Protein AF-A0A9E8MX20-F1 (afdb_monomer_lite)

Organism: NCBI:txid2980107

Sequence (475 aa):
MKKKSKEQKPWFKVPLNYEQKPNEKIDLIGFLFNCRGLLLQQQIAENNTLVFNTLETRNSDKGKAPPNLDQLRLFIAPATDKRILKVTNLQEMESYKAYEPILSTIKSGTVEIQPIPESLSQFWLYCKCRVTGKLSKWFNSGFVWENKAVCNAGVHICEIDHLRFWIHRIPDHIIAKIPDAILKPELIKPVPRPFPDPPPFERLDPAVVGQTQAVNIFDTKSAKMKRQEITAQLPKLGSEIKQQLASGNLNTIRESIVNNYTLFHPWFCLWPWWWPYFYRCKELAVVKTDANGRFDTSITYSCFGDKPDIYIRVEYFINGEWTTVYKPPIPCHTYWNYACGTNINITITDPRVPGDCCCNCPIGGDLVFLRTISHHTSVRHIQQTDHFQSPPNQATAYNRIGLTDAGATGDPGILESVVGDYKRPFGGKPSFYMGFGSDLPNTGIYHYRWSYRQLRSADLSAVADSFKPLIPSRR

Secondary structure (DSSP, 8-state):
-------PPPSEEEE--BSS--SS---EEEEEEETT--EEEEEE-BTTEEEE-S---TTT-TTPPPPPGGGEEEEEEETTSGGGGG--SHHHHHTTT-B-PPPEEEETTEEE-PPBPHHHHGGGGEEEEEEEEEEEEEEEETTEEEEEE--S-EEEEEEEP-GGGTGGGS-HHHHTTHHHHHHS----PPP---PPPPPP-----GGGTTS------S----HHHHHHHHHHTSPPPPHHHHHHHHT--HHHHHHHHHHTHHHHHHHHTT-GGGHHHH--EEEEEEEE--TTSEEEEEEEEESSSSPP-EEEEEEEEETTEEEEEE---HHHHEETT--TT-EEEEE---TTS---TTTT-PBSSS-EEEEEETTTEEGGGB--S--EEPPTT-S--EE-TTSEE---TT-TTS--PPTT-EE-S-SSS--EEEEEBTTTTTTT------EE---B-TT--B---PPEE--PPP-

Radius of gyration: 33.01 Å; chains: 1; bounding box: 99×55×80 Å

pLDDT: mean 74.76, std 18.18, range [29.75, 97.5]

Foldseek 3Di:
DDPDDPPADFQAKEAAAAPDDDPDDFWKKKWKAFLVFFTFDIATDDPRMGTHHDGPPPPPCVPDRDDDLQGMWMWMFTCLDVVVVVDGGDVVSVVRLTDIWRWDDDDPRYTYTDHHYPVRVVCSQKDKFKAKAFEWAWDDDPHDTDIFGFFQKKKWKFFKDQLVVCLVVQDLVLLLCVLCCLVPVPDQPADPFPPPPPDPPPPPDPVPVPDDDDDPPDPPDDPVNVVCVLSVPAQDDDPVLNCLSVVSDSVSSSVSCNVPVVSCLSSCLSPQVCCVVRTDTDTQDIFTAALRRMDIDMGMDGSPDAATFIAIWIWDCAPNDTHTQDDGRRSVRTCGSPDGPDYDYDYGPRLRRDRCSPPVQFAADFDKDWRAKPSHHGPVQADQDFDFDAAVPGPHTDTRHQWGQPPVPPDPPDPDGDRRDTHHSPPDQIDIDMGGGPCNVVVVNDDDWDWDWDQADPVRHGDDTDTDTRDHPDD

Structure (mmCIF, N/CA/C/O backbone):
data_AF-A0A9E8MX20-F1
#
_entry.id   AF-A0A9E8MX20-F1
#
loop_
_atom_site.group_PDB
_atom_site.id
_atom_site.type_symbol
_atom_site.label_atom_id
_atom_site.label_alt_id
_atom_site.label_comp_id
_atom_site.label_asym_id
_atom_site.label_entity_id
_atom_site.label_seq_id
_atom_site.pdbx_PDB_ins_code
_atom_site.Cartn_x
_atom_site.Cartn_y
_atom_site.Cartn_z
_atom_site.occupancy
_atom_site.B_iso_or_equiv
_atom_site.auth_seq_id
_atom_site.auth_comp_id
_atom_site.auth_asym_id
_atom_site.auth_atom_id
_atom_site.pdbx_PDB_model_num
ATOM 1 N N . MET A 1 1 ? -43.161 32.371 32.756 1.00 37.09 1 MET A N 1
ATOM 2 C CA . MET A 1 1 ? -43.857 31.110 32.407 1.00 37.09 1 MET A CA 1
ATOM 3 C C . MET A 1 1 ? -43.006 30.314 31.420 1.00 37.09 1 MET A C 1
ATOM 5 O O . MET A 1 1 ? -42.910 30.697 30.262 1.00 37.09 1 MET A O 1
ATOM 9 N N . LYS A 1 2 ? -42.337 29.245 31.876 1.00 34.31 2 LYS A N 1
ATOM 10 C CA . LYS A 1 2 ? -41.621 28.307 30.995 1.00 34.31 2 LYS A CA 1
ATOM 11 C C . LYS A 1 2 ? -42.661 27.500 30.208 1.00 34.31 2 LYS A C 1
ATOM 13 O O . LYS A 1 2 ? -43.442 26.771 30.815 1.00 34.31 2 LYS A O 1
ATOM 18 N N . LYS A 1 3 ? -42.695 27.641 28.877 1.00 34.56 3 LYS A N 1
ATOM 19 C CA . LYS A 1 3 ? -43.449 26.736 27.994 1.00 34.56 3 LYS A CA 1
ATOM 20 C C . LYS A 1 3 ? -42.873 25.329 28.180 1.00 34.56 3 LYS A C 1
ATOM 22 O O . LYS A 1 3 ? -41.764 25.066 27.729 1.00 34.56 3 LYS A O 1
ATOM 27 N N . LYS A 1 4 ? -43.607 24.443 28.862 1.00 35.00 4 LYS A N 1
ATOM 28 C CA . LYS A 1 4 ? -43.361 22.995 28.804 1.00 35.00 4 LYS A CA 1
ATOM 29 C C . LYS A 1 4 ? -43.489 22.585 27.335 1.00 35.00 4 LYS A C 1
ATOM 31 O O . LYS A 1 4 ? -44.566 22.746 26.758 1.00 35.00 4 LYS A O 1
ATOM 36 N N . SER A 1 5 ? -42.402 22.118 26.721 1.00 36.47 5 SER A N 1
ATOM 37 C CA . SER A 1 5 ? -42.489 21.409 25.447 1.00 36.47 5 SER A CA 1
ATOM 38 C C . SER A 1 5 ? -43.411 20.208 25.665 1.00 36.47 5 SER A C 1
ATOM 40 O O . SER A 1 5 ? -43.257 19.461 26.629 1.00 36.47 5 SER A O 1
ATOM 42 N N . LYS A 1 6 ? -44.444 20.072 24.829 1.00 42.81 6 LYS A N 1
ATOM 43 C CA . LYS A 1 6 ? -45.273 18.866 24.816 1.00 42.81 6 LYS A CA 1
ATOM 44 C C . LYS A 1 6 ? -44.368 17.711 24.399 1.00 42.81 6 LYS A C 1
ATOM 46 O O . LYS A 1 6 ? -43.924 17.673 23.257 1.00 42.81 6 LYS A O 1
ATOM 51 N N . GLU A 1 7 ? -44.090 16.814 25.333 1.00 41.69 7 GLU A N 1
ATOM 52 C CA . GLU A 1 7 ? -43.389 15.557 25.094 1.00 41.69 7 GLU A CA 1
ATOM 53 C C . GLU A 1 7 ? -44.237 14.732 24.111 1.00 41.69 7 GLU A C 1
ATOM 55 O O . GLU A 1 7 ? -45.344 14.291 24.433 1.00 41.69 7 GLU A O 1
ATOM 60 N N . GLN A 1 8 ? -43.793 14.637 22.855 1.00 54.88 8 GLN A N 1
ATOM 61 C CA . GLN A 1 8 ? -44.474 13.837 21.839 1.00 54.88 8 GLN A CA 1
ATOM 62 C C . GLN A 1 8 ? -44.282 12.359 22.174 1.00 54.88 8 GLN A C 1
ATOM 64 O O . GLN A 1 8 ? -43.159 11.879 22.311 1.00 54.88 8 GLN A O 1
ATOM 69 N N . LYS A 1 9 ? -45.394 11.638 22.330 1.00 62.94 9 LYS A N 1
ATOM 70 C CA . LYS A 1 9 ? -45.383 10.203 22.615 1.00 62.94 9 LYS A CA 1
ATOM 71 C C . LYS A 1 9 ? -44.847 9.449 21.382 1.00 62.94 9 LYS A C 1
ATOM 73 O O . LYS A 1 9 ? -45.404 9.649 20.300 1.00 62.94 9 LYS A O 1
ATOM 78 N N . PRO A 1 10 ? -43.809 8.603 21.520 1.00 67.81 10 PRO A N 1
ATOM 79 C CA . PRO A 1 10 ? -43.255 7.838 20.403 1.00 67.81 10 PRO A CA 1
ATOM 80 C C . PRO A 1 10 ? -44.289 6.852 19.847 1.00 67.81 10 PRO A C 1
ATOM 82 O O . PRO A 1 10 ? -45.163 6.391 20.588 1.00 67.81 10 PRO A O 1
ATOM 85 N N . TRP A 1 11 ? -44.186 6.516 18.557 1.00 70.81 11 TRP A N 1
ATOM 86 C CA . TRP A 1 11 ? -45.056 5.514 17.930 1.00 70.81 11 TRP A CA 1
ATOM 87 C C . TRP A 1 11 ? -44.786 4.130 18.494 1.00 70.81 11 TRP A C 1
ATOM 89 O O . TRP A 1 11 ? -45.707 3.455 18.951 1.00 70.81 11 TRP A O 1
ATOM 99 N N . PHE A 1 12 ? -43.518 3.737 18.494 1.00 83.25 12 PHE A N 1
ATOM 100 C CA . PHE A 1 12 ? -43.071 2.525 19.148 1.00 83.25 12 PHE A CA 1
ATOM 101 C C . PHE A 1 12 ? -41.570 2.572 19.420 1.00 83.25 12 PHE A C 1
ATOM 103 O O . PHE A 1 12 ? -40.817 3.344 18.816 1.00 83.25 12 PHE A O 1
ATOM 110 N N . LYS A 1 13 ? -41.147 1.724 20.352 1.00 89.12 13 LYS A N 1
ATOM 111 C CA . LYS A 1 13 ? -39.744 1.469 20.669 1.00 89.12 13 LYS A CA 1
ATOM 112 C C . LYS A 1 13 ? -39.369 0.062 20.236 1.00 89.12 13 LYS A C 1
ATOM 114 O O . LYS A 1 13 ? -40.175 -0.849 20.395 1.00 89.12 13 LYS A O 1
ATOM 119 N N . VAL A 1 14 ? -38.150 -0.113 19.743 1.00 91.38 14 VAL A N 1
ATOM 120 C CA . VAL A 1 14 ? -37.607 -1.421 19.360 1.00 91.38 14 VAL A CA 1
ATOM 121 C C . VAL A 1 14 ? -36.340 -1.675 20.174 1.00 91.38 14 VAL A C 1
ATOM 123 O O . VAL A 1 14 ? -35.310 -1.054 19.892 1.00 91.38 14 VAL A O 1
ATOM 126 N N . PRO A 1 15 ? -36.397 -2.528 21.209 1.00 92.75 15 PRO A N 1
ATOM 127 C CA . PRO A 1 15 ? -35.214 -2.985 21.922 1.00 92.75 15 PRO A CA 1
ATOM 128 C C . PRO A 1 15 ? -34.358 -3.853 20.997 1.00 92.75 15 PRO A C 1
ATOM 130 O O . PRO A 1 15 ? -34.870 -4.725 20.299 1.00 92.75 15 PRO A O 1
ATOM 133 N N . LEU A 1 16 ? -33.052 -3.615 20.998 1.00 93.94 16 LEU A N 1
ATOM 134 C CA . LEU A 1 16 ? -32.083 -4.318 20.171 1.00 93.94 16 LEU A CA 1
ATOM 135 C C . LEU A 1 16 ? -31.260 -5.266 21.037 1.00 93.94 16 LEU A C 1
ATOM 137 O O . LEU A 1 16 ? -30.572 -4.839 21.963 1.00 93.94 16 LEU A O 1
ATOM 141 N N . ASN A 1 17 ? -31.298 -6.546 20.689 1.00 92.50 17 ASN A N 1
ATOM 142 C CA . ASN A 1 17 ? -30.489 -7.592 21.303 1.00 92.50 17 ASN A CA 1
ATOM 143 C C . ASN A 1 17 ? -29.707 -8.335 20.218 1.00 92.50 17 ASN A C 1
ATOM 145 O O . ASN A 1 17 ? -30.107 -8.331 19.057 1.00 92.50 17 ASN A O 1
ATOM 149 N N . TYR A 1 18 ? -28.615 -8.986 20.603 1.00 91.19 18 TYR A N 1
ATOM 150 C CA . TYR A 1 18 ? -27.826 -9.858 19.731 1.00 91.19 18 TYR A CA 1
ATOM 151 C C . TYR A 1 18 ? -28.009 -11.310 20.169 1.00 91.19 18 TYR A C 1
ATOM 153 O O . TYR A 1 18 ? -28.115 -11.557 21.370 1.00 91.19 18 TYR A O 1
ATOM 161 N N . GLU A 1 19 ? -28.005 -12.255 19.226 1.00 92.19 19 GLU A N 1
ATOM 162 C CA . GLU A 1 19 ? -27.908 -13.686 19.558 1.00 92.19 19 GLU A CA 1
ATOM 163 C C . GLU A 1 19 ? -26.604 -13.970 20.312 1.00 92.19 19 GLU A C 1
ATOM 165 O O . GLU A 1 19 ? -26.612 -14.552 21.395 1.00 92.19 19 GLU A O 1
ATOM 170 N N . GLN A 1 20 ? -25.493 -13.452 19.779 1.00 87.31 20 GLN A N 1
ATOM 171 C CA . GLN A 1 20 ? -24.194 -13.429 20.434 1.00 87.31 20 GLN A CA 1
ATOM 172 C C . GLN A 1 20 ? -23.683 -11.995 20.509 1.00 87.31 20 GLN A C 1
ATOM 174 O O . GLN A 1 20 ? -23.565 -11.297 19.500 1.00 87.31 20 GLN A O 1
ATOM 179 N N . LYS A 1 21 ? -23.395 -11.535 21.729 1.00 84.88 21 LYS A N 1
ATOM 180 C CA . LYS A 1 21 ? -22.944 -10.164 21.962 1.00 84.88 21 LYS A CA 1
ATOM 181 C C . LYS A 1 21 ? -21.563 -9.955 21.319 1.00 84.88 21 LYS A C 1
ATOM 183 O O . LYS A 1 21 ? -20.642 -10.697 21.658 1.00 84.88 21 LYS A O 1
ATOM 188 N N . PRO A 1 22 ? -21.391 -8.947 20.445 1.00 81.12 22 PRO A N 1
ATOM 189 C CA . PRO A 1 22 ? -20.081 -8.618 19.903 1.00 81.12 22 PRO A CA 1
ATOM 190 C C . PRO A 1 22 ? -19.101 -8.231 21.020 1.00 81.12 22 PRO A C 1
ATOM 192 O O . PRO A 1 22 ? -19.494 -7.603 22.008 1.00 81.12 22 PRO A O 1
ATOM 195 N N . ASN A 1 23 ? -17.824 -8.584 20.847 1.00 78.69 23 ASN A N 1
ATOM 196 C CA . ASN A 1 23 ? -16.762 -8.239 21.802 1.00 78.69 23 ASN A CA 1
ATOM 197 C C . ASN A 1 23 ? -16.551 -6.721 21.911 1.00 78.69 23 ASN A C 1
ATOM 199 O O . ASN A 1 23 ? -16.211 -6.219 22.978 1.00 78.69 23 ASN A O 1
ATOM 203 N N . GLU A 1 24 ? -16.781 -6.004 20.810 1.00 80.31 24 GLU A N 1
ATOM 204 C CA . GLU A 1 24 ? -16.694 -4.548 20.717 1.00 80.31 24 GLU A CA 1
ATOM 205 C C . GLU A 1 24 ? -18.090 -3.935 20.590 1.00 80.31 24 GLU A C 1
ATOM 207 O O . GLU A 1 24 ? -18.986 -4.509 19.967 1.00 80.31 24 GLU A O 1
ATOM 212 N N . LYS A 1 25 ? -18.299 -2.745 21.161 1.00 84.00 25 LYS A N 1
ATOM 213 C CA . LYS A 1 25 ? -19.588 -2.053 21.040 1.00 84.00 25 LYS A CA 1
ATOM 214 C C . LYS A 1 25 ? -19.790 -1.565 19.599 1.00 84.00 25 LYS A C 1
ATOM 216 O O . LYS A 1 25 ? -18.996 -0.779 19.093 1.00 84.00 25 LYS A O 1
ATOM 221 N N . ILE A 1 26 ? -20.901 -1.967 18.982 1.00 85.75 26 ILE A N 1
ATOM 222 C CA . ILE A 1 26 ? -21.324 -1.510 17.652 1.00 85.75 26 ILE A CA 1
ATOM 223 C C . ILE A 1 26 ? -22.487 -0.532 17.825 1.00 85.75 26 ILE A C 1
ATOM 225 O O . ILE A 1 26 ? -23.546 -0.912 18.329 1.00 85.75 26 ILE A O 1
ATOM 229 N N . ASP A 1 27 ? -22.298 0.718 17.408 1.00 89.44 27 ASP A N 1
ATOM 230 C CA . ASP A 1 27 ? -23.400 1.675 17.324 1.00 89.44 27 ASP A CA 1
ATOM 231 C C . ASP A 1 27 ? -24.312 1.280 16.157 1.00 89.44 27 ASP A C 1
ATOM 233 O O . ASP A 1 27 ? -23.836 0.986 15.059 1.00 89.44 27 ASP A O 1
ATOM 237 N N . LEU A 1 28 ? -25.623 1.248 16.394 1.00 92.50 28 LEU A N 1
ATOM 238 C CA . LEU A 1 28 ? -26.612 0.791 15.419 1.00 92.50 28 LEU A CA 1
ATOM 239 C C . LEU A 1 28 ? -27.498 1.942 14.957 1.00 92.50 28 LEU A C 1
ATOM 241 O O . LEU A 1 28 ? -27.801 2.866 15.711 1.00 92.50 28 LEU A O 1
ATOM 245 N N . ILE A 1 29 ? -27.960 1.846 13.719 1.00 94.12 29 ILE A N 1
ATOM 246 C CA . ILE A 1 29 ? -28.961 2.732 13.136 1.00 94.12 29 ILE A CA 1
ATOM 247 C C . ILE A 1 29 ? -30.102 1.894 12.562 1.00 94.12 29 ILE A C 1
ATOM 249 O O . ILE A 1 29 ? -29.884 0.834 11.974 1.00 94.12 29 ILE A O 1
ATOM 253 N N . GLY A 1 30 ? -31.326 2.367 12.775 1.00 94.25 30 GLY A N 1
ATOM 254 C CA . GLY A 1 30 ? -32.545 1.796 12.228 1.00 94.25 30 GLY A CA 1
ATOM 255 C C . GLY A 1 30 ? -33.099 2.651 11.096 1.00 94.25 30 GLY A C 1
ATOM 256 O O . GLY A 1 30 ? -33.241 3.865 11.250 1.00 94.25 30 GLY A O 1
ATOM 257 N N . PHE A 1 31 ? -33.470 2.008 9.996 1.00 94.00 31 PHE A N 1
ATOM 258 C CA . PHE A 1 31 ? -34.165 2.609 8.864 1.00 94.00 31 PHE A CA 1
ATOM 259 C C . PHE A 1 31 ? -35.558 2.006 8.761 1.00 94.00 31 PHE A C 1
ATOM 261 O O . PHE A 1 31 ? -35.709 0.795 8.599 1.00 94.00 31 PHE A O 1
ATOM 268 N N . LEU A 1 32 ? -36.575 2.853 8.866 1.00 91.31 32 LEU A N 1
ATOM 269 C CA . LEU A 1 32 ? -37.966 2.447 8.765 1.00 91.31 32 LEU A CA 1
ATOM 270 C C . LEU A 1 32 ? -38.479 2.780 7.370 1.00 91.31 32 LEU A C 1
ATOM 272 O O . LEU A 1 32 ? -38.559 3.949 6.997 1.00 91.31 32 LEU A O 1
ATOM 276 N N . PHE A 1 33 ? -38.852 1.757 6.616 1.00 90.19 33 PHE A N 1
ATOM 277 C CA . PHE A 1 33 ? -39.466 1.874 5.301 1.00 90.19 33 PHE A CA 1
ATOM 278 C C . PHE A 1 33 ? -40.930 1.441 5.364 1.00 90.19 33 PHE A C 1
ATOM 280 O O . PHE A 1 33 ? -41.325 0.653 6.224 1.00 90.19 33 PHE A O 1
ATOM 287 N N . ASN A 1 34 ? -41.743 1.921 4.426 1.00 87.75 34 ASN A N 1
ATOM 288 C CA . ASN A 1 34 ? -43.031 1.283 4.159 1.00 87.75 34 ASN A CA 1
ATOM 289 C C . ASN A 1 34 ? -42.858 0.045 3.255 1.00 87.75 34 ASN A C 1
ATOM 291 O O . ASN A 1 34 ? -41.800 -0.182 2.666 1.00 87.75 34 ASN A O 1
ATOM 295 N N . CYS A 1 35 ? -43.929 -0.727 3.073 1.00 85.25 35 CYS A N 1
ATOM 296 C CA . CYS A 1 35 ? -43.954 -1.912 2.210 1.00 85.25 35 CYS A CA 1
ATOM 297 C C . CYS A 1 35 ? -43.628 -1.628 0.730 1.00 85.25 35 CYS A C 1
ATOM 299 O O . CYS A 1 35 ? -43.295 -2.549 -0.009 1.00 85.25 35 CYS A O 1
ATOM 301 N N . ARG A 1 36 ? -43.678 -0.358 0.298 1.00 83.50 36 ARG A N 1
ATOM 302 C CA . ARG A 1 36 ? -43.296 0.095 -1.051 1.00 83.50 36 ARG A CA 1
ATOM 303 C C . ARG A 1 36 ? -41.828 0.535 -1.151 1.00 83.50 36 ARG A C 1
ATOM 305 O O . ARG A 1 36 ? -41.413 0.982 -2.213 1.00 83.50 36 ARG A O 1
ATOM 312 N N . GLY A 1 37 ? -41.053 0.442 -0.067 1.00 83.25 37 GLY A N 1
ATOM 313 C CA . GLY A 1 37 ? -39.639 0.822 -0.034 1.00 83.25 37 GLY A CA 1
ATOM 314 C C . GLY A 1 37 ? -39.372 2.325 0.060 1.00 83.25 37 GLY A C 1
ATOM 315 O O . GLY A 1 37 ? -38.249 2.754 -0.192 1.00 83.25 37 GLY A O 1
ATOM 316 N N . LEU A 1 38 ? -40.369 3.132 0.438 1.00 86.44 38 LEU A N 1
ATOM 317 C CA . LEU A 1 38 ? -40.172 4.548 0.752 1.00 86.44 38 LEU A CA 1
ATOM 318 C C . LEU A 1 38 ? -39.634 4.684 2.179 1.00 86.44 38 LEU A C 1
ATOM 320 O O . LEU A 1 38 ? -40.273 4.200 3.118 1.00 86.44 38 LEU A O 1
ATOM 324 N N . LEU A 1 39 ? -38.497 5.366 2.340 1.00 88.50 39 LEU A N 1
ATOM 325 C CA . LEU A 1 39 ? -37.939 5.678 3.653 1.00 88.50 39 LEU A CA 1
ATOM 326 C C . LEU A 1 39 ? -38.875 6.634 4.407 1.00 88.50 39 LEU A C 1
ATOM 328 O O . LEU A 1 39 ? -39.186 7.726 3.932 1.00 88.50 39 LEU A O 1
ATOM 332 N N . LEU A 1 40 ? -39.313 6.208 5.586 1.00 86.69 40 LEU A N 1
ATOM 333 C CA . LEU A 1 40 ? -40.186 6.959 6.484 1.00 86.69 40 LEU A CA 1
ATOM 334 C C . LEU A 1 40 ? -39.380 7.729 7.531 1.00 86.69 40 LEU A C 1
ATOM 336 O O . LEU A 1 40 ? -39.639 8.907 7.767 1.00 86.69 40 LEU A O 1
ATOM 340 N N . GLN A 1 41 ? -38.412 7.061 8.164 1.00 88.06 41 GLN A N 1
ATOM 341 C CA . GLN A 1 41 ? -37.572 7.642 9.209 1.00 88.06 41 GLN A CA 1
ATOM 342 C C . GLN A 1 41 ? -36.251 6.871 9.333 1.00 88.06 41 GLN A C 1
ATOM 344 O O . GLN A 1 41 ? -36.198 5.665 9.101 1.00 88.06 41 GLN A O 1
ATOM 349 N N . GLN A 1 42 ? -35.201 7.569 9.760 1.00 90.81 42 GLN A N 1
ATOM 350 C CA . GLN A 1 42 ? -33.944 6.987 10.225 1.00 90.81 42 GLN A CA 1
ATOM 351 C C . GLN A 1 42 ? -33.697 7.400 11.677 1.00 90.81 42 GLN A C 1
ATOM 353 O O . GLN A 1 42 ? -33.982 8.540 12.046 1.00 90.81 42 GLN A O 1
ATOM 358 N N . GLN A 1 43 ? -33.182 6.488 12.498 1.00 90.94 43 GLN A N 1
ATOM 359 C CA . GLN A 1 43 ? -32.926 6.750 13.912 1.00 90.94 43 GLN A CA 1
ATOM 360 C C . GLN A 1 43 ? -31.677 6.007 14.386 1.00 90.94 43 GLN A C 1
ATOM 362 O O . GLN A 1 43 ? -31.568 4.797 14.207 1.00 90.94 43 GLN A O 1
ATOM 367 N N . ILE A 1 44 ? -30.751 6.718 15.031 1.00 91.81 44 ILE A N 1
ATOM 368 C CA . ILE A 1 44 ? -29.613 6.094 15.720 1.00 91.81 44 ILE A CA 1
ATOM 369 C C . ILE A 1 44 ? -30.125 5.466 17.020 1.00 91.81 44 ILE A C 1
ATOM 371 O O . ILE A 1 44 ? -30.924 6.076 17.734 1.00 91.81 44 ILE A O 1
ATOM 375 N N . ALA A 1 45 ? -29.696 4.239 17.311 1.00 92.44 45 ALA A N 1
ATOM 376 C CA . ALA A 1 45 ? -30.075 3.535 18.525 1.00 92.44 45 ALA A CA 1
ATOM 377 C C . ALA A 1 45 ? -29.419 4.182 19.750 1.00 92.44 45 ALA A C 1
ATOM 379 O O . ALA A 1 45 ? -28.197 4.311 19.828 1.00 92.44 45 ALA A O 1
ATOM 380 N N . GLU A 1 46 ? -30.233 4.522 20.743 1.00 90.31 46 GLU A N 1
ATOM 381 C CA . GLU A 1 46 ? -29.780 5.039 22.032 1.00 90.31 46 GLU A CA 1
ATOM 382 C C . GLU A 1 46 ? -30.042 3.975 23.095 1.00 90.31 46 GLU A C 1
ATOM 384 O O . GLU A 1 46 ? -31.148 3.443 23.185 1.00 90.31 46 GLU A O 1
ATOM 389 N N . ASN A 1 47 ? -29.026 3.621 23.889 1.00 86.75 47 ASN A N 1
ATOM 390 C CA . ASN A 1 47 ? -29.121 2.553 24.896 1.00 86.75 47 ASN A CA 1
ATOM 391 C C . ASN A 1 47 ? -29.719 1.246 24.330 1.00 86.75 47 ASN A C 1
ATOM 393 O O . ASN A 1 47 ? -30.622 0.657 24.922 1.00 86.75 47 ASN A O 1
ATOM 397 N N . ASN A 1 48 ? -29.242 0.823 23.151 1.00 89.88 48 ASN A N 1
ATOM 398 C CA . ASN A 1 48 ? -29.744 -0.342 22.409 1.00 89.88 48 ASN A CA 1
ATOM 399 C C . ASN A 1 48 ? -31.255 -0.298 22.130 1.00 89.88 48 ASN A C 1
ATOM 401 O O . ASN A 1 48 ? -31.900 -1.335 22.043 1.00 89.88 48 ASN A O 1
ATOM 405 N N . THR A 1 49 ? -31.844 0.890 22.003 1.00 92.75 49 THR A N 1
ATOM 406 C CA . THR A 1 49 ? -33.263 1.051 21.687 1.00 92.75 49 THR A CA 1
ATOM 407 C C . THR A 1 49 ? -33.423 2.012 20.519 1.00 92.75 49 THR A C 1
ATOM 409 O O . THR A 1 49 ? -32.902 3.126 20.539 1.00 92.75 49 THR A O 1
ATOM 412 N N . LEU A 1 50 ? -34.170 1.598 19.496 1.00 93.12 50 LEU A N 1
ATOM 413 C CA . LEU A 1 50 ? -34.640 2.502 18.449 1.00 93.12 50 LEU A CA 1
ATOM 414 C C . LEU A 1 50 ? -35.969 3.113 18.875 1.00 93.12 50 LEU A C 1
ATOM 416 O O . LEU A 1 50 ? -36.869 2.403 19.327 1.00 93.12 50 LEU A O 1
ATOM 420 N N . VAL A 1 51 ? -36.098 4.426 18.713 1.00 90.81 51 VAL A N 1
ATOM 421 C CA . VAL A 1 51 ? -37.317 5.167 19.045 1.00 90.81 51 VAL A CA 1
ATOM 422 C C . VAL A 1 51 ? -37.813 5.872 17.794 1.00 90.81 51 VAL A C 1
ATOM 424 O O . VAL A 1 51 ? -37.223 6.857 17.357 1.00 90.81 51 VAL A O 1
ATOM 427 N N . PHE A 1 52 ? -38.901 5.370 17.217 1.00 86.56 52 PHE A N 1
ATOM 428 C CA . PHE A 1 52 ? -39.512 5.984 16.044 1.00 86.56 52 PHE A CA 1
ATOM 429 C C . PHE A 1 52 ? -40.625 6.936 16.482 1.00 86.56 52 PHE A C 1
ATOM 431 O O . PHE A 1 52 ? -41.518 6.584 17.262 1.00 86.56 52 PHE A O 1
ATOM 438 N N . ASN A 1 53 ? -40.541 8.167 15.987 1.00 75.81 53 ASN A N 1
ATOM 439 C CA . ASN A 1 53 ? -41.433 9.264 16.338 1.00 75.81 53 ASN A CA 1
ATOM 440 C C . ASN A 1 53 ? -42.310 9.597 15.132 1.00 75.81 53 ASN A C 1
ATOM 442 O O . ASN A 1 53 ? -41.986 9.258 13.998 1.00 75.81 53 ASN A O 1
ATOM 446 N N . THR A 1 54 ? -43.441 10.250 15.386 1.00 62.12 54 THR A N 1
ATOM 447 C CA . THR A 1 54 ? -44.390 10.685 14.353 1.00 62.12 54 THR A CA 1
ATOM 448 C C . THR A 1 54 ? -43.683 11.280 13.133 1.00 62.12 54 THR A C 1
ATOM 450 O O . THR A 1 54 ? -42.837 12.157 13.302 1.00 62.12 54 THR A O 1
ATOM 453 N N . LEU A 1 55 ? -44.061 10.834 11.929 1.00 54.25 55 LEU A N 1
ATOM 454 C CA . LEU A 1 55 ? -43.494 11.287 10.657 1.00 54.25 55 LEU A CA 1
ATOM 455 C C . LEU A 1 55 ? -43.367 12.821 10.584 1.00 54.25 55 LEU A C 1
ATOM 457 O O . LEU A 1 55 ? -44.370 13.536 10.560 1.00 54.25 55 LEU A O 1
ATOM 461 N N . GLU A 1 56 ? -42.150 13.329 10.394 1.00 45.31 56 GLU A N 1
ATOM 462 C CA . GLU A 1 56 ? -41.927 14.644 9.776 1.00 45.31 56 GLU A CA 1
ATOM 463 C C . GLU A 1 56 ? -42.060 14.564 8.240 1.00 45.31 56 GLU A C 1
ATOM 465 O O . GLU A 1 56 ? -41.373 15.259 7.492 1.00 45.31 56 GLU A O 1
ATOM 470 N N . THR A 1 57 ? -42.950 13.720 7.707 1.00 43.06 57 THR A N 1
ATOM 471 C CA . THR A 1 57 ? -43.211 13.717 6.264 1.00 43.06 57 THR A CA 1
ATOM 472 C C . THR A 1 57 ? -44.146 14.865 5.911 1.00 43.06 57 THR A C 1
ATOM 474 O O . THR A 1 57 ? -45.328 14.846 6.249 1.00 43.06 57 THR A O 1
ATOM 477 N N . ARG A 1 58 ? -43.581 15.875 5.233 1.00 43.44 58 ARG A N 1
ATOM 478 C CA . ARG A 1 58 ? -44.247 16.928 4.439 1.00 43.44 58 ARG A CA 1
ATOM 479 C C . ARG A 1 58 ? -45.688 17.244 4.861 1.00 43.44 58 ARG A C 1
ATOM 481 O O . ARG A 1 58 ? -46.603 16.711 4.251 1.00 43.44 58 ARG A O 1
ATOM 488 N N . ASN A 1 59 ? -45.866 18.147 5.832 1.00 42.41 59 ASN A N 1
ATOM 489 C CA . ASN A 1 59 ? -47.033 19.015 6.135 1.00 42.41 59 ASN A CA 1
ATOM 490 C C . ASN A 1 59 ? -48.493 18.497 6.027 1.00 42.41 59 ASN A C 1
ATOM 492 O O . ASN A 1 59 ? -49.394 19.234 6.409 1.00 42.41 59 ASN A O 1
ATOM 496 N N . SER A 1 60 ? -48.763 17.276 5.576 1.00 42.97 60 SER A N 1
ATOM 497 C CA . SER A 1 60 ? -50.089 16.799 5.163 1.00 42.97 60 SER A CA 1
ATOM 498 C C . SER A 1 60 ? -50.625 15.663 6.037 1.00 42.97 60 SER A C 1
ATOM 500 O O . SER A 1 60 ? -51.831 15.453 6.060 1.00 42.97 60 SER A O 1
ATOM 502 N N . ASP A 1 61 ? -49.770 15.026 6.848 1.00 46.69 61 ASP A N 1
ATOM 503 C CA . ASP A 1 61 ? -50.128 13.844 7.649 1.00 46.69 61 ASP A CA 1
ATOM 504 C C . ASP A 1 61 ? -49.902 14.022 9.163 1.00 46.69 61 ASP A C 1
ATOM 506 O O . ASP A 1 61 ? -49.777 13.054 9.917 1.00 46.69 61 ASP A O 1
ATOM 510 N N . LYS A 1 62 ? -49.889 15.271 9.651 1.00 42.84 62 LYS A N 1
ATOM 511 C CA . LYS A 1 62 ? -49.867 15.553 11.095 1.00 42.84 62 LYS A CA 1
ATOM 512 C C . LYS A 1 62 ? -51.150 15.022 11.746 1.00 42.84 62 LYS A C 1
ATOM 514 O O . LYS A 1 62 ? -52.214 15.606 11.580 1.00 42.84 62 LYS A O 1
ATOM 519 N N . GLY A 1 63 ? -51.026 13.944 12.520 1.00 46.84 63 GLY A N 1
ATOM 520 C CA . GLY A 1 63 ? -52.123 13.370 13.309 1.00 46.84 63 GLY A CA 1
ATOM 521 C C . GLY A 1 63 ? -52.721 12.066 12.773 1.00 46.84 63 GLY A C 1
ATOM 522 O O . GLY A 1 63 ? -53.717 11.610 13.330 1.00 46.84 63 GLY A O 1
ATOM 523 N N . LYS A 1 64 ? -52.140 11.442 11.738 1.00 51.81 64 LYS A N 1
ATOM 524 C CA . LYS A 1 64 ? -52.563 10.097 11.310 1.00 51.81 64 LYS A CA 1
ATOM 525 C C . LYS A 1 64 ? -52.128 9.021 12.316 1.00 51.81 64 LYS A C 1
ATOM 527 O O . LYS A 1 64 ? -51.072 9.129 12.943 1.00 51.81 64 LYS A O 1
ATOM 532 N N . ALA A 1 65 ? -52.973 7.998 12.466 1.00 53.88 65 ALA A N 1
ATOM 533 C CA . ALA A 1 65 ? -52.698 6.805 13.266 1.00 53.88 65 ALA A CA 1
ATOM 534 C C . ALA A 1 65 ? -51.384 6.126 12.818 1.00 53.88 65 ALA A C 1
ATOM 536 O O . ALA A 1 65 ? -50.995 6.294 11.658 1.00 53.88 65 ALA A O 1
ATOM 537 N N . PRO A 1 66 ? -50.697 5.374 13.701 1.00 57.72 66 PRO A N 1
ATOM 538 C CA . PRO A 1 66 ? -49.483 4.657 13.329 1.00 57.72 66 PRO A CA 1
ATOM 539 C C . PRO A 1 66 ? -49.759 3.765 12.108 1.00 57.72 66 PRO A C 1
ATOM 541 O O . PRO A 1 66 ? -50.791 3.087 12.095 1.00 57.72 66 PRO A O 1
ATOM 544 N N . PRO A 1 67 ? -48.888 3.757 11.084 1.00 63.44 67 PRO A N 1
ATOM 545 C CA . PRO A 1 67 ? -48.993 2.783 10.007 1.00 63.44 67 PRO A CA 1
ATOM 546 C C . PRO A 1 67 ? -49.016 1.367 10.594 1.00 63.44 67 PRO A C 1
ATOM 548 O O . PRO A 1 67 ? -48.319 1.095 11.574 1.00 63.44 67 PRO A O 1
ATOM 551 N N . ASN A 1 68 ? -49.842 0.483 10.022 1.00 76.12 68 ASN A N 1
ATOM 552 C CA . ASN A 1 68 ? -49.909 -0.911 10.462 1.00 76.12 68 ASN A CA 1
ATOM 553 C C . ASN A 1 68 ? -48.494 -1.523 10.413 1.00 76.12 68 ASN A C 1
ATOM 555 O O . ASN A 1 68 ? -47.804 -1.348 9.408 1.00 76.12 68 ASN A O 1
ATOM 559 N N . LEU A 1 69 ? -48.071 -2.221 11.475 1.00 77.75 69 LEU A N 1
ATOM 560 C CA . LEU A 1 69 ? -46.747 -2.849 11.568 1.00 77.75 69 LEU A CA 1
ATOM 561 C C . LEU A 1 69 ? -46.481 -3.788 10.385 1.00 77.75 69 LEU A C 1
ATOM 563 O O . LEU A 1 69 ? -45.368 -3.805 9.872 1.00 77.75 69 LEU A O 1
ATOM 567 N N . ASP A 1 70 ? -47.516 -4.465 9.883 1.00 80.56 70 ASP A N 1
ATOM 568 C CA . ASP A 1 70 ? -47.429 -5.363 8.721 1.00 80.56 70 ASP A CA 1
ATOM 569 C C . ASP A 1 70 ? -47.058 -4.638 7.414 1.00 80.56 70 ASP A C 1
ATOM 571 O O . ASP A 1 70 ? -46.675 -5.254 6.422 1.00 80.56 70 ASP A O 1
ATOM 575 N N . GLN A 1 71 ? -47.202 -3.310 7.381 1.00 84.50 71 GLN A N 1
ATOM 576 C CA . GLN A 1 71 ? -46.848 -2.463 6.241 1.00 84.50 71 GLN A CA 1
ATOM 577 C C . GLN A 1 71 ? -45.495 -1.773 6.423 1.00 84.50 71 GLN A C 1
ATOM 579 O O . GLN A 1 71 ? -45.117 -0.946 5.587 1.00 84.50 71 GLN A O 1
ATOM 584 N N . LEU A 1 72 ? -44.781 -2.077 7.505 1.00 87.75 72 LEU A N 1
ATOM 585 C CA . LEU A 1 72 ? -43.492 -1.494 7.832 1.00 87.75 72 LEU A CA 1
ATOM 586 C C . LEU A 1 72 ? -42.382 -2.522 7.655 1.00 87.75 72 LEU A C 1
ATOM 588 O O . LEU A 1 72 ? -42.535 -3.702 7.953 1.00 87.75 72 LEU A O 1
ATOM 592 N N . ARG A 1 73 ? -41.238 -2.038 7.184 1.00 91.19 73 ARG A N 1
ATOM 593 C CA . ARG A 1 73 ? -40.002 -2.806 7.075 1.00 91.19 73 ARG A CA 1
ATOM 594 C C . ARG A 1 73 ? -38.930 -2.063 7.848 1.00 91.19 73 ARG A C 1
ATOM 596 O O . ARG A 1 73 ? -38.641 -0.905 7.543 1.00 91.19 73 ARG A O 1
ATOM 603 N N . LEU A 1 74 ? -38.384 -2.702 8.872 1.00 92.81 74 LEU A N 1
ATOM 604 C CA . LEU A 1 74 ? -37.290 -2.155 9.661 1.00 92.81 74 LEU A CA 1
ATOM 605 C C . LEU A 1 74 ? -35.989 -2.783 9.184 1.00 92.81 74 LEU A C 1
ATOM 607 O O . LEU A 1 74 ? -35.908 -3.996 9.069 1.00 92.81 74 LEU A O 1
ATOM 611 N N . PHE A 1 75 ? -34.968 -1.967 8.965 1.00 94.69 75 PHE A N 1
ATOM 612 C CA . PHE A 1 75 ? -33.614 -2.433 8.698 1.00 94.69 75 PHE A CA 1
ATOM 613 C C . PHE A 1 75 ? -32.671 -1.882 9.753 1.00 94.69 75 PHE A C 1
ATOM 615 O O . PHE A 1 75 ? -32.671 -0.682 10.018 1.00 94.69 75 PHE A O 1
ATOM 622 N N . ILE A 1 76 ? -31.860 -2.752 10.342 1.00 94.19 76 ILE A N 1
ATOM 623 C CA . ILE A 1 76 ? -30.890 -2.415 11.383 1.00 94.19 76 ILE A CA 1
ATOM 624 C C . ILE A 1 76 ? -29.494 -2.674 10.835 1.00 94.19 76 ILE A C 1
ATOM 626 O O . ILE A 1 76 ? -29.214 -3.756 10.326 1.00 94.19 76 ILE A O 1
ATOM 630 N N . ALA A 1 77 ? -28.613 -1.688 10.935 1.00 91.75 77 ALA A N 1
ATOM 631 C CA . ALA A 1 77 ? -27.269 -1.764 10.377 1.00 91.75 77 ALA A CA 1
ATOM 632 C C . ALA A 1 77 ? -26.251 -1.043 11.278 1.00 91.75 77 ALA A C 1
ATOM 634 O O . ALA A 1 77 ? -26.645 -0.200 12.093 1.00 91.75 77 ALA A O 1
ATOM 635 N N . PRO A 1 78 ? -24.945 -1.346 11.150 1.00 88.75 78 PRO A N 1
ATOM 636 C CA . PRO A 1 78 ? -23.912 -0.664 11.915 1.00 88.75 78 PRO A CA 1
ATOM 637 C C . PRO A 1 78 ? -23.761 0.787 11.441 1.00 88.75 78 PRO A C 1
ATOM 639 O O . PRO A 1 78 ? -23.617 1.069 10.254 1.00 88.75 78 PRO A O 1
ATOM 642 N N . ALA A 1 79 ? -23.740 1.718 12.390 1.00 86.81 79 ALA A N 1
ATOM 643 C CA . ALA A 1 79 ? -23.511 3.144 12.168 1.00 86.81 79 ALA A CA 1
ATOM 644 C C . ALA A 1 79 ? -22.012 3.513 12.130 1.00 86.81 79 ALA A C 1
ATOM 646 O O . ALA A 1 79 ? -21.656 4.687 12.237 1.00 86.81 79 ALA A O 1
ATOM 647 N N . THR A 1 80 ? -21.122 2.524 11.984 1.00 74.56 80 THR A N 1
ATOM 648 C CA . THR A 1 80 ? -19.662 2.713 11.922 1.00 74.56 80 THR A CA 1
ATOM 649 C C . THR A 1 80 ? -19.234 3.493 10.678 1.00 74.56 80 THR A C 1
ATOM 651 O O . THR A 1 80 ? -18.337 4.334 10.744 1.00 74.56 80 THR A O 1
ATOM 654 N N . ASP A 1 81 ? -19.907 3.273 9.546 1.00 73.12 81 ASP A N 1
ATOM 655 C CA . ASP A 1 81 ? -19.699 4.031 8.316 1.00 73.12 81 ASP A CA 1
ATOM 656 C C . ASP A 1 81 ? -20.693 5.194 8.211 1.00 73.12 81 ASP A C 1
ATOM 658 O O . ASP A 1 81 ? -21.872 5.002 7.924 1.00 73.12 81 ASP A O 1
ATOM 662 N N . LYS A 1 82 ? -20.203 6.433 8.340 1.00 79.06 82 LYS A N 1
ATOM 663 C CA . LYS A 1 82 ? -21.030 7.650 8.229 1.00 79.06 82 LYS A CA 1
ATOM 664 C C . LYS A 1 82 ? -21.770 7.784 6.892 1.00 79.06 82 LYS A C 1
ATOM 666 O O . LYS A 1 82 ? -22.728 8.552 6.819 1.00 79.06 82 LYS A O 1
ATOM 671 N N . ARG A 1 83 ? -21.356 7.078 5.831 1.00 79.81 83 ARG A N 1
ATOM 672 C CA . ARG A 1 83 ? -22.082 7.058 4.547 1.00 79.81 83 ARG A CA 1
ATOM 673 C C . ARG A 1 83 ? -23.474 6.449 4.681 1.00 79.81 83 ARG A C 1
ATOM 675 O O . ARG A 1 83 ? -24.354 6.858 3.930 1.00 79.81 83 ARG A O 1
ATOM 682 N N . ILE A 1 84 ? -23.690 5.572 5.665 1.00 84.69 84 ILE A N 1
ATOM 683 C CA . ILE A 1 84 ? -24.991 4.942 5.902 1.00 84.69 84 ILE A CA 1
ATOM 684 C C . ILE A 1 84 ? -26.086 5.976 6.208 1.00 84.69 84 ILE A C 1
ATOM 686 O O . ILE A 1 84 ? -27.236 5.788 5.836 1.00 84.69 84 ILE A O 1
ATOM 690 N N . LEU A 1 85 ? -25.719 7.131 6.777 1.00 86.19 85 LEU A N 1
ATOM 691 C CA . LEU A 1 85 ? -26.637 8.242 7.072 1.00 86.19 85 LEU A CA 1
ATOM 692 C C . LEU A 1 85 ? -27.229 8.905 5.816 1.00 86.19 85 LEU A C 1
ATOM 694 O O . LEU A 1 85 ? -28.136 9.730 5.923 1.00 86.19 85 LEU A O 1
ATOM 698 N N . LYS A 1 86 ? -26.676 8.613 4.631 1.00 87.94 86 LYS A N 1
ATOM 699 C CA . LYS A 1 86 ? -27.152 9.138 3.344 1.00 87.94 86 LYS A CA 1
ATOM 700 C C . LYS A 1 86 ? -28.069 8.163 2.608 1.00 87.94 86 LYS A C 1
ATOM 702 O O . LYS A 1 86 ? -28.553 8.522 1.537 1.00 87.94 86 LYS A O 1
ATOM 707 N N . VAL A 1 87 ? -28.285 6.961 3.144 1.00 85.75 87 VAL A N 1
ATOM 708 C CA . VAL A 1 87 ? -29.096 5.939 2.481 1.00 85.75 87 VAL A CA 1
ATOM 709 C C . VAL A 1 87 ? -30.559 6.367 2.448 1.00 85.75 87 VAL A C 1
ATOM 711 O O . VAL A 1 87 ? -31.121 6.787 3.458 1.00 85.75 87 VAL A O 1
ATOM 714 N N . THR A 1 88 ? -31.177 6.264 1.270 1.00 85.81 88 THR A N 1
ATOM 715 C CA . THR A 1 88 ? -32.577 6.690 1.056 1.00 85.81 88 THR A CA 1
ATOM 716 C C . THR A 1 88 ? -33.485 5.607 0.484 1.00 85.81 88 THR A C 1
ATOM 718 O O . THR A 1 88 ? -34.705 5.771 0.491 1.00 85.81 88 THR A O 1
ATOM 721 N N . ASN A 1 89 ? -32.923 4.498 0.001 1.00 86.06 89 ASN A N 1
ATOM 722 C CA . ASN A 1 89 ? -33.657 3.422 -0.661 1.00 86.06 89 ASN A CA 1
ATOM 723 C C . ASN A 1 89 ? -33.176 2.036 -0.198 1.00 86.06 89 ASN A C 1
ATOM 725 O O . ASN A 1 89 ? -32.115 1.893 0.406 1.00 86.06 89 ASN A O 1
ATOM 729 N N . LEU A 1 90 ? -33.980 1.009 -0.488 1.00 85.19 90 LEU A N 1
ATOM 730 C CA . LEU A 1 90 ? -33.726 -0.366 -0.049 1.00 85.19 90 LEU A CA 1
ATOM 731 C C . LEU A 1 90 ? -32.525 -1.031 -0.736 1.00 85.19 90 LEU A C 1
ATOM 733 O O . LEU A 1 90 ? -31.855 -1.846 -0.113 1.00 85.19 90 LEU A O 1
ATOM 737 N N . GLN A 1 91 ? -32.236 -0.692 -1.994 1.00 81.88 91 GLN A N 1
ATOM 738 C CA . GLN A 1 91 ? -31.148 -1.324 -2.748 1.00 81.88 91 GLN A CA 1
ATOM 739 C C . GLN A 1 91 ? -29.780 -1.000 -2.131 1.00 81.88 91 GLN A C 1
ATOM 741 O O . GLN A 1 91 ? -28.903 -1.854 -2.032 1.00 81.88 91 GLN A O 1
ATOM 746 N N . GLU A 1 92 ? -29.611 0.228 -1.643 1.00 80.00 92 GLU A N 1
ATOM 747 C CA . GLU A 1 92 ? -28.403 0.642 -0.929 1.00 80.00 92 GLU A CA 1
ATOM 748 C C . GLU A 1 92 ? -28.206 -0.116 0.398 1.00 80.00 92 GLU A C 1
ATOM 750 O O . GLU A 1 92 ? -27.061 -0.385 0.778 1.00 80.00 92 GLU A O 1
ATOM 755 N N . MET A 1 93 ? -29.290 -0.534 1.068 1.00 81.44 93 MET A N 1
ATOM 756 C CA . MET A 1 93 ? -29.231 -1.271 2.342 1.00 81.44 93 MET A CA 1
ATOM 757 C C . MET A 1 93 ? -28.609 -2.670 2.213 1.00 81.44 93 MET A C 1
ATOM 759 O O . MET A 1 93 ? -27.999 -3.154 3.170 1.00 81.44 93 MET A O 1
ATOM 763 N N . GLU A 1 94 ? -28.681 -3.304 1.038 1.00 74.56 94 GLU A N 1
ATOM 764 C CA . GLU A 1 94 ? -28.086 -4.629 0.794 1.00 74.56 94 GLU A CA 1
ATOM 765 C C . GLU A 1 94 ? -26.562 -4.622 0.996 1.00 74.56 94 GLU A C 1
ATOM 767 O O . GLU A 1 94 ? -25.976 -5.588 1.501 1.00 74.56 94 GLU A O 1
ATOM 772 N N . SER A 1 95 ? -25.912 -3.503 0.656 1.00 70.88 95 SER A N 1
ATOM 773 C CA . SER A 1 95 ? -24.459 -3.335 0.777 1.00 70.88 95 SER A CA 1
ATOM 774 C C . SER A 1 95 ? -23.967 -3.294 2.229 1.00 70.88 95 SER A C 1
ATOM 776 O O . SER A 1 95 ? -22.813 -3.638 2.492 1.00 70.88 95 SER A O 1
ATOM 778 N N . TYR A 1 96 ? -24.857 -2.951 3.167 1.00 79.25 96 TYR A N 1
ATOM 779 C CA . TYR A 1 96 ? -24.579 -2.846 4.601 1.00 79.25 96 TYR A CA 1
ATOM 780 C C . TYR A 1 96 ? -24.900 -4.123 5.384 1.00 79.25 96 TYR A C 1
ATOM 782 O O . TYR A 1 96 ? -24.722 -4.145 6.601 1.00 79.25 96 TYR A O 1
ATOM 790 N N . LYS A 1 97 ? -25.362 -5.190 4.707 1.00 82.75 97 LYS A N 1
ATOM 791 C CA . LYS A 1 97 ? -25.786 -6.447 5.352 1.00 82.75 97 LYS A CA 1
ATOM 792 C C . LYS A 1 97 ? -26.743 -6.183 6.519 1.00 82.75 97 LYS A C 1
ATOM 794 O O . LYS A 1 97 ? -26.567 -6.722 7.609 1.00 82.75 97 LYS A O 1
ATOM 799 N N . ALA A 1 98 ? -27.705 -5.293 6.290 1.00 89.69 98 ALA A N 1
ATOM 800 C CA . ALA A 1 98 ? -28.652 -4.889 7.311 1.00 89.69 98 ALA A CA 1
ATOM 801 C C . ALA A 1 98 ? -29.540 -6.066 7.732 1.00 89.69 98 ALA A C 1
ATOM 803 O O . ALA A 1 98 ? -29.955 -6.879 6.906 1.00 89.69 98 ALA A O 1
ATOM 804 N N . TYR A 1 99 ? -29.832 -6.138 9.023 1.00 93.38 99 TYR A N 1
ATOM 805 C CA . TYR A 1 99 ? -30.780 -7.083 9.580 1.00 93.38 99 TYR A CA 1
ATOM 806 C C . TYR A 1 99 ? -32.201 -6.550 9.393 1.00 93.38 99 TYR A C 1
ATOM 808 O O . TYR A 1 99 ? -32.519 -5.459 9.868 1.00 93.38 99 TYR A O 1
ATOM 816 N N . GLU A 1 100 ? -33.041 -7.320 8.706 1.00 94.06 100 GLU A N 1
ATOM 817 C CA . GLU A 1 100 ? -34.465 -7.038 8.536 1.00 94.06 100 GLU A CA 1
ATOM 818 C C . GLU A 1 100 ? -35.290 -7.957 9.451 1.00 94.06 100 GLU A C 1
ATOM 820 O O . GLU A 1 100 ? -35.559 -9.104 9.084 1.00 94.06 100 GLU A O 1
ATOM 825 N N . PRO A 1 101 ? -35.672 -7.508 10.661 1.00 92.25 101 PRO A N 1
ATOM 826 C CA . PRO A 1 101 ? -36.576 -8.271 11.506 1.00 92.25 101 PRO A CA 1
ATOM 827 C C . PRO A 1 101 ? -38.019 -8.212 11.001 1.00 92.25 101 PRO A C 1
ATOM 829 O O . PRO A 1 101 ? -38.491 -7.193 10.493 1.00 92.25 101 PRO A O 1
ATOM 832 N N . ILE A 1 102 ? -38.764 -9.279 11.279 1.00 89.56 102 ILE A N 1
ATOM 833 C CA . ILE A 1 102 ? -40.227 -9.251 11.237 1.00 89.56 102 ILE A CA 1
ATOM 834 C C . ILE A 1 102 ? -40.722 -8.511 12.485 1.00 89.56 102 ILE A C 1
ATOM 836 O O . ILE A 1 102 ? -40.329 -8.841 13.606 1.00 89.56 102 ILE A O 1
ATOM 840 N N . LEU A 1 103 ? -41.578 -7.509 12.292 1.00 86.81 103 LEU A N 1
ATOM 841 C CA . LEU A 1 103 ? -42.181 -6.743 13.382 1.00 86.81 103 LEU A CA 1
ATOM 842 C C . LEU A 1 103 ? -43.414 -7.488 13.899 1.00 86.81 103 LEU A C 1
ATOM 844 O O . LEU A 1 103 ? -44.295 -7.831 13.116 1.00 86.81 103 LEU A O 1
ATOM 848 N N . SER A 1 104 ? -43.487 -7.741 15.206 1.00 78.25 104 SER A N 1
ATOM 849 C CA . SER A 1 104 ? -44.610 -8.462 15.820 1.00 78.25 104 SER A CA 1
ATOM 850 C C . SER A 1 104 ? -45.248 -7.691 16.987 1.00 78.25 104 SER A C 1
ATOM 852 O O . SER A 1 104 ? -44.720 -6.679 17.451 1.00 78.25 104 SER A O 1
ATOM 854 N N . THR A 1 105 ? -46.446 -8.140 17.381 1.00 65.06 105 THR A N 1
ATOM 855 C CA . THR A 1 105 ? -47.458 -7.450 18.202 1.00 65.06 105 THR A CA 1
ATOM 856 C C . THR A 1 105 ? -46.962 -6.778 19.489 1.00 65.06 105 THR A C 1
ATOM 858 O O . THR A 1 105 ? -46.061 -7.237 20.180 1.00 65.06 105 THR A O 1
ATOM 861 N N . ILE A 1 106 ? -47.662 -5.697 19.836 1.00 59.34 106 ILE A N 1
ATOM 862 C CA . ILE A 1 106 ? -47.341 -4.700 20.856 1.00 59.34 106 ILE A CA 1
ATOM 863 C C . ILE A 1 106 ? -47.945 -5.061 22.223 1.00 59.34 106 ILE A C 1
ATOM 865 O O . ILE A 1 106 ? -49.165 -5.152 22.364 1.00 59.34 106 ILE A O 1
ATOM 869 N N . LYS A 1 107 ? -47.117 -5.078 23.274 1.00 54.75 107 LYS A N 1
ATOM 870 C CA . LYS A 1 107 ? -47.528 -4.618 24.612 1.00 54.75 107 LYS A CA 1
ATOM 871 C C . LYS A 1 107 ? -46.968 -3.206 24.811 1.00 54.75 107 LYS A C 1
ATOM 873 O O . LYS A 1 107 ? -45.778 -2.967 24.639 1.00 54.75 107 LYS A O 1
ATOM 878 N N . SER A 1 108 ? -47.829 -2.252 25.166 1.00 60.94 108 SER A N 1
ATOM 879 C CA . SER A 1 108 ? -47.406 -0.971 25.761 1.00 60.94 108 SER A CA 1
ATOM 880 C C . SER A 1 108 ? -46.475 -0.071 24.917 1.00 60.94 108 SER A C 1
ATOM 882 O O . SER A 1 108 ? -45.673 0.667 25.483 1.00 60.94 108 SER A O 1
ATOM 884 N N . GLY A 1 109 ? -46.579 -0.080 23.581 1.00 70.69 109 GLY A N 1
ATOM 885 C CA . GLY A 1 109 ? -45.770 0.785 22.701 1.00 70.69 109 GLY A CA 1
ATOM 886 C C . GLY A 1 109 ? -44.342 0.287 22.435 1.00 70.69 109 GLY A C 1
ATOM 887 O O . GLY A 1 109 ? -43.513 1.049 21.941 1.00 70.69 109 GLY A O 1
ATOM 888 N N . THR A 1 110 ? -44.055 -0.977 22.743 1.00 81.44 110 THR A N 1
ATOM 889 C CA . THR A 1 110 ? -42.803 -1.656 22.389 1.00 81.44 110 THR A CA 1
ATOM 890 C C . THR A 1 110 ? -43.085 -2.710 21.322 1.00 81.44 110 THR A C 1
ATOM 892 O O . THR A 1 110 ? -44.079 -3.429 21.421 1.00 81.44 110 THR A O 1
ATOM 895 N N . VAL A 1 111 ? -42.226 -2.782 20.307 1.00 86.62 111 VAL A N 1
ATOM 896 C CA . VAL A 1 111 ? -42.252 -3.797 19.248 1.00 86.62 111 VAL A CA 1
ATOM 897 C C . VAL A 1 111 ? -41.129 -4.788 19.509 1.00 86.62 111 VAL A C 1
ATOM 899 O O . VAL A 1 111 ? -39.972 -4.393 19.673 1.00 86.62 111 VAL A O 1
ATOM 902 N N . GLU A 1 112 ? -41.484 -6.067 19.557 1.00 85.19 112 GLU A N 1
ATOM 903 C CA . GLU A 1 112 ? -40.532 -7.159 19.727 1.00 85.19 112 GLU A CA 1
ATOM 904 C C . GLU A 1 112 ? -40.011 -7.634 18.370 1.00 85.19 112 GLU A C 1
ATOM 906 O O . GLU A 1 112 ? -40.765 -7.785 17.402 1.00 85.19 112 GLU A O 1
ATOM 911 N N . ILE A 1 113 ? -38.703 -7.874 18.329 1.00 91.75 113 ILE A N 1
ATOM 912 C CA . ILE A 1 113 ? -37.976 -8.420 17.187 1.00 91.75 113 ILE A CA 1
ATOM 913 C C . ILE A 1 113 ? -37.110 -9.584 17.661 1.00 91.75 113 ILE A C 1
ATOM 915 O O . ILE A 1 113 ? -36.691 -9.623 18.821 1.00 91.75 113 ILE A O 1
ATOM 919 N N . GLN A 1 114 ? -36.803 -10.513 16.756 1.00 93.00 114 GLN A N 1
ATOM 920 C CA . GLN A 1 114 ? -35.785 -11.524 17.038 1.00 93.00 114 GLN A CA 1
ATOM 921 C C . GLN A 1 114 ? -34.408 -10.856 17.203 1.00 93.00 114 GLN A C 1
ATOM 923 O O . GLN A 1 114 ? -34.161 -9.825 16.557 1.00 93.00 114 GLN A O 1
ATOM 928 N N . PRO A 1 115 ? -33.517 -11.405 18.049 1.00 92.69 115 PRO A N 1
ATOM 929 C CA . PRO A 1 115 ? -32.168 -10.879 18.212 1.00 92.69 115 PRO A CA 1
ATOM 930 C C . PRO A 1 115 ? -31.405 -10.836 16.882 1.00 92.69 115 PRO A C 1
ATOM 932 O O . PRO A 1 115 ? -31.670 -11.611 15.969 1.00 92.69 115 PRO A O 1
ATOM 935 N N . ILE A 1 116 ? -30.448 -9.917 16.776 1.00 93.81 116 ILE A N 1
ATOM 936 C CA . ILE A 1 116 ? -29.589 -9.767 15.601 1.00 93.81 116 ILE A CA 1
ATOM 937 C C . ILE A 1 116 ? -28.730 -11.035 15.457 1.00 93.81 116 ILE A C 1
ATOM 939 O O . ILE A 1 116 ? -27.960 -11.325 16.385 1.00 93.81 116 ILE A O 1
ATOM 943 N N . PRO A 1 117 ? -28.809 -11.745 14.314 1.00 91.12 117 PRO A N 1
ATOM 944 C CA . PRO A 1 117 ? -28.079 -12.989 14.118 1.00 91.12 117 PRO A CA 1
ATOM 945 C C . PRO A 1 117 ? -26.559 -12.829 14.164 1.00 91.12 117 PRO A C 1
ATOM 947 O O . PRO A 1 117 ? -26.020 -11.881 13.580 1.00 91.12 117 PRO A O 1
ATOM 950 N N . GLU A 1 118 ? -25.851 -13.783 14.779 1.00 87.12 118 GLU A N 1
ATOM 951 C CA . GLU A 1 118 ? -24.371 -13.805 14.783 1.00 87.12 118 GLU A CA 1
ATOM 952 C C . GLU A 1 118 ? -23.817 -13.868 13.354 1.00 87.12 118 GLU A C 1
ATOM 954 O O . GLU A 1 118 ? -22.880 -13.149 12.997 1.00 87.12 118 GLU A O 1
ATOM 959 N N . SER A 1 119 ? -24.472 -14.657 12.497 1.00 83.62 119 SER A N 1
ATOM 960 C CA . SER A 1 119 ? -24.103 -14.813 11.092 1.00 83.62 119 SER A CA 1
ATOM 961 C C . SER A 1 119 ? -24.139 -13.502 10.306 1.00 83.62 119 SER A C 1
ATOM 963 O O . SER A 1 119 ? -23.553 -13.443 9.232 1.00 83.62 119 SER A O 1
ATOM 965 N N . LEU A 1 120 ? -24.819 -12.464 10.802 1.00 85.00 120 LEU A N 1
ATOM 966 C CA . LEU A 1 120 ? -24.828 -11.123 10.218 1.00 85.00 120 LEU A CA 1
ATOM 967 C C . LEU A 1 120 ? -23.890 -10.176 10.972 1.00 85.00 120 LEU A C 1
ATOM 969 O O . LEU A 1 120 ? -23.058 -9.515 10.348 1.00 85.00 120 LEU A O 1
ATOM 973 N N . SER A 1 121 ? -23.987 -10.129 12.303 1.00 84.81 121 SER A N 1
ATOM 974 C CA . SER A 1 121 ? -23.260 -9.157 13.128 1.00 84.81 121 SER A CA 1
ATOM 975 C C . SER A 1 121 ? -21.741 -9.350 13.109 1.00 84.81 121 SER A C 1
ATOM 977 O O . SER A 1 121 ? -21.010 -8.361 13.184 1.00 84.81 121 SER A O 1
ATOM 979 N N . GLN A 1 122 ? -21.244 -10.576 12.906 1.00 80.19 122 GLN A N 1
ATOM 980 C CA . GLN A 1 122 ? -19.806 -10.836 12.752 1.00 80.19 122 GLN A CA 1
ATOM 981 C C . GLN A 1 122 ? -19.193 -10.092 11.553 1.00 80.19 122 GLN A C 1
ATOM 983 O O . GLN A 1 122 ? -18.021 -9.717 11.579 1.00 80.19 122 GLN A O 1
ATOM 988 N N . PHE A 1 123 ? -19.984 -9.832 10.504 1.00 76.00 123 PHE A N 1
ATOM 989 C CA . PHE A 1 123 ? -19.516 -9.130 9.310 1.00 76.00 123 PHE A CA 1
ATOM 990 C C . PHE A 1 123 ? -19.5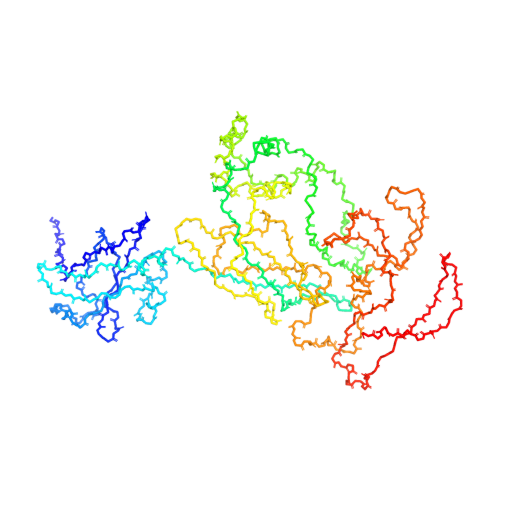04 -7.608 9.481 1.00 76.00 123 PHE A C 1
ATOM 992 O O . PHE A 1 123 ? -18.758 -6.925 8.785 1.00 76.00 123 PHE A O 1
ATOM 999 N N . TRP A 1 124 ? -20.274 -7.071 10.432 1.00 79.62 124 TRP A N 1
ATOM 1000 C CA . TRP A 1 124 ? -20.304 -5.637 10.752 1.00 79.62 124 TRP A CA 1
ATOM 1001 C C . TRP A 1 124 ? -19.018 -5.139 11.423 1.00 79.62 124 TRP A C 1
ATOM 1003 O O . TRP A 1 124 ? -18.800 -3.933 11.534 1.00 79.62 124 TRP A O 1
ATOM 1013 N N . LEU A 1 125 ? -18.148 -6.065 11.833 1.00 76.38 125 LEU A N 1
ATOM 1014 C CA . LEU A 1 125 ? -16.810 -5.777 12.339 1.00 76.38 125 LEU A CA 1
ATOM 1015 C C . LEU A 1 125 ? -15.807 -5.451 11.226 1.00 76.38 125 LEU A C 1
ATOM 1017 O O . LEU A 1 125 ? -14.711 -4.986 11.529 1.00 76.38 125 LEU A O 1
ATOM 1021 N N . TYR A 1 126 ? -16.157 -5.673 9.955 1.00 77.12 126 TYR A N 1
ATOM 1022 C CA . TYR A 1 126 ? -15.240 -5.525 8.832 1.00 77.12 126 TYR A CA 1
ATOM 1023 C C . TYR A 1 126 ? -15.620 -4.370 7.903 1.00 77.12 126 TYR A C 1
ATOM 1025 O O . TYR A 1 126 ? -16.729 -4.287 7.378 1.00 77.12 126 TYR A O 1
ATOM 1033 N N . CYS A 1 127 ? -14.656 -3.492 7.650 1.00 80.62 127 CYS A N 1
ATOM 1034 C CA . CYS A 1 127 ? -14.775 -2.331 6.785 1.00 80.62 127 CYS A CA 1
ATOM 1035 C C . CYS A 1 127 ? -14.106 -2.606 5.440 1.00 80.62 127 CYS A C 1
ATOM 1037 O O . CYS A 1 127 ? -13.091 -3.300 5.355 1.00 80.62 127 CYS A O 1
ATOM 1039 N N . LYS A 1 128 ? -14.664 -2.034 4.368 1.00 84.88 128 LYS A N 1
ATOM 1040 C CA . LYS A 1 128 ? -14.049 -2.073 3.037 1.00 84.88 128 LYS A CA 1
ATOM 1041 C C . LYS A 1 128 ? -13.210 -0.827 2.798 1.00 84.88 128 LYS A C 1
ATOM 1043 O O . LYS A 1 128 ? -13.697 0.290 2.966 1.00 84.88 128 LYS A O 1
ATOM 1048 N N . CYS A 1 129 ? -11.985 -1.023 2.328 1.00 87.25 129 CYS A N 1
ATOM 1049 C CA . CYS A 1 129 ? -11.086 0.045 1.911 1.00 87.25 129 CYS A CA 1
ATOM 1050 C C . CYS A 1 129 ? -10.780 -0.107 0.420 1.00 87.25 129 CYS A C 1
ATOM 1052 O O . CYS A 1 129 ? -10.289 -1.151 -0.005 1.00 87.25 129 CYS A O 1
ATOM 1054 N N . ARG A 1 130 ? -11.073 0.919 -0.386 1.00 92.69 130 ARG A N 1
ATOM 1055 C CA . ARG A 1 130 ? -10.684 0.932 -1.803 1.00 92.69 130 ARG A CA 1
ATOM 1056 C C . ARG A 1 130 ? -9.231 1.377 -1.912 1.00 92.69 130 ARG A C 1
ATOM 1058 O O . ARG A 1 130 ? -8.902 2.458 -1.430 1.00 92.69 130 ARG A O 1
ATOM 1065 N N . VAL A 1 131 ? -8.395 0.568 -2.548 1.00 94.81 131 VAL A N 1
ATOM 1066 C CA . VAL A 1 131 ? -6.996 0.879 -2.848 1.00 94.81 131 VAL A CA 1
ATOM 1067 C C . VAL A 1 131 ? -6.879 1.042 -4.357 1.00 94.81 131 VAL A C 1
ATOM 1069 O O . VAL A 1 131 ? -7.173 0.122 -5.116 1.00 94.81 131 VAL A O 1
ATOM 1072 N N . THR A 1 132 ? -6.487 2.236 -4.787 1.00 96.00 132 THR A N 1
ATOM 1073 C CA . THR A 1 132 ? -6.404 2.625 -6.200 1.00 96.00 132 THR A CA 1
ATOM 1074 C C . THR A 1 132 ? -5.092 3.341 -6.456 1.00 96.00 132 THR A C 1
ATOM 1076 O O . THR A 1 132 ? -4.530 3.968 -5.557 1.00 96.00 132 THR A O 1
ATOM 1079 N N . GLY A 1 133 ? -4.602 3.281 -7.687 1.00 94.44 133 GLY A N 1
ATOM 1080 C CA . GLY A 1 133 ? -3.358 3.936 -8.042 1.00 94.44 133 GLY A CA 1
ATOM 1081 C C . GLY A 1 133 ? -3.004 3.838 -9.512 1.00 94.44 133 GLY A C 1
ATOM 1082 O O . GLY A 1 133 ? -3.782 3.340 -10.329 1.00 94.44 133 GLY A O 1
ATOM 1083 N N . LYS A 1 134 ? -1.817 4.346 -9.844 1.00 92.50 134 LYS A N 1
ATOM 1084 C CA . LYS A 1 134 ? -1.260 4.315 -11.198 1.00 92.50 134 LYS A CA 1
ATOM 1085 C C . LYS A 1 134 ? 0.228 4.001 -11.163 1.00 92.50 134 LYS A C 1
ATOM 1087 O O . LYS A 1 134 ? 0.989 4.650 -10.450 1.00 92.50 134 LYS A O 1
ATOM 1092 N N . LEU A 1 135 ? 0.638 3.048 -11.989 1.00 91.56 135 LEU A N 1
ATOM 1093 C CA . LEU A 1 135 ? 2.029 2.776 -12.300 1.00 91.56 135 LEU A CA 1
ATOM 1094 C C . LEU A 1 135 ? 2.442 3.519 -13.567 1.00 91.56 135 LEU A C 1
ATOM 1096 O O . LEU A 1 135 ? 1.739 3.503 -14.583 1.00 91.56 135 LEU A O 1
ATOM 1100 N N . SER A 1 136 ? 3.602 4.157 -13.505 1.00 88.12 136 SER A N 1
ATOM 1101 C CA . SER A 1 136 ? 4.173 4.889 -14.630 1.00 88.12 136 SER A CA 1
ATOM 1102 C C . SER A 1 136 ? 5.688 4.725 -14.693 1.00 88.12 136 SER A C 1
ATOM 1104 O O . SER A 1 136 ? 6.302 4.293 -13.721 1.00 88.12 136 SER A O 1
ATOM 1106 N N . LYS A 1 137 ? 6.294 5.017 -15.838 1.00 80.38 137 LYS A N 1
ATOM 1107 C CA . LYS A 1 137 ? 7.740 4.969 -16.040 1.00 80.38 137 LYS A CA 1
ATOM 1108 C C . LYS A 1 137 ? 8.146 5.992 -17.090 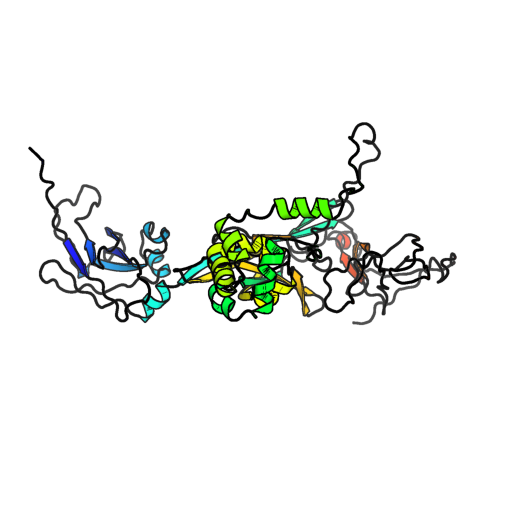1.00 80.38 137 LYS A C 1
ATOM 1110 O O . LYS A 1 137 ? 7.475 6.165 -18.106 1.00 80.38 137 LYS A O 1
ATOM 1115 N N . TRP A 1 138 ? 9.280 6.639 -16.851 1.00 73.94 138 TRP A N 1
ATOM 1116 C CA . TRP A 1 138 ? 9.900 7.532 -17.818 1.00 73.94 138 TRP A CA 1
ATOM 1117 C C . TRP A 1 138 ? 10.622 6.726 -18.894 1.00 73.94 138 TRP A C 1
ATOM 1119 O O . TRP A 1 138 ? 11.508 5.919 -18.610 1.00 73.94 138 TRP A O 1
ATOM 1129 N N . PHE A 1 139 ? 10.240 6.958 -20.143 1.00 64.25 139 PHE A N 1
ATOM 1130 C CA . PHE A 1 139 ? 10.891 6.410 -21.319 1.00 64.25 139 PHE A CA 1
ATOM 1131 C C . PHE A 1 139 ? 11.543 7.527 -22.097 1.00 64.25 139 PHE A C 1
ATOM 1133 O O . PHE A 1 139 ? 11.069 8.658 -22.123 1.00 64.25 139 PHE A O 1
ATOM 1140 N N . ASN A 1 140 ? 12.621 7.178 -22.771 1.00 60.84 140 ASN A N 1
ATOM 1141 C CA . ASN A 1 140 ? 13.290 8.085 -23.669 1.00 60.84 140 ASN A CA 1
ATOM 1142 C C . ASN A 1 140 ? 13.153 7.524 -25.083 1.00 60.84 140 ASN A C 1
ATOM 1144 O O . ASN A 1 140 ? 13.684 6.452 -25.387 1.00 60.84 140 ASN A O 1
ATOM 1148 N N . SER A 1 141 ? 12.392 8.245 -25.900 1.00 50.31 141 SER A N 1
ATOM 1149 C CA . SER A 1 141 ? 12.152 7.942 -27.304 1.00 50.31 141 SER A CA 1
ATOM 1150 C C . SER A 1 141 ? 12.868 9.004 -28.136 1.00 50.31 141 SER A C 1
ATOM 1152 O O . SER A 1 141 ? 12.488 10.175 -28.128 1.00 50.31 141 SER A O 1
ATOM 1154 N N . GLY A 1 142 ? 13.963 8.625 -28.799 1.00 56.53 142 GLY A N 1
ATOM 1155 C CA . GLY A 1 142 ? 14.826 9.572 -29.511 1.00 56.53 142 GLY A CA 1
ATOM 1156 C C . GLY A 1 142 ? 15.526 10.558 -28.565 1.00 56.53 142 GLY A C 1
ATOM 1157 O O . GLY A 1 142 ? 16.453 10.176 -27.852 1.00 56.53 142 GLY A O 1
ATOM 1158 N N . PHE A 1 143 ? 15.093 11.824 -28.580 1.00 51.91 143 PHE A N 1
ATOM 1159 C CA . PHE A 1 143 ? 15.615 12.907 -27.729 1.00 51.91 143 PHE A CA 1
ATOM 1160 C C . PHE A 1 143 ? 14.613 13.397 -26.670 1.00 51.91 143 PHE A C 1
ATOM 1162 O O . PHE A 1 143 ? 14.934 14.312 -25.915 1.00 51.91 143 PHE A O 1
ATOM 1169 N N . VAL A 1 144 ? 13.416 12.805 -26.598 1.00 47.75 144 VAL A N 1
ATOM 1170 C CA . VAL A 1 144 ? 12.324 13.264 -25.726 1.00 47.75 144 VAL A CA 1
ATOM 1171 C C . VAL A 1 144 ? 12.082 12.266 -24.599 1.00 47.75 144 VAL A C 1
ATOM 1173 O O . VAL A 1 144 ? 12.112 11.048 -24.803 1.00 47.75 144 VAL A O 1
ATOM 1176 N N . TRP A 1 145 ? 11.837 12.794 -23.399 1.00 63.81 145 TRP A N 1
ATOM 1177 C CA . TRP A 1 145 ? 11.417 12.015 -22.240 1.00 63.81 145 TRP A CA 1
ATOM 1178 C C . TRP A 1 145 ? 9.907 12.049 -22.083 1.00 63.81 145 TRP A C 1
ATOM 1180 O O . TRP A 1 145 ? 9.296 13.108 -21.992 1.00 63.81 145 TRP A O 1
ATOM 1190 N N . GLU A 1 146 ? 9.314 10.866 -22.021 1.00 65.94 146 GLU A N 1
ATOM 1191 C CA . GLU A 1 146 ? 7.874 10.674 -21.952 1.00 65.94 146 GLU A CA 1
ATOM 1192 C C . GLU A 1 146 ? 7.540 9.782 -20.760 1.00 65.94 146 GLU A C 1
ATOM 1194 O O . GLU A 1 146 ? 8.078 8.681 -20.628 1.00 65.94 146 GLU A O 1
ATOM 1199 N N . ASN A 1 147 ? 6.630 10.231 -19.896 1.00 73.44 147 ASN A N 1
ATOM 1200 C CA . ASN A 1 147 ? 6.105 9.387 -18.831 1.00 73.44 147 ASN A CA 1
ATOM 1201 C C . ASN A 1 147 ? 4.969 8.518 -19.380 1.00 73.44 147 ASN A C 1
ATOM 1203 O O . ASN A 1 147 ? 3.906 9.035 -19.733 1.00 73.44 147 ASN A O 1
ATOM 1207 N N . LYS A 1 148 ? 5.179 7.202 -19.447 1.00 77.50 148 LYS A N 1
ATOM 1208 C CA . LYS A 1 148 ? 4.185 6.242 -19.946 1.00 77.50 148 LYS A CA 1
ATOM 1209 C C . LYS A 1 148 ? 3.651 5.374 -18.820 1.00 77.50 148 LYS A C 1
ATOM 1211 O O . LYS A 1 148 ? 4.294 5.181 -17.793 1.00 77.50 148 LYS A O 1
ATOM 1216 N N . ALA A 1 149 ? 2.440 4.868 -19.014 1.00 84.75 149 ALA A N 1
ATOM 1217 C CA . ALA A 1 149 ? 1.835 3.887 -18.124 1.00 84.75 149 ALA A CA 1
ATOM 1218 C C . ALA A 1 149 ? 2.649 2.583 -18.079 1.00 84.75 149 ALA A C 1
ATOM 1220 O O . ALA A 1 149 ? 3.386 2.302 -19.019 1.00 84.75 149 ALA A O 1
ATOM 1221 N N . VAL A 1 150 ? 2.477 1.796 -17.009 1.00 85.75 150 VAL A N 1
ATOM 1222 C CA . VAL A 1 150 ? 2.960 0.407 -16.900 1.00 85.75 150 VAL A CA 1
ATOM 1223 C C . VAL A 1 150 ? 1.758 -0.533 -16.714 1.00 85.75 150 VAL A C 1
ATOM 1225 O O . VAL A 1 150 ? 1.167 -0.570 -15.636 1.00 85.75 150 VAL A O 1
ATOM 1228 N N . CYS A 1 151 ? 1.385 -1.290 -17.746 1.00 85.00 151 CYS A N 1
ATOM 1229 C CA . CYS A 1 151 ? 0.258 -2.230 -17.779 1.00 85.00 151 CYS A CA 1
ATOM 1230 C C . CYS A 1 151 ? 0.691 -3.665 -17.486 1.00 85.00 151 CYS A C 1
ATOM 1232 O O . CYS A 1 151 ? 1.867 -3.998 -17.614 1.00 85.00 151 CYS A O 1
ATOM 1234 N N . ASN A 1 152 ? -0.276 -4.535 -17.183 1.00 86.06 152 ASN A N 1
ATOM 1235 C CA . ASN A 1 152 ? -0.071 -5.966 -16.937 1.00 86.06 152 ASN A CA 1
ATOM 1236 C C . ASN A 1 152 ? 0.942 -6.285 -15.823 1.00 86.06 152 ASN A C 1
ATOM 1238 O O . ASN A 1 152 ? 1.372 -7.431 -15.691 1.00 86.06 152 ASN A O 1
ATOM 1242 N N . ALA A 1 153 ? 1.293 -5.299 -14.999 1.00 91.06 153 ALA A N 1
ATOM 1243 C CA . ALA A 1 153 ? 2.143 -5.487 -13.839 1.00 91.06 153 ALA A CA 1
ATOM 1244 C C . ALA A 1 153 ? 1.316 -6.054 -12.683 1.00 91.06 153 ALA A C 1
ATOM 1246 O O . ALA A 1 153 ? 0.192 -5.605 -12.458 1.00 91.06 153 ALA A O 1
ATOM 1247 N N . GLY A 1 154 ? 1.869 -7.020 -11.954 1.00 95.00 154 GLY A N 1
ATOM 1248 C CA . GLY A 1 154 ? 1.284 -7.567 -10.735 1.00 95.00 154 GLY A CA 1
ATOM 1249 C C . GLY A 1 154 ? 1.565 -6.635 -9.562 1.00 95.00 154 GLY A C 1
ATOM 1250 O O . GLY A 1 154 ? 2.703 -6.504 -9.123 1.00 95.00 154 GLY A O 1
ATOM 1251 N N . VAL A 1 155 ? 0.536 -5.964 -9.065 1.00 97.25 155 VAL A N 1
ATOM 1252 C CA . VAL A 1 155 ? 0.591 -5.078 -7.903 1.00 97.25 155 VAL A CA 1
ATOM 1253 C C . VAL A 1 155 ? 0.181 -5.879 -6.680 1.00 97.25 155 VAL A C 1
ATOM 1255 O O . VAL A 1 155 ? -0.992 -6.207 -6.515 1.00 97.25 155 VAL A O 1
ATOM 1258 N N . HIS A 1 156 ? 1.154 -6.182 -5.829 1.00 97.50 156 HIS A N 1
ATOM 1259 C CA . HIS A 1 156 ? 0.946 -6.808 -4.531 1.00 97.50 156 HIS A CA 1
ATOM 1260 C C . HIS A 1 156 ? 0.657 -5.718 -3.506 1.00 97.50 156 HIS A C 1
ATOM 1262 O O . HIS A 1 156 ? 1.463 -4.802 -3.313 1.00 97.50 156 HIS A O 1
ATOM 1268 N N . ILE A 1 157 ? -0.496 -5.829 -2.858 1.00 97.12 157 ILE A N 1
ATOM 1269 C CA . ILE A 1 157 ? -0.965 -4.907 -1.832 1.00 97.12 157 ILE A CA 1
ATOM 1270 C C . ILE A 1 157 ? -0.846 -5.627 -0.496 1.00 97.12 157 ILE A C 1
ATOM 1272 O O . ILE A 1 157 ? -1.580 -6.579 -0.225 1.00 97.12 157 ILE A O 1
ATOM 1276 N N . CYS A 1 158 ? 0.102 -5.182 0.318 1.00 94.38 158 CYS A N 1
ATOM 1277 C CA . CYS A 1 158 ? 0.356 -5.717 1.645 1.00 94.38 158 CYS A CA 1
ATOM 1278 C C . CYS A 1 158 ? -0.239 -4.804 2.712 1.00 94.38 158 CYS A C 1
ATOM 1280 O O . CYS A 1 158 ? -0.058 -3.590 2.643 1.00 94.38 158 CYS A O 1
ATOM 1282 N N . GLU A 1 159 ? -0.831 -5.406 3.734 1.00 91.94 159 GLU A N 1
ATOM 1283 C CA . GLU A 1 159 ? -0.898 -4.807 5.062 1.00 91.94 159 GLU A CA 1
ATOM 1284 C C . GLU A 1 159 ? 0.463 -4.993 5.729 1.00 91.94 159 GLU A C 1
ATOM 1286 O O . GLU A 1 159 ? 1.007 -6.105 5.727 1.00 91.94 159 GLU A O 1
ATOM 1291 N N . ILE A 1 160 ? 1.024 -3.932 6.296 1.00 89.62 160 ILE A N 1
ATOM 1292 C CA . ILE A 1 160 ? 2.154 -4.070 7.207 1.00 89.62 160 ILE A CA 1
ATOM 1293 C C . ILE A 1 160 ? 1.595 -4.283 8.605 1.00 89.62 160 ILE A C 1
ATOM 1295 O O . ILE A 1 160 ? 0.877 -3.444 9.125 1.00 89.62 160 ILE A O 1
ATOM 1299 N N . ASP A 1 161 ? 1.885 -5.452 9.178 1.00 70.50 161 ASP A N 1
ATOM 1300 C CA . ASP A 1 161 ? 1.251 -5.901 10.415 1.00 70.50 161 ASP A CA 1
ATOM 1301 C C . ASP A 1 161 ? 1.384 -4.858 11.574 1.00 70.50 161 ASP A C 1
ATOM 1303 O O . ASP A 1 161 ? 2.304 -4.028 11.619 1.00 70.50 161 ASP A O 1
ATOM 1307 N N . HIS A 1 162 ? 0.586 -5.025 12.640 1.00 70.00 162 HIS A N 1
ATOM 1308 C CA . HIS A 1 162 ? 0.652 -4.170 13.834 1.00 70.00 162 HIS A CA 1
ATOM 1309 C C . HIS A 1 162 ? 1.775 -4.585 14.804 1.00 70.00 162 HIS A C 1
ATOM 1311 O O . HIS A 1 162 ? 1.615 -5.527 15.591 1.00 70.00 162 HIS A O 1
ATOM 1317 N N . LEU A 1 163 ? 2.873 -3.819 14.833 1.00 77.25 163 LEU A N 1
ATOM 1318 C CA . LEU A 1 163 ? 4.043 -4.008 15.714 1.00 77.25 163 LEU A CA 1
ATOM 1319 C C . LEU A 1 163 ? 3.690 -4.366 17.174 1.00 77.25 163 LEU A C 1
ATOM 1321 O O . LEU A 1 163 ? 4.395 -5.147 17.820 1.00 77.25 163 LEU A O 1
ATOM 1325 N N . ARG A 1 164 ? 2.563 -3.848 17.677 1.00 76.75 164 ARG A N 1
ATOM 1326 C CA . ARG A 1 164 ? 1.997 -4.144 19.001 1.00 76.75 164 ARG A CA 1
ATOM 1327 C C . ARG A 1 164 ? 1.922 -5.640 19.331 1.00 76.75 164 ARG A C 1
ATOM 1329 O O . ARG A 1 164 ? 2.138 -6.001 20.484 1.00 76.75 164 ARG A O 1
ATOM 1336 N N . PHE A 1 165 ? 1.639 -6.513 18.364 1.00 75.62 165 PHE A N 1
ATOM 1337 C CA . PHE A 1 165 ? 1.430 -7.940 18.641 1.00 75.62 165 PHE A CA 1
ATOM 1338 C C . PHE A 1 165 ? 2.719 -8.749 18.818 1.00 75.62 165 PHE A C 1
ATOM 1340 O O . PHE A 1 165 ? 2.687 -9.808 19.445 1.00 75.62 165 PHE A O 1
ATOM 1347 N N . TRP A 1 166 ? 3.859 -8.294 18.289 1.00 84.50 166 TRP A N 1
ATOM 1348 C CA . TRP A 1 166 ? 5.110 -9.062 18.372 1.00 84.50 166 TRP A CA 1
ATOM 1349 C C . TRP A 1 166 ? 6.318 -8.266 18.843 1.00 84.50 166 TRP A C 1
ATOM 1351 O O . TRP A 1 166 ? 7.399 -8.848 18.898 1.00 84.50 166 TRP A O 1
ATOM 1361 N N . ILE A 1 167 ? 6.189 -6.998 19.244 1.00 88.06 167 ILE A N 1
ATOM 1362 C CA . ILE A 1 167 ? 7.340 -6.249 19.772 1.00 88.06 167 ILE A CA 1
ATOM 1363 C C . ILE A 1 167 ? 8.007 -6.955 20.969 1.00 88.06 167 ILE A C 1
ATOM 1365 O O . ILE A 1 167 ? 9.224 -6.901 21.139 1.00 88.06 167 ILE A O 1
ATOM 1369 N N . HIS A 1 168 ? 7.227 -7.699 21.761 1.00 88.50 168 HIS A N 1
ATOM 1370 C CA . HIS A 1 168 ? 7.729 -8.518 22.870 1.00 88.50 168 HIS A CA 1
ATOM 1371 C C . HIS A 1 168 ? 8.413 -9.817 22.417 1.00 88.50 168 HIS A C 1
ATOM 1373 O O . HIS A 1 168 ? 9.120 -10.439 23.199 1.00 88.50 168 HIS A O 1
ATOM 1379 N N . ARG A 1 169 ? 8.240 -10.221 21.153 1.00 89.56 169 ARG A N 1
ATOM 1380 C CA . ARG A 1 169 ? 8.970 -11.330 20.517 1.00 89.56 169 ARG A CA 1
ATOM 1381 C C . ARG A 1 169 ? 10.250 -10.863 19.821 1.00 89.56 169 ARG A C 1
ATOM 1383 O O . ARG A 1 169 ? 11.048 -11.702 19.412 1.00 89.56 169 ARG A O 1
ATOM 1390 N N . ILE A 1 170 ? 10.451 -9.551 19.662 1.00 91.00 170 ILE A N 1
ATOM 1391 C CA . ILE A 1 170 ? 11.697 -9.009 19.117 1.00 91.00 170 ILE A CA 1
ATOM 1392 C C . ILE A 1 170 ? 12.810 -9.229 20.153 1.00 91.00 170 ILE A C 1
ATOM 1394 O O . ILE A 1 170 ? 12.634 -8.825 21.311 1.00 91.00 170 ILE A O 1
ATOM 1398 N N . PRO A 1 171 ? 13.949 -9.834 19.759 1.00 94.19 171 PRO A N 1
ATOM 1399 C CA . PRO A 1 171 ? 15.042 -10.114 20.678 1.00 94.19 171 PRO A CA 1
ATOM 1400 C C . PRO A 1 171 ? 15.528 -8.867 21.421 1.00 94.19 171 PRO A C 1
ATOM 1402 O O . PRO A 1 171 ? 15.680 -7.796 20.828 1.00 94.19 171 PRO A O 1
ATOM 1405 N N . ASP A 1 172 ? 15.849 -9.027 22.704 1.00 94.75 172 ASP A N 1
ATOM 1406 C CA . ASP A 1 172 ? 16.312 -7.940 23.577 1.00 94.75 172 ASP A CA 1
ATOM 1407 C C . ASP A 1 172 ? 17.506 -7.179 22.995 1.00 94.75 172 ASP A C 1
ATOM 1409 O O . ASP A 1 172 ? 17.532 -5.952 23.012 1.00 94.75 172 ASP A O 1
ATOM 1413 N N . HIS A 1 173 ? 18.458 -7.892 22.390 1.00 91.69 173 HIS A N 1
ATOM 1414 C CA . HIS A 1 173 ? 19.646 -7.290 21.785 1.00 91.69 173 HIS A CA 1
ATOM 1415 C C . HIS A 1 173 ? 19.344 -6.408 20.558 1.00 91.69 173 HIS A C 1
ATOM 1417 O O . HIS A 1 173 ? 20.199 -5.622 20.149 1.00 91.69 173 HIS A O 1
ATOM 1423 N N . ILE A 1 174 ? 18.165 -6.547 19.939 1.00 92.12 174 ILE A N 1
ATOM 1424 C CA . ILE A 1 174 ? 17.700 -5.651 18.874 1.00 92.12 174 ILE A CA 1
ATOM 1425 C C . ILE A 1 174 ? 17.087 -4.397 19.498 1.00 92.12 174 ILE A C 1
ATOM 1427 O O . ILE A 1 174 ? 17.464 -3.292 19.113 1.00 92.12 174 ILE A O 1
ATOM 1431 N N . ILE A 1 175 ? 16.208 -4.562 20.495 1.00 94.06 175 ILE A N 1
ATOM 1432 C CA . ILE A 1 175 ? 15.568 -3.448 21.213 1.00 94.06 175 ILE A CA 1
ATOM 1433 C C . ILE A 1 175 ? 16.608 -2.561 21.910 1.00 94.06 175 ILE A C 1
ATOM 1435 O O . ILE A 1 175 ? 16.539 -1.339 21.808 1.00 94.06 175 ILE A O 1
ATOM 1439 N N . ALA A 1 176 ? 17.618 -3.165 22.536 1.00 92.62 176 ALA A N 1
ATOM 1440 C CA . ALA A 1 176 ? 18.684 -2.466 23.251 1.00 92.62 176 ALA A CA 1
ATOM 1441 C C . ALA A 1 176 ? 19.511 -1.515 22.364 1.00 92.62 176 ALA A C 1
ATOM 1443 O O . ALA A 1 176 ? 20.097 -0.569 22.874 1.00 92.62 176 ALA A O 1
ATOM 1444 N N . LYS A 1 177 ? 19.548 -1.733 21.040 1.00 90.19 177 LYS A N 1
ATOM 1445 C CA . LYS A 1 177 ? 20.293 -0.884 20.091 1.00 90.19 177 LYS A CA 1
ATOM 1446 C C . LYS A 1 177 ? 19.517 0.355 19.639 1.00 90.19 177 LYS A C 1
ATOM 1448 O O . LYS A 1 177 ? 20.105 1.259 19.049 1.00 90.19 177 LYS A O 1
ATOM 1453 N N . ILE A 1 178 ? 18.203 0.393 19.864 1.00 90.56 178 ILE A N 1
ATOM 1454 C CA . ILE A 1 178 ? 17.332 1.470 19.374 1.00 90.56 178 ILE A CA 1
ATOM 1455 C C . ILE A 1 178 ? 17.631 2.810 20.058 1.00 90.56 178 ILE A C 1
ATOM 1457 O O . ILE A 1 178 ? 17.761 3.800 19.335 1.00 90.56 178 ILE A O 1
ATOM 1461 N N . PRO A 1 179 ? 17.786 2.885 21.397 1.00 91.50 179 PRO A N 1
ATOM 1462 C CA . PRO A 1 179 ? 18.105 4.143 22.061 1.00 91.50 179 PRO A CA 1
ATOM 1463 C C . PRO A 1 179 ? 19.372 4.793 21.518 1.00 91.50 179 PRO A C 1
ATOM 1465 O O . PRO A 1 179 ? 19.338 5.975 21.196 1.00 91.50 179 PRO A O 1
ATOM 1468 N N . ASP A 1 180 ? 20.455 4.036 21.340 1.00 87.31 180 ASP A N 1
ATOM 1469 C CA . ASP A 1 180 ? 21.703 4.584 20.803 1.00 87.31 180 ASP A CA 1
ATOM 1470 C C . ASP A 1 180 ? 21.509 5.118 19.384 1.00 87.31 180 ASP A C 1
ATOM 1472 O O . ASP A 1 180 ? 21.851 6.259 19.101 1.00 87.31 180 ASP A O 1
ATOM 1476 N N . ALA A 1 181 ? 20.859 4.355 18.509 1.00 83.50 181 ALA A N 1
ATOM 1477 C CA . ALA A 1 181 ? 20.605 4.769 17.132 1.00 83.50 181 ALA A CA 1
ATOM 1478 C C . ALA A 1 181 ? 19.702 6.015 16.998 1.00 83.50 181 ALA A C 1
ATOM 1480 O O . ALA A 1 181 ? 19.807 6.744 16.011 1.00 83.50 181 ALA A O 1
ATOM 1481 N N . ILE A 1 182 ? 18.826 6.284 17.971 1.00 86.94 182 ILE A N 1
ATOM 1482 C CA . ILE A 1 182 ? 17.909 7.435 17.951 1.00 86.94 182 ILE A CA 1
ATOM 1483 C C . ILE A 1 182 ? 18.471 8.637 18.721 1.00 86.94 182 ILE A C 1
ATOM 1485 O O . ILE A 1 182 ? 18.387 9.772 18.252 1.00 86.94 182 ILE A O 1
ATOM 1489 N N . LEU A 1 183 ? 19.038 8.410 19.906 1.00 86.94 183 LEU A N 1
ATOM 1490 C CA . LEU A 1 183 ? 19.570 9.456 20.784 1.00 86.94 183 LEU A CA 1
ATOM 1491 C C . LEU A 1 183 ? 20.984 9.888 20.372 1.00 86.94 183 LEU A C 1
ATOM 1493 O O . LEU A 1 183 ? 21.363 11.036 20.601 1.00 86.94 183 LEU A O 1
ATOM 1497 N N . LYS A 1 184 ? 21.750 8.982 19.755 1.00 82.50 184 LYS A N 1
ATOM 1498 C CA . LYS A 1 184 ? 23.120 9.185 19.267 1.00 82.50 184 LYS A CA 1
ATOM 1499 C C . LYS A 1 184 ? 23.265 8.615 17.844 1.00 82.50 184 LYS A C 1
ATOM 1501 O O . LYS A 1 184 ? 23.986 7.640 17.642 1.00 82.50 184 LYS A O 1
ATOM 1506 N N . PRO A 1 185 ? 22.583 9.192 16.838 1.00 70.81 185 PRO A N 1
ATOM 1507 C CA . PRO A 1 185 ? 22.624 8.676 15.473 1.00 70.81 185 PRO A CA 1
ATOM 1508 C C . PRO A 1 185 ? 24.041 8.797 14.877 1.00 70.81 185 PRO A C 1
ATOM 1510 O O . PRO A 1 185 ? 24.406 9.821 14.298 1.00 70.81 185 PRO A O 1
ATOM 1513 N N . GLU A 1 186 ? 24.858 7.751 15.012 1.00 63.97 186 GLU A N 1
ATOM 1514 C CA . GLU A 1 186 ? 26.170 7.634 14.373 1.00 63.97 186 GLU A CA 1
ATOM 1515 C C . GLU A 1 186 ? 26.077 6.845 13.059 1.00 63.97 186 GLU A C 1
ATOM 1517 O O . GLU A 1 186 ? 25.318 5.890 12.944 1.00 63.97 186 GLU A O 1
ATOM 1522 N N . LEU A 1 187 ? 26.855 7.284 12.056 1.00 51.09 187 LEU A N 1
ATOM 1523 C CA . LEU A 1 187 ? 27.083 6.635 10.751 1.00 51.09 187 LEU A CA 1
ATOM 1524 C C . LEU A 1 187 ? 25.895 5.825 10.196 1.00 51.09 187 LEU A C 1
ATOM 1526 O O . LEU A 1 187 ? 25.883 4.596 10.199 1.00 51.09 187 LEU A O 1
ATOM 1530 N N . ILE A 1 188 ? 24.953 6.553 9.591 1.00 52.38 188 ILE A N 1
ATOM 1531 C CA . ILE A 1 188 ? 23.994 6.016 8.622 1.00 52.38 188 ILE A CA 1
ATOM 1532 C C . ILE A 1 188 ? 24.799 5.279 7.538 1.00 52.38 188 ILE A C 1
ATOM 1534 O O . ILE A 1 188 ? 25.412 5.923 6.682 1.00 52.38 188 ILE A O 1
ATOM 1538 N N . LYS A 1 189 ? 24.818 3.940 7.551 1.00 47.72 189 LYS A N 1
ATOM 1539 C CA . LYS A 1 189 ? 25.051 3.210 6.301 1.00 47.72 189 LYS A CA 1
ATOM 1540 C C . LYS A 1 189 ? 23.875 3.597 5.412 1.00 47.72 189 LYS A C 1
ATOM 1542 O O . LYS A 1 189 ? 22.744 3.413 5.861 1.00 47.72 189 LYS A O 1
ATOM 1547 N N . PRO A 1 190 ? 24.101 4.206 4.236 1.00 46.56 190 PRO A N 1
ATOM 1548 C CA . PRO A 1 190 ? 22.999 4.610 3.386 1.00 46.56 190 PRO A CA 1
ATOM 1549 C C . PRO A 1 190 ? 22.118 3.385 3.175 1.00 46.56 190 PRO A C 1
ATOM 1551 O O . PRO A 1 190 ? 22.577 2.361 2.672 1.00 46.56 190 PRO A O 1
ATOM 1554 N N . VAL A 1 191 ? 20.862 3.487 3.610 1.00 44.41 191 VAL A N 1
ATOM 1555 C CA . VAL A 1 191 ? 19.812 2.606 3.112 1.00 44.41 191 VAL A CA 1
ATOM 1556 C C . VAL A 1 191 ? 19.959 2.656 1.596 1.00 44.41 191 VAL A C 1
ATOM 1558 O O . VAL A 1 191 ? 20.055 3.774 1.071 1.00 44.41 191 VAL A O 1
ATOM 1561 N N . PRO A 1 192 ? 20.033 1.517 0.888 1.00 38.56 192 PRO A N 1
ATOM 1562 C CA . PRO A 1 192 ? 19.914 1.523 -0.555 1.00 38.56 192 PRO A CA 1
ATOM 1563 C C . PRO A 1 192 ? 18.593 2.217 -0.872 1.00 38.56 192 PRO A C 1
ATOM 1565 O O . PRO A 1 192 ? 17.511 1.649 -0.724 1.00 38.56 192 PRO A O 1
ATOM 1568 N N . ARG A 1 193 ? 18.665 3.507 -1.203 1.00 38.88 193 ARG A N 1
ATOM 1569 C CA . ARG A 1 193 ? 17.544 4.189 -1.816 1.00 38.88 193 ARG A CA 1
ATOM 1570 C C . ARG A 1 193 ? 17.357 3.440 -3.133 1.00 38.88 193 ARG A C 1
ATOM 1572 O O . ARG A 1 193 ? 18.351 3.266 -3.842 1.00 38.88 193 ARG A O 1
ATOM 1579 N N . PRO A 1 194 ? 16.137 3.015 -3.497 1.00 35.03 194 PRO A N 1
ATOM 1580 C CA . PRO A 1 194 ? 15.818 3.039 -4.909 1.00 35.03 194 PRO A CA 1
ATOM 1581 C C . PRO A 1 194 ? 16.069 4.495 -5.283 1.00 35.03 194 PRO A C 1
ATOM 1583 O O . PRO A 1 194 ? 15.348 5.384 -4.824 1.00 35.03 194 PRO A O 1
ATOM 1586 N N . PHE A 1 195 ? 17.194 4.776 -5.937 1.00 30.41 195 PHE A N 1
ATOM 1587 C CA . PHE A 1 195 ? 17.395 6.102 -6.475 1.00 30.41 195 PHE A CA 1
ATOM 1588 C C . PHE A 1 195 ? 16.161 6.352 -7.352 1.00 30.41 195 PHE A C 1
ATOM 1590 O O . PHE A 1 195 ? 15.862 5.512 -8.205 1.00 30.41 195 PHE A O 1
ATOM 1597 N N . PRO A 1 196 ? 15.393 7.441 -7.155 1.00 31.30 196 PRO A N 1
ATOM 1598 C CA . PRO A 1 196 ? 14.781 8.017 -8.332 1.00 31.30 196 PRO A CA 1
ATOM 1599 C C . PRO A 1 196 ? 15.962 8.241 -9.270 1.00 31.30 196 PRO A C 1
ATOM 1601 O O . PRO A 1 196 ? 16.935 8.894 -8.870 1.00 31.30 196 PRO A O 1
ATOM 1604 N N . ASP A 1 197 ? 15.942 7.612 -10.445 1.00 32.91 197 ASP A N 1
ATOM 1605 C CA . ASP A 1 197 ? 16.902 7.979 -11.475 1.00 32.91 197 ASP A CA 1
ATOM 1606 C C . ASP A 1 197 ? 16.900 9.508 -11.537 1.00 32.91 197 ASP A C 1
ATOM 1608 O O . ASP A 1 197 ? 15.813 10.110 -11.463 1.00 32.91 197 ASP A O 1
ATOM 1612 N N . PRO A 1 198 ? 18.080 10.155 -11.565 1.00 29.75 198 PRO A N 1
ATOM 1613 C CA . PRO A 1 198 ? 18.118 11.591 -11.742 1.00 29.75 198 PRO A CA 1
ATOM 1614 C C . PRO A 1 198 ? 17.200 11.923 -12.923 1.00 29.75 198 PRO A C 1
ATOM 1616 O O . PRO A 1 198 ? 17.228 11.193 -13.926 1.00 29.75 198 PRO A O 1
ATOM 1619 N N . PRO A 1 199 ? 16.352 12.966 -12.812 1.00 35.12 199 PRO A N 1
ATOM 1620 C CA . PRO A 1 199 ? 15.641 13.441 -13.980 1.00 35.12 199 PRO A CA 1
ATOM 1621 C C . PRO A 1 199 ? 16.673 13.601 -15.094 1.00 35.12 199 PRO A C 1
ATOM 1623 O O . PRO A 1 199 ? 17.838 13.925 -14.825 1.00 35.12 199 PRO A O 1
ATOM 1626 N N . PRO A 1 200 ? 16.286 13.278 -16.326 1.00 33.38 200 PRO A N 1
ATOM 1627 C CA . PRO A 1 200 ? 17.228 13.287 -17.417 1.00 33.38 200 PRO A CA 1
ATOM 1628 C C . PRO A 1 200 ? 17.957 14.608 -17.471 1.00 33.38 200 PRO A C 1
ATOM 1630 O O . PRO A 1 200 ? 17.323 15.652 -17.349 1.00 33.38 200 PRO A O 1
ATOM 1633 N N . PHE A 1 201 ? 19.276 14.532 -17.638 1.00 35.31 201 PHE A N 1
ATOM 1634 C CA . PHE A 1 201 ? 20.121 15.689 -17.876 1.00 35.31 201 PHE A CA 1
ATOM 1635 C C . PHE A 1 201 ? 19.399 16.626 -18.846 1.00 35.31 201 PHE A C 1
ATOM 1637 O O . PHE A 1 201 ? 19.221 16.282 -20.019 1.00 35.31 201 PHE A O 1
ATOM 1644 N N . GLU A 1 202 ? 18.955 17.783 -18.351 1.00 29.83 202 GLU A N 1
ATOM 1645 C CA . GLU A 1 202 ? 18.665 18.912 -19.217 1.00 29.83 202 GLU A CA 1
ATOM 1646 C C . GLU A 1 202 ? 19.959 19.130 -19.994 1.00 29.83 202 GLU A C 1
ATOM 1648 O O . GLU A 1 202 ? 21.003 19.463 -19.424 1.00 29.83 202 GLU A O 1
ATOM 1653 N N . ARG A 1 203 ? 19.941 18.828 -21.295 1.00 35.28 203 ARG A N 1
ATOM 1654 C CA . ARG A 1 203 ? 21.006 19.300 -22.166 1.00 35.28 203 ARG A CA 1
ATOM 1655 C C . ARG A 1 203 ? 20.893 20.813 -22.115 1.00 35.28 203 ARG A C 1
ATOM 1657 O O . ARG A 1 203 ? 19.975 21.376 -22.697 1.00 35.28 203 ARG A O 1
ATOM 1664 N N . LEU A 1 204 ? 21.796 21.442 -21.373 1.00 31.81 204 LEU A N 1
ATOM 1665 C CA . LEU A 1 204 ? 22.054 22.862 -21.513 1.00 31.81 204 LEU A CA 1
ATOM 1666 C C . LEU A 1 204 ? 22.406 23.078 -22.984 1.00 31.81 204 LEU A C 1
ATOM 1668 O O . 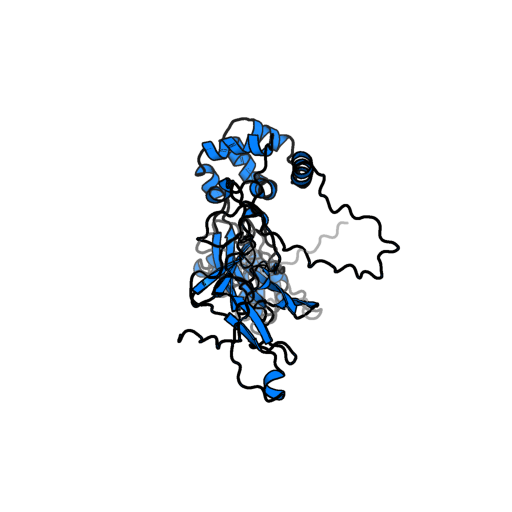LEU A 1 204 ? 23.459 22.629 -23.444 1.00 31.81 204 LEU A O 1
ATOM 1672 N N . ASP A 1 205 ? 21.492 23.693 -23.730 1.00 33.44 205 ASP A N 1
ATOM 1673 C CA . ASP A 1 205 ? 21.774 24.153 -25.079 1.00 33.44 205 ASP A CA 1
ATOM 1674 C C . ASP A 1 205 ? 23.002 25.076 -25.007 1.00 33.44 205 ASP A C 1
ATOM 1676 O O . ASP A 1 205 ? 22.975 26.074 -24.275 1.00 33.44 205 ASP A O 1
ATOM 1680 N N . PRO A 1 206 ? 24.090 24.800 -25.754 1.00 38.09 206 PRO A N 1
ATOM 1681 C CA . PRO A 1 206 ? 25.302 25.623 -25.725 1.00 38.09 206 PRO A CA 1
ATOM 1682 C C . PRO A 1 206 ? 25.064 27.094 -26.107 1.00 38.09 206 PRO A C 1
ATOM 1684 O O . PRO A 1 206 ? 25.927 27.938 -25.883 1.00 38.09 206 PRO A O 1
ATOM 1687 N N . ALA A 1 207 ? 23.892 27.415 -26.662 1.00 38.69 207 ALA A N 1
ATOM 1688 C CA . ALA A 1 207 ? 23.488 28.763 -27.039 1.00 38.69 207 ALA A CA 1
ATOM 1689 C C . ALA A 1 207 ? 23.016 29.644 -25.859 1.00 38.69 207 ALA A C 1
ATOM 1691 O O . ALA A 1 207 ? 22.817 30.839 -26.055 1.00 38.69 207 ALA A O 1
ATOM 1692 N N . VAL A 1 208 ? 22.867 29.102 -24.638 1.00 37.03 208 VAL A N 1
ATOM 1693 C CA . VAL A 1 208 ? 22.399 29.852 -23.444 1.00 37.03 208 VAL A CA 1
ATOM 1694 C C . VAL A 1 208 ? 23.495 29.983 -22.366 1.00 37.03 208 VAL A C 1
ATOM 1696 O O . VAL A 1 208 ? 23.232 30.335 -21.221 1.00 37.03 208 VAL A O 1
ATOM 1699 N N . VAL A 1 209 ? 24.773 29.788 -22.716 1.00 35.91 209 VAL A N 1
ATOM 1700 C CA . VAL A 1 209 ? 25.928 29.905 -21.787 1.00 35.91 209 VAL A CA 1
ATOM 1701 C C . VAL A 1 209 ? 26.276 31.373 -21.441 1.00 35.91 209 VAL A C 1
ATOM 1703 O O . VAL A 1 209 ? 27.365 31.690 -20.976 1.00 35.91 209 VAL A O 1
ATOM 1706 N N . GLY A 1 210 ? 25.346 32.308 -21.643 1.00 38.06 210 GLY A N 1
ATOM 1707 C CA . GLY A 1 210 ? 25.556 33.724 -21.346 1.00 38.06 210 GLY A CA 1
ATOM 1708 C C . GLY A 1 210 ? 25.157 34.167 -19.936 1.00 38.06 210 GLY A C 1
ATOM 1709 O O . GLY A 1 210 ? 25.756 35.111 -19.430 1.00 38.06 210 GLY A O 1
ATOM 1710 N N . GLN A 1 211 ? 24.136 33.568 -19.303 1.00 39.47 211 GLN A N 1
ATOM 1711 C CA . GLN A 1 211 ? 23.489 34.202 -18.135 1.00 39.47 211 GLN A CA 1
ATOM 1712 C C . GLN A 1 211 ? 22.839 33.246 -17.115 1.00 39.47 211 GLN A C 1
ATOM 1714 O O . GLN A 1 211 ? 21.814 33.576 -16.523 1.00 39.47 211 GLN A O 1
ATOM 1719 N N . THR A 1 212 ? 23.422 32.079 -16.838 1.00 34.75 212 THR A N 1
ATOM 1720 C CA . THR A 1 212 ? 22.945 31.226 -15.732 1.00 34.75 212 THR A CA 1
ATOM 1721 C C . THR A 1 212 ? 23.991 31.113 -14.635 1.00 34.75 212 THR A C 1
ATOM 1723 O O . THR A 1 212 ? 25.118 30.679 -14.870 1.00 34.75 212 THR A O 1
ATOM 1726 N N . GLN A 1 213 ? 23.594 31.531 -13.430 1.00 37.88 213 GLN A N 1
ATOM 1727 C CA . GLN A 1 213 ? 24.347 31.407 -12.185 1.00 37.88 213 GLN A CA 1
ATOM 1728 C C . GLN A 1 213 ? 24.939 30.000 -12.053 1.00 37.88 213 GLN A C 1
ATOM 1730 O O . GLN A 1 213 ? 24.247 29.005 -12.262 1.00 37.88 213 GLN A O 1
ATOM 1735 N N . ALA A 1 214 ? 26.225 29.931 -11.709 1.00 34.12 214 ALA A N 1
ATOM 1736 C CA . ALA A 1 214 ? 26.955 28.686 -11.533 1.00 34.12 214 ALA A CA 1
ATOM 1737 C C . ALA A 1 214 ? 26.251 27.776 -10.511 1.00 34.12 214 ALA A C 1
ATOM 1739 O O . ALA A 1 214 ? 26.317 28.000 -9.301 1.00 34.12 214 ALA A O 1
ATOM 1740 N N . VAL A 1 215 ? 25.583 26.730 -10.995 1.00 36.62 215 VAL A N 1
ATOM 1741 C CA . VAL A 1 215 ? 25.126 25.627 -10.151 1.00 36.62 215 VAL A CA 1
ATOM 1742 C C . VAL A 1 215 ? 26.370 24.821 -9.786 1.00 36.62 215 VAL A C 1
ATOM 1744 O O . VAL A 1 215 ? 27.022 24.248 -10.655 1.00 36.62 215 VAL A O 1
ATOM 1747 N N . ASN A 1 216 ? 26.740 24.811 -8.504 1.00 36.88 216 ASN A N 1
ATOM 1748 C CA . ASN A 1 216 ? 27.860 24.011 -8.009 1.00 36.88 216 ASN A CA 1
ATOM 1749 C C . ASN A 1 216 ? 27.556 22.515 -8.200 1.00 36.88 216 ASN A C 1
ATOM 1751 O O . ASN A 1 216 ? 26.763 21.933 -7.467 1.00 36.88 216 ASN A O 1
ATOM 1755 N N . ILE A 1 217 ? 28.212 21.903 -9.188 1.00 39.50 217 ILE A N 1
ATOM 1756 C CA . ILE A 1 217 ? 28.059 20.489 -9.587 1.00 39.50 217 ILE A CA 1
ATOM 1757 C C . ILE A 1 217 ? 28.826 19.547 -8.632 1.00 39.50 217 ILE A C 1
ATOM 1759 O O . ILE A 1 217 ? 28.661 18.330 -8.658 1.00 39.50 217 ILE A O 1
ATOM 1763 N N . PHE A 1 218 ? 29.649 20.103 -7.741 1.00 39.66 218 PHE A N 1
ATOM 1764 C CA . PHE A 1 218 ? 30.338 19.359 -6.695 1.00 39.66 218 PHE A CA 1
ATOM 1765 C C . PHE A 1 218 ? 29.538 19.433 -5.397 1.00 39.66 218 PHE A C 1
ATOM 1767 O O . PHE A 1 218 ? 29.415 20.491 -4.781 1.00 39.66 218 PHE A O 1
ATOM 1774 N N . ASP A 1 219 ? 29.009 18.291 -4.963 1.00 43.28 219 ASP A N 1
ATOM 1775 C CA . ASP A 1 219 ? 28.404 18.140 -3.644 1.00 43.28 219 ASP A CA 1
ATOM 1776 C C . ASP A 1 219 ? 29.509 18.179 -2.576 1.00 43.28 219 ASP A C 1
ATOM 1778 O O . ASP A 1 219 ? 30.078 17.162 -2.181 1.00 43.28 219 ASP A O 1
ATOM 1782 N N . THR A 1 220 ? 29.857 19.391 -2.148 1.00 45.50 220 THR A N 1
ATOM 1783 C CA . THR A 1 220 ? 30.905 19.675 -1.157 1.00 45.50 220 THR A CA 1
ATOM 1784 C C . THR A 1 220 ? 30.480 19.342 0.274 1.00 45.50 220 THR A C 1
ATOM 1786 O O . THR A 1 220 ? 31.262 19.516 1.215 1.00 45.50 220 THR A O 1
ATOM 1789 N N . LYS A 1 221 ? 29.251 18.848 0.484 1.00 52.81 221 LYS A N 1
ATOM 1790 C CA . LYS A 1 221 ? 28.762 18.509 1.819 1.00 52.81 221 LYS A CA 1
ATOM 1791 C C . LYS A 1 221 ? 29.472 17.257 2.319 1.00 52.81 221 LYS A C 1
ATOM 1793 O O . LYS A 1 221 ? 29.306 16.156 1.787 1.00 52.81 221 LYS A O 1
ATOM 1798 N N . SER A 1 222 ? 30.202 17.410 3.423 1.00 57.22 222 SER A N 1
ATOM 1799 C CA . SER A 1 222 ? 30.731 16.266 4.166 1.00 57.22 222 SER A CA 1
ATOM 1800 C C . SER A 1 222 ? 29.599 15.292 4.513 1.00 57.22 222 SER A C 1
ATOM 1802 O O . SER A 1 222 ? 28.454 15.696 4.744 1.00 57.22 222 SER A O 1
ATOM 1804 N N . ALA A 1 223 ? 29.909 14.002 4.651 1.00 56.03 223 ALA A N 1
ATOM 1805 C CA . ALA A 1 223 ? 28.919 13.020 5.090 1.00 56.03 223 ALA A CA 1
ATOM 1806 C C . ALA A 1 223 ? 28.229 13.451 6.401 1.00 56.03 223 ALA A C 1
ATOM 1808 O O . ALA A 1 223 ? 27.069 13.128 6.629 1.00 56.03 223 ALA A O 1
ATOM 1809 N N . LYS A 1 224 ? 28.914 14.203 7.280 1.00 58.31 224 LYS A N 1
ATOM 1810 C CA . LYS A 1 224 ? 28.353 14.725 8.541 1.00 58.31 224 LYS A CA 1
ATOM 1811 C C . LYS A 1 224 ? 27.261 15.774 8.297 1.00 58.31 224 LYS A C 1
ATOM 1813 O O . LYS A 1 224 ? 26.231 15.717 8.957 1.00 58.31 224 LYS A O 1
ATOM 1818 N N . MET A 1 225 ? 27.453 16.658 7.321 1.00 63.41 225 MET A N 1
ATOM 1819 C CA . MET A 1 225 ? 26.457 17.663 6.935 1.00 63.41 225 MET A CA 1
ATOM 1820 C C . MET A 1 225 ? 25.216 17.021 6.311 1.00 63.41 225 MET A C 1
ATOM 1822 O O . MET A 1 225 ? 24.106 17.306 6.748 1.00 63.41 225 MET A O 1
ATOM 1826 N N . LYS A 1 226 ? 25.393 16.064 5.388 1.00 62.22 226 LYS A N 1
ATOM 1827 C CA . LYS A 1 226 ? 24.265 15.292 4.828 1.00 62.22 226 LYS A CA 1
ATOM 1828 C C . LYS A 1 226 ? 23.478 14.543 5.907 1.00 62.22 226 LYS A C 1
ATOM 1830 O O . LYS A 1 226 ? 22.259 14.462 5.841 1.00 62.22 226 LYS A O 1
ATOM 1835 N N . ARG A 1 227 ? 24.171 14.014 6.923 1.00 62.34 227 ARG A N 1
ATOM 1836 C CA . ARG A 1 227 ? 23.554 13.341 8.078 1.00 62.34 227 ARG A CA 1
ATOM 1837 C C . ARG A 1 227 ? 22.709 14.294 8.915 1.00 62.34 227 ARG A C 1
ATOM 1839 O O . ARG A 1 227 ? 21.569 13.968 9.208 1.00 62.34 227 ARG A O 1
ATOM 1846 N N . GLN A 1 228 ? 23.242 15.465 9.264 1.00 66.69 228 GLN A N 1
ATOM 1847 C CA . GLN A 1 228 ? 22.486 16.472 10.014 1.00 66.69 228 GLN A CA 1
ATOM 1848 C C . GLN A 1 228 ? 21.242 16.928 9.250 1.00 66.69 228 GLN A C 1
ATOM 1850 O O . GLN A 1 228 ? 20.194 17.095 9.858 1.00 66.69 228 GLN A O 1
ATOM 1855 N N . GLU A 1 229 ? 21.339 17.059 7.929 1.00 71.75 229 GLU A N 1
ATOM 1856 C CA . GLU A 1 229 ? 20.215 17.428 7.069 1.00 71.75 229 GLU A CA 1
ATOM 1857 C C . GLU A 1 229 ? 19.131 16.337 7.025 1.00 71.75 229 GLU A C 1
ATOM 1859 O O . GLU A 1 229 ? 17.956 16.652 7.188 1.00 71.75 229 GLU A O 1
ATOM 1864 N N . ILE A 1 230 ? 19.508 15.057 6.904 1.00 69.19 230 ILE A N 1
ATOM 1865 C CA . ILE A 1 230 ? 18.562 13.925 6.953 1.00 69.19 230 ILE A CA 1
ATOM 1866 C C . ILE A 1 230 ? 17.911 13.815 8.338 1.00 69.19 230 ILE A C 1
ATOM 1868 O O . ILE A 1 230 ? 16.690 13.735 8.438 1.00 69.19 230 ILE A O 1
ATOM 1872 N N . THR A 1 231 ? 18.698 13.849 9.417 1.00 69.75 231 THR A N 1
ATOM 1873 C CA . THR A 1 231 ? 18.170 13.755 10.788 1.00 69.75 231 THR A CA 1
ATOM 1874 C C . THR A 1 231 ? 17.292 14.958 11.143 1.00 69.75 231 THR A C 1
ATOM 1876 O O . THR A 1 231 ? 16.324 14.802 11.881 1.00 69.75 231 THR A O 1
ATOM 1879 N N . ALA A 1 232 ? 17.575 16.148 10.602 1.00 74.62 232 ALA A N 1
ATOM 1880 C CA . ALA A 1 232 ? 16.747 17.338 10.807 1.00 74.62 232 ALA A CA 1
ATOM 1881 C C . ALA A 1 232 ? 15.353 17.230 10.164 1.00 74.62 232 ALA A C 1
ATOM 1883 O O . ALA A 1 232 ? 14.435 17.916 10.611 1.00 74.62 232 ALA A O 1
ATOM 1884 N N . GLN A 1 233 ? 15.187 16.378 9.147 1.00 78.19 233 GLN A N 1
ATOM 1885 C CA . GLN A 1 233 ? 13.895 16.111 8.507 1.00 78.19 233 GLN A CA 1
ATOM 1886 C C . GLN A 1 233 ? 13.060 15.060 9.256 1.00 78.19 233 GLN A C 1
ATOM 1888 O O . GLN A 1 233 ? 11.877 14.897 8.956 1.00 78.19 233 GLN A O 1
ATOM 1893 N N . LEU A 1 234 ? 13.642 14.345 10.226 1.00 81.56 234 LEU A N 1
ATOM 1894 C CA . LEU A 1 234 ? 12.922 13.334 10.998 1.00 81.56 234 LEU A CA 1
ATOM 1895 C C . LEU A 1 234 ? 11.953 13.974 1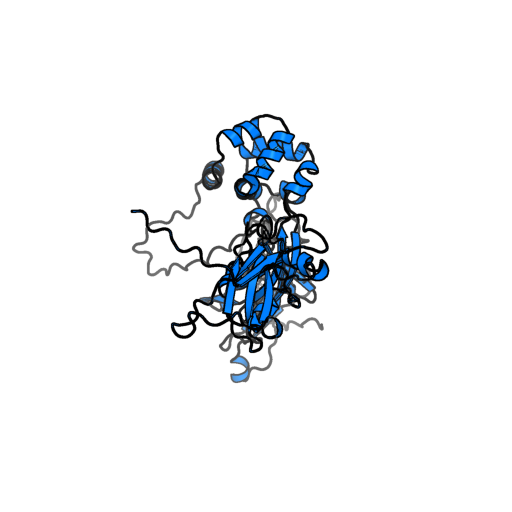2.006 1.00 81.56 234 LEU A C 1
ATOM 1897 O O . LEU A 1 234 ? 12.226 15.060 12.530 1.00 81.56 234 LEU A O 1
ATOM 1901 N N . PRO A 1 235 ? 10.845 13.287 12.350 1.00 85.50 235 PRO A N 1
ATOM 1902 C CA . PRO A 1 235 ? 9.934 13.746 13.388 1.00 85.50 235 PRO A CA 1
ATOM 1903 C C . PRO A 1 235 ? 10.673 13.994 14.704 1.00 85.50 235 PRO A C 1
ATOM 1905 O O . PRO A 1 235 ? 11.419 13.138 15.194 1.00 85.50 235 PRO A O 1
ATOM 1908 N N . LYS A 1 236 ? 10.444 15.171 15.298 1.00 86.94 236 LYS A N 1
ATOM 1909 C CA . LYS A 1 236 ? 11.005 15.513 16.607 1.00 86.94 236 LYS A CA 1
ATOM 1910 C C . LYS A 1 236 ? 10.365 14.638 17.681 1.00 86.94 236 LYS A C 1
ATOM 1912 O O . LYS A 1 236 ? 9.150 14.637 17.845 1.00 86.94 236 LYS A O 1
ATOM 1917 N N . LEU A 1 237 ? 11.202 13.951 18.452 1.00 88.06 237 LEU A N 1
ATOM 1918 C CA . LEU A 1 237 ? 10.770 13.179 19.614 1.00 88.06 237 LEU A CA 1
ATOM 1919 C C . LEU A 1 237 ? 10.686 14.085 20.849 1.00 88.06 237 LEU A C 1
ATOM 1921 O O . LEU A 1 237 ? 11.625 14.844 21.126 1.00 88.06 237 LEU A O 1
ATOM 1925 N N . GLY A 1 238 ? 9.575 13.994 21.584 1.00 90.62 238 GLY A N 1
ATOM 1926 C CA . GLY A 1 238 ? 9.361 14.713 22.842 1.00 90.62 238 GLY A CA 1
ATOM 1927 C C . GLY A 1 238 ? 10.363 14.315 23.932 1.00 90.62 238 GLY A C 1
ATOM 1928 O O . GLY A 1 238 ? 11.012 13.270 23.849 1.00 90.62 238 GLY A O 1
ATOM 1929 N N . SER A 1 239 ? 10.499 15.153 24.963 1.00 90.62 239 SER A N 1
ATOM 1930 C CA . SER A 1 239 ? 11.401 14.898 26.098 1.00 90.62 239 SER A CA 1
ATOM 1931 C C . SER A 1 239 ? 11.067 13.594 26.821 1.00 90.62 239 SER A C 1
ATOM 1933 O O . SER A 1 239 ? 11.978 12.839 27.144 1.00 90.62 239 SER A O 1
ATOM 1935 N N . GLU A 1 240 ? 9.780 13.298 27.000 1.00 92.75 240 GLU A N 1
ATOM 1936 C CA . GLU A 1 240 ? 9.302 12.067 27.633 1.00 92.75 240 GLU A CA 1
ATOM 1937 C C . GLU A 1 240 ? 9.731 10.814 26.856 1.00 92.75 240 GLU A C 1
ATOM 1939 O O . GLU A 1 240 ? 10.340 9.914 27.428 1.00 92.75 240 GLU A O 1
ATOM 1944 N N . ILE A 1 241 ? 9.518 10.787 25.534 1.00 93.31 241 ILE A N 1
ATOM 1945 C CA . ILE A 1 241 ? 9.938 9.667 24.673 1.00 93.31 241 ILE A CA 1
ATOM 1946 C C . ILE A 1 241 ? 11.453 9.469 24.771 1.00 93.31 241 ILE A C 1
ATOM 1948 O O . ILE A 1 241 ? 11.937 8.350 24.918 1.00 93.31 241 ILE A O 1
ATOM 1952 N N . LYS A 1 242 ? 12.229 10.558 24.741 1.00 92.19 242 LYS A N 1
ATOM 1953 C CA . LYS A 1 242 ? 13.690 10.475 24.875 1.00 92.19 242 LYS A CA 1
ATOM 1954 C C . LYS A 1 242 ? 14.119 9.927 26.234 1.00 92.19 242 LYS A C 1
ATOM 1956 O O . LYS A 1 242 ? 15.053 9.133 26.281 1.00 92.19 242 LYS A O 1
ATOM 1961 N N . GLN A 1 243 ? 13.448 10.318 27.316 1.00 93.38 243 GLN A N 1
ATOM 1962 C CA . GLN A 1 243 ? 13.706 9.783 28.655 1.00 93.38 243 GLN A CA 1
ATOM 1963 C C . GLN A 1 243 ? 13.352 8.294 28.747 1.00 93.38 243 GLN A C 1
ATOM 1965 O O . GLN A 1 243 ? 14.144 7.516 29.269 1.00 93.38 243 GLN A O 1
ATOM 1970 N N . GLN A 1 244 ? 12.217 7.879 28.178 1.00 92.88 244 GLN A N 1
ATOM 1971 C CA . GLN A 1 244 ? 11.812 6.471 28.105 1.00 92.88 244 GLN A CA 1
ATOM 1972 C C . GLN A 1 244 ? 12.834 5.628 27.332 1.00 92.88 244 GLN A C 1
ATOM 1974 O O . GLN A 1 244 ? 13.215 4.553 27.796 1.00 92.88 244 GLN A O 1
ATOM 1979 N N . LEU A 1 245 ? 13.345 6.135 26.204 1.00 93.75 245 LEU A N 1
ATOM 1980 C CA . LEU A 1 245 ? 14.416 5.479 25.447 1.00 93.75 245 LEU A CA 1
ATOM 1981 C C . LEU A 1 245 ? 15.729 5.416 26.240 1.00 93.75 245 LEU A C 1
ATOM 1983 O O . LEU A 1 245 ? 16.411 4.396 26.218 1.00 93.75 245 LEU A O 1
ATOM 1987 N N . ALA A 1 246 ? 16.067 6.481 26.968 1.00 93.06 246 ALA A N 1
ATOM 1988 C CA . ALA A 1 246 ? 17.278 6.560 27.784 1.00 93.06 246 ALA A CA 1
ATOM 1989 C C . ALA A 1 246 ? 17.204 5.752 29.095 1.00 93.06 246 ALA A C 1
ATOM 1991 O O . ALA A 1 246 ? 18.216 5.626 29.780 1.00 93.06 246 ALA A O 1
ATOM 1992 N N . SER A 1 247 ? 16.037 5.203 29.452 1.00 92.25 247 SER A N 1
ATOM 1993 C CA . SER A 1 247 ? 15.819 4.499 30.724 1.00 92.25 247 SER A CA 1
ATOM 1994 C C . SER A 1 247 ? 16.642 3.216 30.888 1.00 92.25 247 SER A C 1
ATOM 1996 O O . SER A 1 247 ? 16.794 2.728 32.005 1.00 92.25 247 SER A O 1
ATOM 1998 N N . GLY A 1 248 ? 17.120 2.624 29.786 1.00 88.31 248 GLY A N 1
ATOM 1999 C CA . GLY A 1 248 ? 17.768 1.308 29.779 1.00 88.31 248 GLY A CA 1
ATOM 2000 C C . GLY A 1 248 ? 16.815 0.131 30.042 1.00 88.31 248 GLY A C 1
ATOM 2001 O O . GLY A 1 248 ? 17.224 -1.021 29.916 1.00 88.31 248 GLY A O 1
ATOM 2002 N N . ASN A 1 249 ? 15.540 0.388 30.359 1.00 94.69 249 ASN A N 1
ATOM 2003 C CA . ASN A 1 249 ? 14.535 -0.648 30.563 1.00 94.69 249 ASN A CA 1
ATOM 2004 C C . ASN A 1 249 ? 13.912 -1.052 29.221 1.00 94.69 249 ASN A C 1
ATOM 2006 O O . ASN A 1 249 ? 13.197 -0.278 28.582 1.00 94.69 249 ASN A O 1
ATOM 2010 N N . LEU A 1 250 ? 14.151 -2.297 28.805 1.00 94.06 250 LEU A N 1
ATOM 2011 C CA . LEU A 1 250 ? 13.688 -2.799 27.512 1.00 94.06 250 LEU A CA 1
ATOM 2012 C C . LEU A 1 250 ? 12.161 -2.802 27.379 1.00 94.06 250 LEU A C 1
ATOM 2014 O O . LEU A 1 250 ? 11.660 -2.562 26.286 1.00 94.06 250 LEU A O 1
ATOM 2018 N N . ASN A 1 251 ? 11.407 -3.032 28.457 1.00 94.06 251 ASN A N 1
ATOM 2019 C CA . ASN A 1 251 ? 9.943 -2.999 28.396 1.00 94.06 251 ASN A CA 1
ATOM 2020 C C . ASN A 1 251 ? 9.429 -1.574 28.198 1.00 94.06 251 ASN A C 1
ATOM 2022 O O . ASN A 1 251 ? 8.594 -1.351 27.327 1.00 94.06 251 ASN A O 1
ATOM 2026 N N . THR A 1 252 ? 10.015 -0.604 28.900 1.00 94.44 252 THR A N 1
ATOM 2027 C CA . THR A 1 252 ? 9.709 0.819 28.700 1.00 94.44 252 THR A CA 1
ATOM 2028 C C . THR A 1 252 ? 10.036 1.269 27.275 1.00 94.44 252 THR A C 1
ATOM 2030 O O . THR A 1 252 ? 9.252 1.990 26.663 1.00 94.44 252 THR A O 1
ATOM 2033 N N . ILE A 1 253 ? 11.151 0.802 26.698 1.00 94.31 253 ILE A N 1
ATOM 2034 C CA . ILE A 1 253 ? 11.505 1.081 25.296 1.00 94.31 253 ILE A CA 1
ATOM 2035 C C . ILE A 1 253 ? 10.459 0.488 24.341 1.00 94.31 253 ILE A C 1
ATOM 2037 O O . ILE A 1 253 ? 10.003 1.181 23.431 1.00 94.31 253 ILE A O 1
ATOM 2041 N N . ARG A 1 254 ? 10.045 -0.771 24.544 1.00 93.81 254 ARG A N 1
ATOM 2042 C CA . ARG A 1 254 ? 9.008 -1.416 23.720 1.00 93.81 254 ARG A CA 1
ATOM 2043 C C . ARG A 1 254 ? 7.686 -0.656 23.775 1.00 93.81 254 ARG A C 1
ATOM 2045 O O . ARG A 1 254 ? 7.114 -0.356 22.732 1.00 93.81 254 ARG A O 1
ATOM 2052 N N . GLU A 1 255 ? 7.220 -0.320 24.972 1.00 91.94 255 GLU A N 1
ATOM 2053 C CA . GLU A 1 255 ? 5.977 0.430 25.172 1.00 91.94 255 GLU A CA 1
ATOM 2054 C C . GLU A 1 255 ? 6.047 1.815 24.526 1.00 91.94 255 GLU A C 1
ATOM 2056 O O . GLU A 1 255 ? 5.115 2.214 23.829 1.00 91.94 255 GLU A O 1
ATOM 2061 N N . SER A 1 256 ? 7.180 2.510 24.673 1.00 92.88 256 SER A N 1
ATOM 2062 C CA . SER A 1 256 ? 7.411 3.805 24.029 1.00 92.88 256 SER A CA 1
ATOM 2063 C C . SER A 1 256 ? 7.287 3.704 22.507 1.00 92.88 256 SER A C 1
ATOM 2065 O O . SER A 1 256 ? 6.600 4.523 21.893 1.00 92.88 256 SER A O 1
ATOM 2067 N N . ILE A 1 257 ? 7.876 2.663 21.903 1.00 91.12 257 ILE A N 1
ATOM 2068 C CA . ILE A 1 257 ? 7.797 2.410 20.460 1.00 91.12 257 ILE A CA 1
ATOM 2069 C C . ILE A 1 257 ? 6.364 2.095 20.026 1.00 91.12 257 ILE A C 1
ATOM 2071 O O . ILE A 1 257 ? 5.891 2.699 19.071 1.00 91.12 257 ILE A O 1
ATOM 2075 N N . VAL A 1 258 ? 5.661 1.182 20.703 1.00 88.06 258 VAL A N 1
ATOM 2076 C CA . VAL A 1 258 ? 4.286 0.798 20.326 1.00 88.06 258 VAL A CA 1
ATOM 2077 C C . VAL A 1 258 ? 3.331 1.980 20.416 1.00 88.06 258 VAL A C 1
ATOM 2079 O O . VAL A 1 258 ? 2.536 2.198 19.506 1.00 88.06 258 VAL A O 1
ATOM 2082 N N . ASN A 1 259 ? 3.421 2.760 21.491 1.00 88.44 259 ASN A N 1
ATOM 2083 C CA . ASN A 1 259 ? 2.488 3.854 21.743 1.00 88.44 259 ASN A CA 1
ATOM 2084 C C . ASN A 1 259 ? 2.734 5.067 20.834 1.00 88.44 259 ASN A C 1
ATOM 2086 O O . ASN A 1 259 ? 1.837 5.885 20.657 1.00 88.44 259 ASN A O 1
ATOM 2090 N N . ASN A 1 260 ? 3.925 5.177 20.239 1.00 88.56 260 ASN A N 1
ATOM 2091 C CA . ASN A 1 260 ? 4.319 6.298 19.382 1.00 88.56 260 ASN A CA 1
ATOM 2092 C C . ASN A 1 260 ? 4.805 5.830 18.001 1.00 88.56 260 ASN A C 1
ATOM 2094 O O . ASN A 1 260 ? 5.638 6.487 17.374 1.00 88.56 260 ASN A O 1
ATOM 2098 N N . TYR A 1 261 ? 4.329 4.675 17.534 1.00 83.62 261 TYR A N 1
ATOM 2099 C CA . TYR A 1 261 ? 4.930 3.948 16.413 1.00 83.62 261 TYR A CA 1
ATOM 2100 C C . TYR A 1 261 ? 4.990 4.770 15.109 1.00 83.62 261 TYR A C 1
ATOM 2102 O O . TYR A 1 261 ? 6.003 4.743 14.406 1.00 83.62 261 TYR A O 1
ATOM 2110 N N . THR A 1 262 ? 3.979 5.612 14.865 1.00 82.06 262 THR A N 1
ATOM 2111 C CA . THR A 1 262 ? 3.921 6.552 13.733 1.00 82.06 262 THR A CA 1
ATOM 2112 C C . THR A 1 262 ? 5.100 7.527 13.699 1.00 82.06 262 THR A C 1
ATOM 2114 O O . THR A 1 262 ? 5.618 7.833 12.624 1.00 82.06 262 THR A O 1
ATOM 2117 N N . LEU A 1 263 ? 5.583 7.976 14.864 1.00 87.75 263 LEU A N 1
ATOM 2118 C CA . LEU A 1 263 ? 6.763 8.837 14.973 1.00 87.75 263 LEU A CA 1
ATOM 2119 C C . LEU A 1 263 ? 8.057 8.072 14.694 1.00 87.75 263 LEU A C 1
ATOM 2121 O O . LEU A 1 263 ? 9.024 8.684 14.247 1.00 87.75 263 LEU A O 1
ATOM 2125 N N . PHE A 1 264 ? 8.088 6.759 14.937 1.00 88.19 264 PHE A N 1
ATOM 2126 C CA . PHE A 1 264 ? 9.284 5.932 14.796 1.00 88.19 264 PHE A CA 1
ATOM 2127 C C . PHE A 1 264 ? 9.519 5.404 13.373 1.00 88.19 264 PHE A C 1
ATOM 2129 O O . PHE A 1 264 ? 10.675 5.154 13.039 1.00 88.19 264 PHE A O 1
ATOM 2136 N N . HIS A 1 265 ? 8.513 5.280 12.494 1.00 85.56 265 HIS A N 1
ATOM 2137 C CA . HIS A 1 265 ? 8.752 4.768 11.127 1.00 85.56 265 HIS A CA 1
ATOM 2138 C C . HIS A 1 265 ? 9.793 5.548 10.328 1.00 85.56 265 HIS A C 1
ATOM 2140 O O . HIS A 1 265 ? 10.671 4.905 9.744 1.00 85.56 265 HIS A O 1
ATOM 2146 N N . PRO A 1 266 ? 9.784 6.898 10.313 1.00 84.56 266 PRO A N 1
ATOM 2147 C CA . PRO A 1 266 ? 10.819 7.644 9.603 1.00 84.56 266 PRO A CA 1
ATOM 2148 C C . PRO A 1 266 ? 12.212 7.422 10.202 1.00 84.56 266 PRO A C 1
ATOM 2150 O O . PRO A 1 266 ? 13.202 7.452 9.479 1.00 84.56 266 PRO A O 1
ATOM 2153 N N . TRP A 1 267 ? 12.306 7.136 11.505 1.00 84.88 267 TRP A N 1
ATOM 2154 C CA . TRP A 1 267 ? 13.569 6.749 12.134 1.00 84.88 267 TRP A CA 1
ATOM 2155 C C . TRP A 1 267 ? 13.987 5.339 11.709 1.00 84.88 267 TRP A C 1
ATOM 2157 O O . TRP A 1 267 ? 15.114 5.143 11.266 1.00 84.88 267 TRP A O 1
ATOM 2167 N N . PHE A 1 268 ? 13.085 4.356 11.772 1.00 86.00 268 PHE A N 1
ATOM 2168 C CA . PHE A 1 268 ? 13.359 2.961 11.394 1.00 86.00 268 PHE A CA 1
ATOM 2169 C C . PHE A 1 268 ? 13.633 2.793 9.894 1.00 86.00 268 PHE A C 1
ATOM 2171 O O . PHE A 1 268 ? 14.344 1.870 9.492 1.00 86.00 268 PHE A O 1
ATOM 2178 N N . CYS A 1 269 ? 13.161 3.729 9.068 1.00 79.69 269 CYS A N 1
ATOM 2179 C CA . CYS A 1 269 ? 13.536 3.865 7.665 1.00 79.69 269 CYS A CA 1
ATOM 2180 C C . CYS A 1 269 ? 15.053 3.922 7.448 1.00 79.69 269 CYS A C 1
ATOM 2182 O O . CYS A 1 269 ? 15.539 3.411 6.444 1.00 79.69 269 CYS A O 1
ATOM 2184 N N . LEU A 1 270 ? 15.814 4.480 8.392 1.00 76.75 270 LEU A N 1
ATOM 2185 C CA . LEU A 1 270 ? 17.265 4.634 8.271 1.00 76.75 270 LEU A CA 1
ATOM 2186 C C . LEU A 1 270 ? 18.064 3.371 8.621 1.00 76.75 270 LEU A C 1
ATOM 2188 O O . LEU A 1 270 ? 19.278 3.349 8.424 1.00 76.75 270 LEU A O 1
ATOM 2192 N N . TRP A 1 271 ? 17.403 2.317 9.110 1.00 78.38 271 TRP A N 1
ATOM 2193 C CA . TRP A 1 271 ? 18.062 1.165 9.729 1.00 78.38 271 TRP A CA 1
ATOM 2194 C C . TRP A 1 271 ? 17.542 -0.176 9.169 1.00 78.38 271 TRP A C 1
ATOM 2196 O O . TRP A 1 271 ? 16.740 -0.859 9.814 1.00 78.38 271 TRP A O 1
ATOM 2206 N N . PRO A 1 272 ? 18.005 -0.603 7.973 1.00 77.44 272 PRO A N 1
ATOM 2207 C CA . PRO A 1 272 ? 17.462 -1.768 7.264 1.00 77.44 272 PRO A CA 1
ATOM 2208 C C . PRO A 1 272 ? 17.530 -3.098 8.008 1.00 77.44 272 PRO A C 1
ATOM 2210 O O . PRO A 1 272 ? 16.657 -3.947 7.851 1.00 77.44 272 PRO A O 1
ATOM 2213 N N . TRP A 1 273 ? 18.540 -3.288 8.856 1.00 78.75 273 TRP A N 1
ATOM 2214 C CA . TRP A 1 273 ? 18.716 -4.528 9.616 1.00 78.75 273 TRP A CA 1
ATOM 2215 C C . TRP A 1 273 ? 17.639 -4.754 10.683 1.00 78.75 273 TRP A C 1
ATOM 2217 O O . TRP A 1 273 ? 17.524 -5.865 11.195 1.00 78.75 273 TRP A O 1
ATOM 2227 N N . TRP A 1 274 ? 16.846 -3.736 11.032 1.00 84.38 274 TRP A N 1
ATOM 2228 C CA . TRP A 1 274 ? 15.698 -3.903 11.922 1.00 84.38 274 TRP A CA 1
ATOM 2229 C C . TRP A 1 274 ? 14.446 -4.374 11.188 1.00 84.38 274 TRP A C 1
ATOM 2231 O O . TRP A 1 274 ? 13.583 -4.996 11.804 1.00 84.38 274 TRP A O 1
ATOM 2241 N N . TRP A 1 275 ? 14.331 -4.130 9.882 1.00 85.75 275 TRP A N 1
ATOM 2242 C CA . TRP A 1 275 ? 13.082 -4.381 9.162 1.00 85.75 275 TRP A CA 1
ATOM 2243 C C . TRP A 1 275 ? 12.587 -5.827 9.244 1.00 85.75 275 TRP A C 1
ATOM 2245 O O . TRP A 1 275 ? 11.393 -5.987 9.481 1.00 85.75 275 TRP A O 1
ATOM 2255 N N . PRO A 1 276 ? 13.441 -6.870 9.159 1.00 85.81 276 PRO A N 1
ATOM 2256 C CA . PRO A 1 276 ? 12.982 -8.255 9.296 1.00 85.81 276 PRO A CA 1
ATOM 2257 C C . PRO A 1 276 ? 12.328 -8.568 10.652 1.00 85.81 276 PRO A C 1
ATOM 2259 O O . PRO A 1 276 ? 11.549 -9.513 10.760 1.00 85.81 276 PRO A O 1
ATOM 2262 N N . TYR A 1 277 ? 12.645 -7.789 11.690 1.00 86.94 277 TYR A N 1
ATOM 2263 C CA . TYR A 1 277 ? 12.087 -7.952 13.033 1.00 86.94 277 TYR A CA 1
ATOM 2264 C C . TYR A 1 277 ? 10.822 -7.112 13.242 1.00 86.94 277 TYR A C 1
ATOM 2266 O O . TYR A 1 277 ? 9.906 -7.537 13.945 1.00 86.94 277 TYR A O 1
ATOM 2274 N N . PHE A 1 278 ? 10.776 -5.917 12.648 1.00 87.00 278 PHE A N 1
ATOM 2275 C CA . PHE A 1 278 ? 9.719 -4.930 12.878 1.00 87.00 278 PHE A CA 1
ATOM 2276 C C . PHE A 1 278 ? 8.584 -4.977 11.862 1.00 87.00 278 PHE A C 1
ATOM 2278 O O . PHE A 1 278 ? 7.493 -4.535 12.197 1.00 87.00 278 PHE A O 1
ATOM 2285 N N . TYR A 1 279 ? 8.814 -5.488 10.652 1.00 87.25 279 TYR A N 1
ATOM 2286 C CA . TYR A 1 279 ? 7.850 -5.390 9.561 1.00 87.25 279 TYR A CA 1
ATOM 2287 C C . TYR A 1 279 ? 7.634 -6.729 8.875 1.00 87.25 279 TYR A C 1
ATOM 2289 O O . TYR A 1 279 ? 8.575 -7.440 8.524 1.00 87.25 279 TYR A O 1
ATOM 2297 N N . ARG A 1 280 ? 6.363 -7.042 8.642 1.00 84.12 280 ARG A N 1
ATOM 2298 C CA . ARG A 1 280 ? 5.912 -8.208 7.887 1.00 84.12 280 ARG A CA 1
ATOM 2299 C C . ARG A 1 280 ? 4.861 -7.737 6.900 1.00 84.12 280 ARG A C 1
ATOM 2301 O O . ARG A 1 280 ? 3.984 -6.969 7.276 1.00 84.12 280 ARG A O 1
ATOM 2308 N N . CYS A 1 281 ? 4.980 -8.174 5.651 1.00 87.31 281 CYS A N 1
ATOM 2309 C CA . CYS A 1 281 ? 3.924 -7.987 4.664 1.00 87.31 281 CYS A CA 1
ATOM 2310 C C . CYS A 1 281 ? 2.935 -9.143 4.809 1.00 87.31 281 CYS A C 1
ATOM 2312 O O . CYS A 1 281 ? 3.301 -10.303 4.603 1.00 87.31 281 CYS A O 1
ATOM 2314 N N . LYS A 1 282 ? 1.686 -8.809 5.121 1.00 90.81 282 LYS A N 1
ATOM 2315 C CA . LYS A 1 282 ? 0.538 -9.689 4.950 1.00 90.81 282 LYS A CA 1
ATOM 2316 C C . LYS A 1 282 ? -0.161 -9.296 3.654 1.00 90.81 282 LYS A C 1
ATOM 2318 O O . LYS A 1 282 ? -0.776 -8.238 3.569 1.00 90.81 282 LYS A O 1
ATOM 2323 N N . GLU A 1 283 ? -0.048 -10.134 2.632 1.00 93.94 283 GLU A N 1
ATOM 2324 C CA . GLU A 1 283 ? -0.669 -9.864 1.336 1.00 93.94 283 GLU A CA 1
ATOM 2325 C C . GLU A 1 283 ? -2.201 -9.876 1.453 1.00 93.94 283 GLU A C 1
ATOM 2327 O O . GLU A 1 283 ? -2.795 -10.855 1.904 1.00 93.94 283 GLU A O 1
ATOM 2332 N N . LEU A 1 284 ? -2.835 -8.764 1.075 1.00 93.62 284 LEU A N 1
ATOM 2333 C CA . LEU A 1 284 ? -4.289 -8.599 1.074 1.00 93.62 284 LEU A CA 1
ATOM 2334 C C . LEU A 1 284 ? -4.892 -8.853 -0.308 1.00 93.62 284 LEU A C 1
ATOM 2336 O O . LEU A 1 284 ? -6.012 -9.350 -0.412 1.00 93.62 284 LEU A O 1
ATOM 2340 N N . ALA A 1 285 ? -4.175 -8.460 -1.362 1.00 95.56 285 ALA A N 1
ATOM 2341 C CA . ALA A 1 285 ? -4.605 -8.623 -2.743 1.00 95.56 285 ALA A CA 1
ATOM 2342 C C . ALA A 1 285 ? -3.420 -8.549 -3.712 1.00 95.56 285 ALA A C 1
ATOM 2344 O O . ALA A 1 285 ? -2.440 -7.844 -3.465 1.00 95.56 285 ALA A O 1
ATOM 2345 N N . VAL A 1 286 ? -3.578 -9.201 -4.865 1.00 96.75 286 VAL A N 1
ATOM 2346 C CA . VAL A 1 286 ? -2.720 -9.019 -6.038 1.00 96.75 286 VAL A CA 1
ATOM 2347 C C . VAL A 1 286 ? -3.605 -8.651 -7.217 1.00 96.75 286 VAL A C 1
ATOM 2349 O O . VAL A 1 286 ? -4.552 -9.369 -7.536 1.00 96.75 286 VAL A O 1
ATOM 2352 N N . VAL A 1 287 ? -3.319 -7.523 -7.862 1.00 95.50 287 VAL A N 1
ATOM 2353 C CA . VAL A 1 287 ? -4.093 -7.033 -9.010 1.00 95.50 287 VAL A CA 1
ATOM 2354 C C . VAL A 1 287 ? -3.192 -6.686 -10.178 1.00 95.50 287 VAL A C 1
ATOM 2356 O O . VAL A 1 287 ? -2.032 -6.339 -9.991 1.00 95.50 287 VAL A O 1
ATOM 2359 N N . LYS A 1 288 ? -3.722 -6.777 -11.397 1.00 93.75 288 LYS A N 1
ATOM 2360 C CA . LYS A 1 288 ? -2.995 -6.361 -12.598 1.00 93.75 288 LYS A CA 1
ATOM 2361 C C . LYS A 1 288 ? -3.341 -4.927 -12.964 1.00 93.75 288 LYS A C 1
ATOM 2363 O O . LYS A 1 288 ? -4.500 -4.532 -12.854 1.00 93.75 288 LYS A O 1
ATOM 2368 N N . THR A 1 289 ? -2.353 -4.169 -13.427 1.00 91.88 289 THR A N 1
ATOM 2369 C CA . THR A 1 289 ? -2.614 -2.846 -13.996 1.00 91.88 289 THR A CA 1
ATOM 2370 C C . THR A 1 289 ? -3.273 -2.922 -15.371 1.00 91.88 289 THR A C 1
ATOM 2372 O O . THR A 1 289 ? -2.928 -3.775 -16.191 1.00 91.88 289 THR A O 1
ATOM 2375 N N . ASP A 1 290 ? -4.194 -1.995 -15.638 1.00 86.12 290 ASP A N 1
ATOM 2376 C CA . ASP A 1 290 ? -4.816 -1.807 -16.950 1.00 86.12 290 ASP A CA 1
ATOM 2377 C C . ASP A 1 290 ? -3.848 -1.169 -17.972 1.00 86.12 290 ASP A C 1
ATOM 2379 O O . ASP A 1 290 ? -2.700 -0.844 -17.657 1.00 86.12 290 ASP A O 1
ATOM 2383 N N . ALA A 1 291 ? -4.310 -0.954 -19.208 1.00 80.25 291 ALA A N 1
ATOM 2384 C CA . ALA A 1 291 ? -3.524 -0.318 -20.275 1.00 80.25 291 ALA A CA 1
ATOM 2385 C C . ALA A 1 291 ? -3.050 1.113 -19.934 1.00 80.25 291 ALA A C 1
ATOM 2387 O O . ALA A 1 291 ? -2.028 1.578 -20.436 1.00 80.25 291 ALA A O 1
ATOM 2388 N N . ASN A 1 292 ? -3.761 1.802 -19.036 1.00 82.75 292 ASN A N 1
ATOM 2389 C CA . ASN A 1 292 ? -3.411 3.128 -18.526 1.00 82.75 292 ASN A CA 1
ATOM 2390 C C . ASN A 1 292 ? -2.520 3.065 -17.275 1.00 82.75 292 ASN A C 1
ATOM 2392 O O . ASN A 1 292 ? -2.227 4.102 -16.670 1.00 82.75 292 ASN A O 1
ATOM 2396 N N . GLY A 1 293 ? -2.085 1.866 -16.883 1.00 86.44 293 GLY A N 1
ATOM 2397 C CA . GLY A 1 293 ? -1.262 1.610 -15.711 1.00 86.44 293 GLY A CA 1
ATOM 2398 C C . GLY A 1 293 ? -2.028 1.711 -14.398 1.00 86.44 293 GLY A C 1
ATOM 2399 O O . GLY A 1 293 ? -1.408 1.766 -13.341 1.00 86.44 293 GLY A O 1
ATOM 2400 N N . ARG A 1 294 ? -3.361 1.776 -14.430 1.00 92.19 294 ARG A N 1
ATOM 2401 C CA . ARG A 1 294 ? -4.191 1.924 -13.237 1.00 92.19 294 ARG A CA 1
ATOM 2402 C C . ARG A 1 294 ? -4.472 0.575 -12.606 1.00 92.19 294 ARG A C 1
ATOM 2404 O O . ARG A 1 294 ? -4.682 -0.413 -13.301 1.00 92.19 294 ARG A O 1
ATOM 2411 N N . PHE A 1 295 ? -4.530 0.558 -11.285 1.00 94.56 295 PHE A N 1
ATOM 2412 C CA . PHE A 1 295 ? -5.042 -0.565 -10.515 1.00 94.56 295 PHE A CA 1
ATOM 2413 C C . PHE A 1 295 ? -6.103 -0.066 -9.541 1.00 94.56 295 PHE A C 1
ATOM 2415 O O . PHE A 1 295 ? -6.062 1.085 -9.102 1.00 94.56 295 PHE A O 1
ATOM 2422 N N . ASP A 1 296 ? -7.057 -0.931 -9.223 1.00 94.62 296 ASP A N 1
ATOM 2423 C CA . ASP A 1 296 ? -8.184 -0.611 -8.360 1.00 94.62 296 ASP A CA 1
ATOM 2424 C C . ASP A 1 296 ? -8.728 -1.894 -7.739 1.00 94.62 296 ASP A C 1
ATOM 2426 O O . ASP A 1 296 ? -9.047 -2.853 -8.443 1.00 94.62 296 ASP A O 1
ATOM 2430 N N . THR A 1 297 ? -8.800 -1.929 -6.415 1.00 94.56 297 THR A N 1
ATOM 2431 C CA . THR A 1 297 ? -9.351 -3.064 -5.682 1.00 94.56 297 THR A CA 1
ATOM 2432 C C . THR A 1 297 ? -9.947 -2.636 -4.353 1.00 94.56 297 THR A C 1
ATOM 2434 O O . THR A 1 297 ? -9.717 -1.531 -3.865 1.00 94.56 297 THR A O 1
ATOM 2437 N N . SER A 1 298 ? -10.733 -3.523 -3.752 1.00 91.69 298 SER A N 1
ATOM 2438 C CA . SER A 1 298 ? -11.264 -3.350 -2.403 1.00 91.69 298 SER A CA 1
ATOM 2439 C C . SER A 1 298 ? -10.697 -4.420 -1.483 1.00 91.69 298 SER A C 1
ATOM 2441 O O . SER A 1 298 ? -10.899 -5.608 -1.717 1.00 91.69 298 SER A O 1
ATOM 2443 N N . ILE A 1 299 ? -10.036 -3.989 -0.415 1.00 90.88 299 ILE A N 1
ATOM 2444 C CA . ILE A 1 299 ? -9.587 -4.852 0.678 1.00 90.88 299 ILE A CA 1
ATOM 2445 C C . ILE A 1 299 ? -10.573 -4.768 1.844 1.00 90.88 299 ILE A C 1
ATOM 2447 O O . ILE A 1 299 ? -11.354 -3.817 1.954 1.00 90.88 299 ILE A O 1
ATOM 2451 N N . THR A 1 300 ? -10.519 -5.758 2.726 1.00 86.31 300 THR A N 1
ATOM 2452 C CA . THR A 1 300 ? -11.340 -5.812 3.938 1.00 86.31 300 THR A CA 1
ATOM 2453 C C . THR A 1 300 ? -10.430 -5.747 5.160 1.00 86.31 300 THR A C 1
ATOM 2455 O O . THR A 1 300 ? -9.425 -6.452 5.206 1.00 86.31 300 THR A O 1
ATOM 2458 N N . TYR A 1 301 ? -10.768 -4.910 6.138 1.00 83.94 301 TYR A N 1
ATOM 2459 C CA . TYR A 1 301 ? -10.008 -4.727 7.379 1.00 83.94 301 TYR A CA 1
ATOM 2460 C C . TYR A 1 301 ? -10.963 -4.565 8.570 1.00 83.94 301 TYR A C 1
ATOM 2462 O O . TYR A 1 301 ? -12.165 -4.411 8.371 1.00 83.94 301 TYR A O 1
ATOM 2470 N N . SER A 1 302 ? -10.467 -4.627 9.806 1.00 78.50 302 SER A N 1
ATOM 2471 C CA . SER A 1 302 ? -11.311 -4.398 10.990 1.00 78.50 302 SER A CA 1
ATOM 2472 C C . SER A 1 302 ? -11.806 -2.950 11.024 1.00 78.50 302 SER A C 1
ATOM 2474 O O . SER A 1 302 ? -11.003 -2.025 10.994 1.00 78.50 302 SER A O 1
ATOM 2476 N N . CYS A 1 303 ? -13.118 -2.734 11.132 1.00 73.69 303 CYS A N 1
ATOM 2477 C CA . CYS A 1 303 ? -13.695 -1.400 11.328 1.00 73.69 303 CYS A CA 1
ATOM 2478 C C . CYS A 1 303 ? -13.245 -0.744 12.638 1.00 73.69 303 CYS A C 1
ATOM 2480 O O . CYS A 1 303 ? -13.280 0.480 12.761 1.00 73.69 303 CYS A O 1
ATOM 2482 N N . PHE A 1 304 ? -12.868 -1.562 13.619 1.00 67.38 304 PHE A N 1
ATOM 2483 C CA . PHE A 1 304 ? -12.472 -1.133 14.949 1.00 67.38 304 PHE A CA 1
ATOM 2484 C C . PHE A 1 304 ? -10.962 -1.325 15.096 1.00 67.38 304 PHE A C 1
ATOM 2486 O O . PHE A 1 304 ? -10.463 -2.444 14.952 1.00 67.38 304 PHE A O 1
ATOM 2493 N N . GLY A 1 305 ? -10.238 -0.236 15.362 1.00 69.00 305 GLY A N 1
ATOM 2494 C CA . GLY A 1 305 ? -8.785 -0.245 15.528 1.00 69.00 305 GLY A CA 1
ATOM 2495 C C . GLY A 1 305 ? -8.057 0.695 14.568 1.00 69.00 305 GLY A C 1
ATOM 2496 O O . GLY A 1 305 ? -8.591 1.736 14.183 1.00 69.00 305 GLY A O 1
ATOM 2497 N N . ASP A 1 306 ? -6.816 0.328 14.244 1.00 72.75 306 ASP A N 1
ATOM 2498 C CA . ASP A 1 306 ? -5.961 1.073 13.318 1.00 72.75 306 ASP A CA 1
ATOM 2499 C C . ASP A 1 306 ? -6.464 0.943 11.872 1.00 72.75 306 ASP A C 1
ATOM 2501 O O . ASP A 1 306 ? -7.117 -0.041 11.506 1.00 72.75 306 ASP A O 1
ATOM 2505 N N . LYS A 1 307 ? -6.195 1.960 11.052 1.00 84.06 307 LYS A N 1
ATOM 2506 C CA . LYS A 1 307 ? -6.465 1.891 9.610 1.00 84.06 307 LYS A CA 1
ATOM 2507 C C . LYS A 1 307 ? -5.400 1.038 8.924 1.00 84.06 307 LYS A C 1
ATOM 2509 O O . LYS A 1 307 ? -4.300 0.942 9.451 1.00 84.06 307 LYS A O 1
ATOM 2514 N N . PRO A 1 308 ? -5.699 0.475 7.740 1.00 89.31 308 PRO A N 1
ATOM 2515 C CA . PRO A 1 308 ? -4.740 -0.376 7.059 1.00 89.31 308 PRO A CA 1
ATOM 2516 C C . PRO A 1 308 ? -3.464 0.391 6.686 1.00 89.31 308 PRO A C 1
ATOM 2518 O O . PRO A 1 308 ? -3.531 1.492 6.131 1.00 89.31 308 PRO A O 1
ATOM 2521 N N . ASP A 1 309 ? -2.313 -0.210 6.957 1.00 91.44 309 ASP A N 1
ATOM 2522 C CA . ASP A 1 309 ? -0.983 0.279 6.614 1.00 91.44 309 ASP A CA 1
ATOM 2523 C C . ASP A 1 309 ? -0.528 -0.345 5.291 1.00 91.44 309 ASP A C 1
ATOM 2525 O O . ASP A 1 309 ? 0.007 -1.455 5.236 1.00 91.44 309 ASP A O 1
ATOM 2529 N N . ILE A 1 310 ? -0.750 0.374 4.189 1.00 94.50 310 ILE A N 1
ATOM 2530 C CA . ILE A 1 310 ? -0.611 -0.199 2.847 1.00 94.50 310 ILE A CA 1
ATOM 2531 C C . ILE A 1 310 ? 0.820 -0.087 2.331 1.00 94.50 310 ILE A C 1
ATOM 2533 O O . ILE A 1 310 ? 1.334 1.009 2.120 1.00 94.50 310 ILE A O 1
ATOM 2537 N N . TYR A 1 311 ? 1.441 -1.219 2.018 1.00 95.06 311 TYR A N 1
ATOM 2538 C CA . TYR A 1 311 ? 2.704 -1.293 1.288 1.00 95.06 311 TYR A CA 1
ATOM 2539 C C . TYR A 1 311 ? 2.496 -1.926 -0.088 1.00 95.06 311 TYR A C 1
ATOM 2541 O O . TYR A 1 311 ? 1.815 -2.944 -0.220 1.00 95.06 311 TYR A O 1
ATOM 2549 N N . ILE A 1 312 ? 3.110 -1.335 -1.116 1.00 96.38 312 ILE A N 1
ATOM 2550 C CA . ILE A 1 312 ? 3.010 -1.820 -2.494 1.00 96.38 312 ILE A CA 1
ATOM 2551 C C . ILE A 1 312 ? 4.339 -2.409 -2.960 1.00 96.38 312 ILE A C 1
ATOM 2553 O O . ILE A 1 312 ? 5.384 -1.756 -2.914 1.00 96.38 312 ILE A O 1
ATOM 2557 N N . ARG A 1 313 ? 4.267 -3.624 -3.504 1.00 94.00 313 ARG A N 1
ATOM 2558 C CA . ARG A 1 313 ? 5.341 -4.269 -4.265 1.00 94.00 313 ARG A CA 1
ATOM 2559 C C . ARG A 1 313 ? 4.832 -4.576 -5.668 1.00 94.00 313 ARG A C 1
ATOM 2561 O O . ARG A 1 313 ? 3.693 -5.003 -5.822 1.00 94.00 313 ARG A O 1
ATOM 2568 N N . VAL A 1 314 ? 5.664 -4.375 -6.685 1.00 95.12 314 VAL A N 1
ATOM 2569 C CA . VAL A 1 314 ? 5.283 -4.638 -8.079 1.00 95.12 314 VAL A CA 1
ATOM 2570 C C . VAL A 1 314 ? 6.169 -5.717 -8.679 1.00 95.12 314 VAL A C 1
ATOM 2572 O O . VAL A 1 314 ? 7.399 -5.656 -8.593 1.00 95.12 314 VAL A O 1
ATOM 2575 N N . GLU A 1 315 ? 5.523 -6.676 -9.327 1.00 89.81 315 GLU A N 1
ATOM 2576 C CA . GLU A 1 315 ? 6.136 -7.675 -10.186 1.00 89.81 315 GLU A CA 1
ATOM 2577 C C . GLU A 1 315 ? 5.736 -7.454 -11.645 1.00 89.81 315 GLU A C 1
ATOM 2579 O O . GLU A 1 315 ? 4.664 -6.934 -11.961 1.00 89.81 315 GLU A O 1
ATOM 2584 N N . TYR A 1 316 ? 6.611 -7.863 -12.551 1.00 86.25 316 TYR A N 1
ATOM 2585 C CA . TYR A 1 316 ? 6.376 -7.831 -13.983 1.00 86.25 316 TYR A CA 1
ATOM 2586 C C . TYR A 1 316 ? 6.772 -9.167 -14.595 1.00 86.25 316 TYR A C 1
ATOM 2588 O O . TYR A 1 316 ? 7.750 -9.782 -14.170 1.00 86.25 316 TYR A O 1
ATOM 2596 N N . PHE A 1 317 ? 6.028 -9.616 -15.601 1.00 78.44 317 PHE A N 1
ATOM 2597 C CA . PHE A 1 317 ? 6.337 -10.864 -16.284 1.00 78.44 317 PHE A CA 1
ATOM 2598 C C . PHE A 1 317 ? 7.472 -10.638 -17.289 1.00 78.44 317 PHE A C 1
ATOM 2600 O O . PHE A 1 317 ? 7.279 -10.017 -18.334 1.00 78.44 317 PHE A O 1
ATOM 2607 N N . ILE A 1 318 ? 8.671 -11.109 -16.953 1.00 69.75 318 ILE A N 1
ATOM 2608 C CA . ILE A 1 318 ? 9.903 -10.902 -17.717 1.00 69.75 318 ILE A CA 1
ATOM 2609 C C . ILE A 1 318 ? 10.494 -12.277 -18.029 1.00 69.75 318 ILE A C 1
ATOM 2611 O O . ILE A 1 318 ? 10.691 -13.094 -17.139 1.00 69.75 318 ILE A O 1
ATOM 2615 N N . ASN A 1 319 ? 10.779 -12.546 -19.306 1.00 63.00 319 ASN A N 1
ATOM 2616 C CA . ASN A 1 319 ? 11.402 -13.798 -19.767 1.00 63.00 319 ASN A CA 1
ATOM 2617 C C . ASN A 1 319 ? 10.678 -15.096 -19.340 1.00 63.00 319 ASN A C 1
ATOM 2619 O O . ASN A 1 319 ? 11.315 -16.134 -19.205 1.00 63.00 319 ASN A O 1
ATOM 2623 N N . GLY A 1 320 ? 9.352 -15.062 -19.170 1.00 64.88 320 GLY A N 1
ATOM 2624 C CA . GLY A 1 320 ? 8.576 -16.247 -18.782 1.00 64.88 320 GLY A CA 1
ATOM 2625 C C . GLY A 1 320 ? 8.389 -16.425 -17.273 1.00 64.88 320 GLY A C 1
ATOM 2626 O O . GLY A 1 320 ? 7.743 -17.387 -16.867 1.00 64.88 320 GLY A O 1
ATOM 2627 N N . GLU A 1 321 ? 8.897 -15.501 -16.453 1.00 75.94 321 GLU A N 1
ATOM 2628 C CA . GLU A 1 321 ? 8.799 -15.551 -14.994 1.00 75.94 321 GLU A CA 1
ATOM 2629 C C . GLU A 1 321 ? 8.348 -14.202 -14.409 1.00 75.94 321 GLU A C 1
ATOM 2631 O O . GLU A 1 321 ? 8.636 -13.128 -14.944 1.00 75.94 321 GLU A O 1
ATOM 2636 N N . TRP A 1 322 ? 7.627 -14.240 -13.288 1.00 79.38 322 TRP A N 1
ATOM 2637 C CA . TRP A 1 322 ? 7.294 -13.039 -12.525 1.00 79.38 322 TRP A CA 1
ATOM 2638 C C . TRP A 1 322 ? 8.529 -12.532 -11.779 1.00 79.38 322 TRP A C 1
ATOM 2640 O O . TRP A 1 322 ? 9.027 -13.168 -10.858 1.00 79.38 322 TRP A O 1
ATOM 2650 N N . THR A 1 323 ? 9.029 -11.369 -12.187 1.00 79.31 323 THR A N 1
ATOM 2651 C CA . THR A 1 323 ? 10.214 -10.730 -11.606 1.00 79.31 323 THR A CA 1
ATOM 2652 C C . THR A 1 323 ? 9.801 -9.491 -10.819 1.00 79.31 323 THR A C 1
ATOM 2654 O O . THR A 1 323 ? 8.996 -8.690 -11.288 1.00 79.31 323 THR A O 1
ATOM 2657 N N . THR A 1 324 ? 10.364 -9.289 -9.626 1.00 85.38 324 THR A N 1
ATOM 2658 C CA . THR A 1 324 ? 10.129 -8.065 -8.842 1.00 85.38 324 THR A CA 1
ATOM 2659 C C . THR A 1 324 ? 10.823 -6.867 -9.488 1.00 85.38 324 THR A C 1
ATOM 2661 O O . THR A 1 324 ? 12.037 -6.881 -9.661 1.00 85.38 324 THR A O 1
ATOM 2664 N N . VAL A 1 325 ? 10.053 -5.817 -9.785 1.00 82.06 325 VAL A N 1
ATOM 2665 C CA . VAL A 1 325 ? 10.524 -4.587 -10.457 1.00 82.06 325 VAL A CA 1
ATOM 2666 C C . VAL A 1 325 ? 10.371 -3.333 -9.591 1.00 82.06 325 VAL A C 1
ATOM 2668 O O . VAL A 1 325 ? 10.904 -2.273 -9.910 1.00 82.06 325 VAL A O 1
ATOM 2671 N N . TYR A 1 326 ? 9.643 -3.436 -8.477 1.00 87.75 326 TYR A N 1
ATOM 2672 C CA . TYR A 1 326 ? 9.538 -2.386 -7.466 1.00 87.75 326 TYR A CA 1
ATOM 2673 C C . TYR A 1 326 ? 9.328 -3.010 -6.089 1.00 87.75 326 TYR A C 1
ATOM 2675 O O . TYR A 1 326 ? 8.316 -3.666 -5.840 1.00 87.75 326 TYR A O 1
ATOM 2683 N N . LYS A 1 327 ? 10.294 -2.813 -5.191 1.00 85.69 327 LYS A N 1
ATOM 2684 C CA . LYS A 1 327 ? 10.247 -3.287 -3.800 1.00 85.69 327 LYS A CA 1
ATOM 2685 C C . LYS A 1 327 ? 11.023 -2.323 -2.905 1.00 85.69 327 LYS A C 1
ATOM 2687 O O . LYS A 1 327 ? 12.157 -2.608 -2.517 1.00 85.69 327 LYS A O 1
ATOM 2692 N N . PRO A 1 328 ? 10.465 -1.138 -2.634 1.00 84.62 328 PRO A N 1
ATOM 2693 C CA . PRO A 1 328 ? 11.171 -0.134 -1.864 1.00 84.62 328 PRO A CA 1
ATOM 2694 C C . PRO A 1 328 ? 11.238 -0.518 -0.373 1.00 84.62 328 PRO A C 1
ATOM 2696 O O . PRO A 1 328 ? 10.488 -1.387 0.080 1.00 84.62 328 PRO A O 1
ATOM 2699 N N . PRO A 1 329 ? 12.103 0.137 0.418 1.00 82.75 329 PRO A N 1
ATOM 2700 C CA . PRO A 1 329 ? 12.117 0.040 1.878 1.00 82.75 329 PRO A CA 1
ATOM 2701 C C . PRO A 1 329 ? 10.727 0.139 2.523 1.00 82.75 329 PRO A C 1
ATOM 2703 O O . PRO A 1 329 ? 10.074 1.175 2.384 1.00 82.75 329 PRO A O 1
ATOM 2706 N N . ILE A 1 330 ? 10.308 -0.897 3.264 1.00 84.25 330 ILE A N 1
ATOM 2707 C CA . ILE A 1 330 ? 8.967 -0.988 3.878 1.00 84.25 330 ILE A CA 1
ATOM 2708 C C . ILE A 1 330 ? 8.633 0.251 4.724 1.00 84.25 330 ILE A C 1
ATOM 2710 O O . ILE A 1 330 ? 7.695 0.958 4.361 1.00 84.25 330 ILE A O 1
ATOM 2714 N N . PRO A 1 331 ? 9.385 0.603 5.787 1.00 83.50 331 PRO A N 1
ATOM 2715 C CA . PRO A 1 331 ? 9.000 1.710 6.668 1.00 83.50 331 PRO A CA 1
ATOM 2716 C C . PRO A 1 331 ? 8.837 3.064 5.982 1.00 83.50 331 PRO A C 1
ATOM 2718 O O . PRO A 1 331 ? 8.016 3.871 6.409 1.00 83.50 331 PRO A O 1
ATOM 2721 N N . CYS A 1 332 ? 9.614 3.311 4.927 1.00 80.75 332 CYS A N 1
ATOM 2722 C CA . CYS A 1 332 ? 9.631 4.596 4.233 1.00 80.75 332 CYS A CA 1
ATOM 2723 C C . CYS A 1 332 ? 8.579 4.696 3.119 1.00 80.75 332 CYS A C 1
ATOM 2725 O O . CYS A 1 332 ? 8.293 5.796 2.664 1.00 80.75 332 CYS A O 1
ATOM 2727 N N . HIS A 1 333 ? 8.065 3.560 2.638 1.00 87.44 333 HIS A N 1
ATOM 2728 C CA . HIS A 1 333 ? 7.153 3.484 1.487 1.00 87.44 333 HIS A CA 1
ATOM 2729 C C . HIS A 1 333 ? 5.846 2.761 1.825 1.00 87.44 333 HIS A C 1
ATOM 2731 O O . HIS A 1 333 ? 5.115 2.333 0.934 1.00 87.44 333 HIS A O 1
ATOM 2737 N N . THR A 1 334 ? 5.564 2.612 3.116 1.00 90.62 334 THR A N 1
ATOM 2738 C CA . THR A 1 334 ? 4.251 2.207 3.604 1.00 90.62 334 THR A CA 1
ATOM 2739 C C . THR A 1 334 ? 3.402 3.458 3.763 1.00 90.62 334 THR A C 1
ATOM 2741 O O . THR A 1 334 ? 3.825 4.451 4.357 1.00 90.62 334 THR A O 1
ATOM 2744 N N . TYR A 1 335 ? 2.198 3.409 3.214 1.00 91.62 335 TYR A N 1
ATOM 2745 C CA . TYR A 1 335 ? 1.158 4.396 3.429 1.00 91.62 335 TYR A CA 1
ATOM 2746 C C . TYR A 1 335 ? 0.503 4.097 4.775 1.00 91.62 335 TYR A C 1
ATOM 2748 O O . TYR A 1 335 ? -0.518 3.416 4.842 1.00 91.62 335 TYR A O 1
ATOM 2756 N N . TRP A 1 336 ? 1.144 4.581 5.838 1.00 88.12 336 TRP A N 1
ATOM 2757 C CA . TRP A 1 336 ? 0.664 4.430 7.208 1.00 88.12 336 TRP A CA 1
ATOM 2758 C C . TRP A 1 336 ? -0.721 5.054 7.361 1.00 88.12 336 TRP A C 1
ATOM 2760 O O . TRP A 1 336 ? -0.943 6.188 6.920 1.00 88.12 336 TRP A O 1
ATOM 2770 N N . ASN A 1 337 ? -1.636 4.336 8.007 1.00 86.44 337 ASN A N 1
ATOM 2771 C CA . ASN A 1 337 ? -3.000 4.775 8.253 1.00 86.44 337 ASN A CA 1
ATOM 2772 C C . ASN A 1 337 ? -3.728 5.188 6.958 1.00 86.44 337 ASN A C 1
ATOM 2774 O O . ASN A 1 337 ? -4.382 6.239 6.889 1.00 86.44 337 ASN A O 1
ATOM 2778 N N . TYR A 1 338 ? -3.578 4.376 5.908 1.00 90.06 338 TYR A N 1
ATOM 2779 C CA . TYR A 1 338 ? -3.970 4.723 4.548 1.00 90.06 338 TYR A CA 1
ATOM 2780 C C . TYR A 1 338 ? -5.409 5.249 4.477 1.00 90.06 338 TYR A C 1
ATOM 2782 O O . TYR A 1 338 ? -6.385 4.629 4.915 1.00 90.06 338 TYR A O 1
ATOM 2790 N N . ALA A 1 339 ? -5.548 6.436 3.889 1.00 89.06 339 ALA A N 1
ATOM 2791 C CA . ALA A 1 339 ? -6.842 7.040 3.643 1.00 89.06 339 ALA A CA 1
ATOM 2792 C C . ALA A 1 339 ? -7.512 6.336 2.456 1.00 89.06 339 ALA A C 1
ATOM 2794 O O . ALA A 1 339 ? -7.175 6.588 1.297 1.00 89.06 339 ALA A O 1
ATOM 2795 N N . CYS A 1 340 ? -8.473 5.461 2.752 1.00 86.06 340 CYS A N 1
ATOM 2796 C CA . CYS A 1 340 ? -9.193 4.681 1.750 1.00 86.06 340 CYS A CA 1
ATOM 2797 C C . CYS A 1 340 ? -9.693 5.537 0.577 1.00 86.06 340 CYS A C 1
ATOM 2799 O O . CYS A 1 340 ? -10.363 6.552 0.771 1.00 86.06 340 CYS A O 1
ATOM 2801 N N . GLY A 1 341 ? -9.393 5.098 -0.646 1.00 84.94 341 GLY A N 1
ATOM 2802 C CA . GLY A 1 341 ? -9.766 5.762 -1.894 1.00 84.94 341 GLY A CA 1
ATOM 2803 C C . GLY A 1 341 ? -8.767 6.805 -2.403 1.00 84.94 341 GLY A C 1
ATOM 2804 O O . GLY A 1 341 ? -8.973 7.338 -3.492 1.00 84.94 341 GLY A O 1
ATOM 2805 N N . THR A 1 342 ? -7.692 7.102 -1.668 1.00 88.88 342 THR A N 1
ATOM 2806 C CA . THR A 1 342 ? -6.635 8.010 -2.151 1.00 88.88 342 THR A CA 1
ATOM 2807 C C . THR A 1 342 ? -5.695 7.314 -3.139 1.00 88.88 342 THR A C 1
ATOM 2809 O O . THR A 1 342 ? -5.366 6.146 -2.984 1.00 88.88 342 THR A O 1
ATOM 2812 N N . ASN A 1 343 ? -5.252 7.998 -4.194 1.00 90.31 343 ASN A N 1
ATOM 2813 C CA . ASN A 1 343 ? -4.434 7.340 -5.218 1.00 90.31 343 ASN A CA 1
ATOM 2814 C C . ASN A 1 343 ? -2.989 7.101 -4.752 1.00 90.31 343 ASN A C 1
ATOM 2816 O O . ASN A 1 343 ? -2.303 8.035 -4.341 1.00 90.31 343 ASN A O 1
ATOM 2820 N N . ILE A 1 344 ? -2.513 5.867 -4.921 1.00 93.69 344 ILE A N 1
ATOM 2821 C CA . ILE A 1 344 ? -1.114 5.467 -4.756 1.00 93.69 344 ILE A CA 1
ATOM 2822 C C . ILE A 1 344 ? -0.441 5.449 -6.134 1.00 93.69 344 ILE A C 1
ATOM 2824 O O . ILE A 1 344 ? -0.587 4.507 -6.913 1.00 93.69 344 ILE A O 1
ATOM 2828 N N . ASN A 1 345 ? 0.284 6.516 -6.464 1.00 92.56 345 ASN A N 1
ATOM 2829 C CA . ASN A 1 345 ? 0.995 6.624 -7.738 1.00 92.56 345 ASN A CA 1
ATOM 2830 C C . ASN A 1 345 ? 2.459 6.220 -7.562 1.00 92.56 345 ASN A C 1
ATOM 2832 O O . ASN A 1 345 ? 3.148 6.761 -6.701 1.00 92.56 345 ASN A O 1
ATOM 2836 N N . ILE A 1 346 ? 2.932 5.292 -8.392 1.00 89.44 346 ILE A N 1
ATOM 2837 C CA . ILE A 1 346 ? 4.283 4.734 -8.309 1.00 89.44 346 ILE A CA 1
ATOM 2838 C C . ILE A 1 346 ? 4.978 4.896 -9.659 1.00 89.44 346 ILE A C 1
ATOM 2840 O O . ILE A 1 346 ? 4.416 4.587 -10.714 1.00 89.44 346 ILE A O 1
ATOM 2844 N N . THR A 1 347 ? 6.228 5.350 -9.611 1.00 88.31 347 THR A N 1
ATOM 2845 C CA . THR A 1 347 ? 7.108 5.419 -10.778 1.00 88.31 347 THR A CA 1
ATOM 2846 C C . THR A 1 347 ? 8.091 4.257 -10.733 1.00 88.31 347 THR A C 1
ATOM 2848 O O . THR A 1 347 ? 8.887 4.149 -9.803 1.00 88.31 347 THR A O 1
ATOM 2851 N N . ILE A 1 348 ? 8.026 3.378 -11.729 1.00 82.44 348 ILE A N 1
ATOM 2852 C CA . ILE A 1 348 ? 8.920 2.232 -11.879 1.00 82.44 348 ILE A CA 1
ATOM 2853 C C . ILE A 1 348 ? 10.215 2.699 -12.539 1.00 82.44 348 ILE A C 1
ATOM 2855 O O . ILE A 1 348 ? 10.182 3.318 -13.602 1.00 82.44 348 ILE A O 1
ATOM 2859 N N . THR A 1 349 ? 11.350 2.367 -11.930 1.00 75.75 349 THR A N 1
ATOM 2860 C CA . THR A 1 349 ? 12.690 2.674 -12.457 1.00 75.75 349 THR A CA 1
ATOM 2861 C C . THR A 1 349 ? 13.373 1.460 -13.087 1.00 75.75 349 THR A C 1
ATOM 2863 O O . THR A 1 349 ? 14.310 1.630 -13.857 1.00 75.75 349 THR A O 1
ATOM 2866 N N . ASP A 1 350 ? 12.884 0.233 -12.846 1.00 70.75 350 ASP A N 1
ATOM 2867 C CA . ASP A 1 350 ? 13.500 -0.981 -13.397 1.00 70.75 350 ASP A CA 1
ATOM 2868 C C . ASP A 1 350 ? 13.567 -0.914 -14.935 1.00 70.75 350 ASP A C 1
ATOM 2870 O O . ASP A 1 350 ? 12.518 -0.862 -15.596 1.00 70.75 350 ASP A O 1
ATOM 2874 N N . PRO A 1 351 ? 14.770 -0.920 -15.543 1.00 66.56 351 PRO A N 1
ATOM 2875 C CA . PRO A 1 351 ? 14.947 -0.692 -16.972 1.00 66.56 351 PRO A CA 1
ATOM 2876 C C . PRO A 1 351 ? 14.316 -1.788 -17.838 1.00 66.56 351 PRO A C 1
ATOM 2878 O O . PRO A 1 351 ? 13.957 -1.503 -18.982 1.00 66.56 351 PRO A O 1
ATOM 2881 N N . ARG A 1 352 ? 14.113 -2.998 -17.298 1.00 68.69 352 ARG A N 1
ATOM 2882 C CA . ARG A 1 352 ? 13.578 -4.165 -18.018 1.00 68.69 352 ARG A CA 1
ATOM 2883 C C . ARG A 1 352 ? 12.075 -4.064 -18.279 1.00 68.69 352 ARG A C 1
ATOM 2885 O O . ARG A 1 352 ? 11.580 -4.700 -19.205 1.00 68.69 352 ARG A O 1
ATOM 2892 N N . VAL A 1 353 ? 11.354 -3.251 -17.503 1.00 73.69 353 VAL A N 1
ATOM 2893 C CA . VAL A 1 353 ? 9.910 -3.036 -17.684 1.00 73.69 353 VAL A CA 1
ATOM 2894 C C . VAL A 1 353 ? 9.646 -2.238 -18.965 1.00 73.69 353 VAL A C 1
ATOM 2896 O O . VAL A 1 353 ? 10.180 -1.129 -19.112 1.00 73.69 353 VAL A O 1
ATOM 2899 N N . PRO A 1 354 ? 8.839 -2.754 -19.904 1.00 68.75 354 PRO A N 1
ATOM 2900 C CA . PRO A 1 354 ? 8.548 -2.061 -21.145 1.00 68.75 354 PRO A CA 1
ATOM 2901 C C . PRO A 1 354 ? 7.493 -0.953 -20.951 1.00 68.75 354 PRO A C 1
ATOM 2903 O O . PRO A 1 354 ? 6.813 -0.880 -19.933 1.00 68.75 354 PRO A O 1
ATOM 2906 N N . GLY A 1 355 ? 7.416 -0.037 -21.921 1.00 63.19 355 GLY A N 1
ATOM 2907 C CA . GLY A 1 355 ? 6.540 1.147 -21.916 1.00 63.19 355 GLY A CA 1
ATOM 2908 C C . GLY A 1 355 ? 5.467 1.113 -22.990 1.00 63.19 355 GLY A C 1
ATOM 2909 O O . GLY A 1 355 ? 5.057 2.158 -23.486 1.00 63.19 355 GLY A O 1
ATOM 2910 N N . ASP A 1 356 ? 5.092 -0.084 -23.422 1.00 64.19 356 ASP A N 1
ATOM 2911 C CA . ASP A 1 356 ? 4.209 -0.389 -24.554 1.00 64.19 356 ASP A CA 1
ATOM 2912 C C . ASP A 1 356 ? 2.778 -0.705 -24.098 1.00 64.19 356 ASP A C 1
ATOM 2914 O O . ASP A 1 356 ? 2.085 -1.568 -24.632 1.00 64.19 356 ASP A O 1
ATOM 2918 N N . CYS A 1 357 ? 2.324 0.026 -23.084 1.00 62.34 357 CYS A N 1
ATOM 2919 C CA . CYS A 1 357 ? 1.183 -0.378 -22.275 1.00 62.34 357 CYS A CA 1
ATOM 2920 C C . CYS A 1 357 ? -0.188 -0.269 -22.932 1.00 62.34 357 CYS A C 1
ATOM 2922 O O . CYS A 1 357 ? -1.143 -0.917 -22.510 1.00 62.34 357 CYS A O 1
ATOM 2924 N N . CYS A 1 358 ? -0.269 0.487 -24.015 1.00 49.03 358 CYS A N 1
ATOM 2925 C CA . CYS A 1 358 ? -1.411 0.448 -24.903 1.00 49.03 358 CYS A CA 1
ATOM 2926 C C . CYS A 1 358 ? -1.107 -0.611 -25.970 1.00 49.03 358 CYS A C 1
ATOM 2928 O O . CYS A 1 358 ? -0.171 -0.400 -26.710 1.00 49.03 358 CYS A O 1
ATOM 2930 N N . CYS A 1 359 ? -1.835 -1.730 -26.041 1.00 45.09 359 CYS A N 1
ATOM 2931 C CA . CYS A 1 359 ? -2.008 -2.583 -27.238 1.00 45.09 359 CYS A CA 1
ATOM 2932 C C . CYS A 1 359 ? -0.776 -3.115 -28.020 1.00 45.09 359 CYS A C 1
ATOM 2934 O O . CYS A 1 359 ? -0.945 -3.432 -29.195 1.00 45.09 359 CYS A O 1
ATOM 2936 N N . ASN A 1 360 ? 0.437 -3.224 -27.451 1.00 48.38 360 ASN A N 1
ATOM 2937 C CA . ASN A 1 360 ? 1.664 -3.289 -28.277 1.00 48.38 360 ASN A CA 1
ATOM 2938 C C . ASN A 1 360 ? 1.683 -2.143 -29.303 1.00 48.38 360 ASN A C 1
ATOM 2940 O O . ASN A 1 360 ? 2.101 -2.338 -30.442 1.00 48.38 360 ASN A O 1
ATOM 2944 N N . CYS A 1 361 ? 1.160 -0.975 -28.918 1.00 49.16 361 CYS A N 1
ATOM 2945 C CA . CYS A 1 361 ? 1.105 0.222 -29.730 1.00 49.16 361 CYS A CA 1
ATOM 2946 C C . CYS A 1 361 ? 2.541 0.459 -30.137 1.00 49.16 361 CYS A C 1
ATOM 2948 O O . CYS A 1 361 ? 3.387 0.743 -29.275 1.00 49.16 361 CYS A O 1
ATOM 2950 N N . PRO A 1 362 ? 2.832 0.263 -31.423 1.00 53.47 362 PRO A N 1
ATOM 2951 C CA . PRO A 1 362 ? 4.166 0.492 -31.890 1.00 53.47 362 PRO A CA 1
ATOM 2952 C C . PRO A 1 362 ? 4.495 1.953 -31.570 1.00 53.47 362 PRO A C 1
ATOM 2954 O O . PRO A 1 362 ? 3.610 2.816 -31.542 1.00 53.47 362 PRO A O 1
ATOM 2957 N N . ILE A 1 363 ? 5.758 2.238 -31.281 1.00 57.59 363 ILE A N 1
ATOM 2958 C CA . ILE A 1 363 ? 6.180 3.632 -31.150 1.00 57.59 363 ILE A CA 1
ATOM 2959 C C . ILE A 1 363 ? 5.806 4.334 -32.466 1.00 57.59 363 ILE A C 1
ATOM 2961 O O . ILE A 1 363 ? 6.059 3.780 -33.530 1.00 57.59 363 ILE A O 1
ATOM 2965 N N . GLY A 1 364 ? 5.154 5.497 -32.417 1.00 57.84 364 GLY A N 1
ATOM 2966 C CA . GLY A 1 364 ? 4.818 6.224 -33.646 1.00 57.84 364 GLY A CA 1
ATOM 2967 C C . GLY A 1 364 ? 6.075 6.491 -34.481 1.00 57.84 364 GLY A C 1
ATOM 2968 O O . GLY A 1 364 ? 7.139 6.754 -33.912 1.00 57.84 364 GLY A O 1
ATOM 2969 N N . GLY A 1 365 ? 5.966 6.413 -35.806 1.00 66.81 365 GLY A N 1
ATOM 2970 C CA . GLY A 1 365 ? 7.079 6.626 -36.729 1.00 66.81 365 GLY A CA 1
ATOM 2971 C C . GLY A 1 365 ? 7.706 5.350 -37.294 1.00 66.81 365 GLY A C 1
ATOM 2972 O O . GLY A 1 365 ? 7.282 4.217 -37.051 1.00 66.81 365 GLY A O 1
ATOM 2973 N N . ASP A 1 366 ? 8.766 5.559 -38.064 1.00 71.81 366 ASP A N 1
ATOM 2974 C CA . ASP A 1 366 ? 9.561 4.573 -38.798 1.00 71.81 366 ASP A CA 1
ATOM 2975 C C . ASP A 1 366 ? 10.814 4.119 -38.016 1.00 71.81 366 ASP A C 1
ATOM 2977 O O . ASP A 1 366 ? 11.852 3.774 -38.581 1.00 71.81 366 ASP A O 1
ATOM 2981 N N . LEU A 1 367 ? 10.726 4.107 -36.682 1.00 70.50 367 LEU A N 1
ATOM 2982 C CA . LEU A 1 367 ? 11.865 3.880 -35.791 1.00 70.50 367 LEU A CA 1
ATOM 2983 C C . LEU A 1 367 ? 12.054 2.402 -35.424 1.00 70.50 367 LEU A C 1
ATOM 2985 O O . LEU A 1 367 ? 11.115 1.707 -35.038 1.00 70.50 367 LEU A O 1
ATOM 2989 N N . VAL A 1 368 ? 13.306 1.941 -35.428 1.00 72.56 368 VAL A N 1
ATOM 2990 C CA . VAL A 1 368 ? 13.721 0.681 -34.790 1.00 72.56 368 VAL A CA 1
ATOM 2991 C C . VAL A 1 368 ? 14.484 1.025 -33.522 1.00 72.56 368 VAL A C 1
ATOM 2993 O O . VAL A 1 368 ? 15.417 1.826 -33.559 1.00 72.56 368 VAL A O 1
ATOM 2996 N N . PHE A 1 369 ? 14.123 0.414 -32.397 1.00 67.88 369 PHE A N 1
ATOM 2997 C CA . PHE A 1 369 ? 14.805 0.672 -31.133 1.00 67.88 369 PHE A CA 1
ATOM 2998 C C . PHE A 1 369 ? 15.262 -0.617 -30.463 1.00 67.88 369 PHE A C 1
ATOM 3000 O O . PHE A 1 369 ? 14.566 -1.633 -30.454 1.00 67.88 369 PHE A O 1
ATOM 3007 N N . LEU A 1 370 ? 16.456 -0.551 -29.877 1.00 70.06 370 LEU A N 1
ATOM 3008 C CA . LEU A 1 370 ? 17.069 -1.649 -29.149 1.00 70.06 370 LEU A CA 1
ATOM 3009 C C . LEU A 1 370 ? 16.970 -1.378 -27.646 1.00 70.06 370 LEU A C 1
ATOM 3011 O O . LEU A 1 370 ? 17.499 -0.383 -27.153 1.00 70.06 370 LEU A O 1
ATOM 3015 N N . ARG A 1 371 ? 16.268 -2.254 -26.924 1.00 63.25 371 ARG A N 1
ATOM 3016 C CA . ARG A 1 371 ? 16.009 -2.118 -25.485 1.00 63.25 371 ARG A CA 1
ATOM 3017 C C . ARG A 1 371 ? 17.146 -2.727 -24.669 1.00 63.25 371 ARG A C 1
ATOM 3019 O O . ARG A 1 371 ? 17.775 -2.028 -23.878 1.00 63.25 371 ARG A O 1
ATOM 3026 N N . THR A 1 372 ? 17.428 -4.013 -24.877 1.00 63.19 372 THR A N 1
ATOM 3027 C CA . THR A 1 372 ? 18.464 -4.737 -24.131 1.00 63.19 372 THR A CA 1
ATOM 3028 C C . THR A 1 372 ? 19.335 -5.596 -25.043 1.00 63.19 372 THR A C 1
ATOM 3030 O O . THR A 1 372 ? 18.891 -6.093 -26.081 1.00 63.19 372 THR A O 1
ATOM 3033 N N . ILE A 1 373 ? 20.590 -5.744 -24.633 1.00 66.12 373 ILE A N 1
ATOM 3034 C CA . ILE A 1 373 ? 21.586 -6.677 -25.144 1.00 66.12 373 ILE A CA 1
ATOM 3035 C C . ILE A 1 373 ? 21.736 -7.773 -24.104 1.00 66.12 373 ILE A C 1
ATOM 3037 O O . ILE A 1 373 ? 21.916 -7.497 -22.917 1.00 66.12 373 ILE A O 1
ATOM 3041 N N . SER A 1 374 ? 21.631 -9.020 -24.545 1.00 56.94 374 SER A N 1
ATOM 3042 C CA . SER A 1 374 ? 21.389 -10.148 -23.654 1.00 56.94 374 SER A CA 1
ATOM 3043 C C . SER A 1 374 ? 20.108 -9.915 -22.821 1.00 56.94 374 SER A C 1
ATOM 3045 O O . SER A 1 374 ? 19.457 -8.866 -22.869 1.00 56.94 374 SER A O 1
ATOM 3047 N N . HIS A 1 375 ? 19.683 -10.900 -22.038 1.00 51.94 375 HIS A N 1
ATOM 3048 C CA . HIS A 1 375 ? 18.416 -10.817 -21.298 1.00 51.94 375 HIS A CA 1
ATOM 3049 C C . HIS A 1 375 ? 18.408 -9.790 -20.140 1.00 51.94 375 HIS A C 1
ATOM 3051 O O . HIS A 1 375 ? 17.382 -9.645 -19.477 1.00 51.94 375 HIS A O 1
ATOM 3057 N N . HIS A 1 376 ? 19.520 -9.074 -19.894 1.00 53.91 376 HIS A N 1
ATOM 3058 C CA . HIS A 1 376 ? 19.747 -8.341 -18.639 1.00 53.91 376 HIS A CA 1
ATOM 3059 C C . HIS A 1 376 ? 20.401 -6.953 -18.778 1.00 53.91 376 HIS A C 1
ATOM 3061 O O . HIS A 1 376 ? 20.395 -6.199 -17.810 1.00 53.91 376 HIS A O 1
ATOM 3067 N N . THR A 1 377 ? 20.949 -6.567 -19.939 1.00 61.78 377 THR A N 1
ATOM 3068 C CA . THR A 1 377 ? 21.722 -5.316 -20.056 1.00 61.78 377 THR A CA 1
ATOM 3069 C C . THR A 1 377 ? 21.047 -4.310 -20.976 1.00 61.78 377 THR A C 1
ATOM 3071 O O . THR A 1 377 ? 20.897 -4.551 -22.168 1.00 61.78 377 THR A O 1
ATOM 3074 N N . SER A 1 378 ? 20.694 -3.135 -20.459 1.00 64.94 378 SER A N 1
ATOM 3075 C CA . SER A 1 378 ? 20.299 -2.005 -21.310 1.00 64.94 378 SER A CA 1
ATOM 3076 C C . SER A 1 378 ? 21.476 -1.537 -22.166 1.00 64.94 378 SER A C 1
ATOM 3078 O O . SER A 1 378 ? 22.584 -1.360 -21.662 1.00 64.94 378 SER A O 1
ATOM 3080 N N . VAL A 1 379 ? 21.224 -1.256 -23.445 1.00 69.50 379 VAL A N 1
ATOM 3081 C CA . VAL A 1 379 ? 22.245 -0.758 -24.390 1.00 69.50 379 VAL A CA 1
ATOM 3082 C C . VAL A 1 379 ? 22.891 0.538 -23.897 1.00 69.50 379 VAL A C 1
ATOM 3084 O O . VAL A 1 379 ? 24.072 0.772 -24.130 1.00 69.50 379 VAL A O 1
ATOM 3087 N N . ARG A 1 380 ? 22.122 1.373 -23.188 1.00 66.69 380 ARG A N 1
ATOM 3088 C CA . ARG A 1 380 ? 22.580 2.675 -22.674 1.00 66.69 380 ARG A CA 1
ATOM 3089 C C . ARG A 1 380 ? 23.642 2.563 -21.591 1.00 66.69 380 ARG A C 1
ATOM 3091 O O . ARG A 1 380 ? 24.412 3.496 -21.416 1.00 66.69 380 ARG A O 1
ATOM 3098 N N . HIS A 1 381 ? 23.664 1.434 -20.896 1.00 69.25 381 HIS A N 1
ATOM 3099 C CA . HIS A 1 381 ? 24.607 1.148 -19.825 1.00 69.25 381 HIS A CA 1
ATOM 3100 C C . HIS A 1 381 ? 25.910 0.530 -20.351 1.00 69.25 381 HIS A C 1
ATOM 3102 O O . HIS A 1 381 ? 26.810 0.222 -19.582 1.00 69.25 381 HIS A O 1
ATOM 3108 N N . ILE A 1 382 ? 26.055 0.337 -21.670 1.00 74.94 382 ILE A N 1
ATOM 3109 C CA . ILE A 1 382 ? 27.289 -0.194 -22.259 1.00 74.94 382 ILE A CA 1
ATOM 3110 C C . ILE A 1 382 ? 28.243 0.948 -22.564 1.00 74.94 382 ILE A C 1
ATOM 3112 O O . ILE A 1 382 ? 27.977 1.777 -23.438 1.00 74.94 382 ILE A O 1
ATOM 3116 N N . GLN A 1 383 ? 29.401 0.925 -21.915 1.00 78.69 383 GLN A N 1
ATOM 3117 C CA . GLN A 1 383 ? 30.413 1.946 -22.097 1.00 78.69 383 GLN A CA 1
ATOM 3118 C C . GLN A 1 383 ? 30.961 1.943 -23.530 1.00 78.69 383 GLN A C 1
ATOM 3120 O O . GLN A 1 383 ? 31.495 0.940 -24.005 1.00 78.69 383 GLN A O 1
ATOM 3125 N N . GLN A 1 384 ? 30.829 3.080 -24.216 1.00 79.50 384 GLN A N 1
ATOM 3126 C CA . GLN A 1 384 ? 31.268 3.253 -25.608 1.00 79.50 384 GLN A CA 1
ATOM 3127 C C . GLN A 1 384 ? 32.614 3.973 -25.724 1.00 79.50 384 GLN A C 1
ATOM 3129 O O . GLN A 1 384 ? 33.235 3.938 -26.784 1.00 79.50 384 GLN A O 1
ATOM 3134 N N . THR A 1 385 ? 33.061 4.642 -24.660 1.00 79.25 385 THR A N 1
ATOM 3135 C CA . THR A 1 385 ? 34.278 5.457 -24.675 1.00 79.25 385 THR A CA 1
ATOM 3136 C C . THR A 1 385 ? 35.411 4.818 -23.887 1.00 79.25 385 THR A C 1
ATOM 3138 O O . THR A 1 385 ? 35.191 4.079 -22.922 1.00 79.25 385 THR A O 1
ATOM 3141 N N . ASP A 1 386 ? 36.639 5.108 -24.321 1.00 79.56 386 ASP A N 1
ATOM 3142 C CA . ASP A 1 386 ? 37.860 4.653 -23.664 1.00 79.56 386 ASP A CA 1
ATOM 3143 C C . ASP A 1 386 ? 37.857 5.125 -22.205 1.00 79.56 386 ASP A C 1
ATOM 3145 O O . ASP A 1 386 ? 37.829 6.320 -21.917 1.00 79.56 386 ASP A O 1
ATOM 3149 N N . HIS A 1 387 ? 37.857 4.172 -21.275 1.00 77.19 387 HIS A N 1
ATOM 3150 C CA . HIS A 1 387 ? 37.890 4.463 -19.845 1.00 77.19 387 HIS A CA 1
ATOM 3151 C C . HIS A 1 387 ? 38.829 3.473 -19.163 1.00 77.19 387 HIS A C 1
ATOM 3153 O O . HIS A 1 387 ? 38.435 2.372 -18.771 1.00 77.19 387 HIS A O 1
ATOM 3159 N N . PHE A 1 388 ? 40.104 3.856 -19.110 1.00 82.06 388 PHE A N 1
ATOM 3160 C CA . PHE A 1 388 ? 41.190 3.051 -18.565 1.00 82.06 388 PHE A CA 1
ATOM 3161 C C . PHE A 1 388 ? 41.345 3.331 -17.072 1.00 82.06 388 PHE A C 1
ATOM 3163 O O . PHE A 1 388 ? 41.925 4.337 -16.669 1.00 82.06 388 PHE A O 1
ATOM 3170 N N . GLN A 1 389 ? 40.785 2.455 -16.244 1.00 76.88 389 GLN A N 1
ATOM 3171 C CA . GLN A 1 389 ? 40.798 2.623 -14.794 1.00 76.88 389 GLN A CA 1
ATOM 3172 C C . GLN A 1 389 ? 40.805 1.256 -14.112 1.00 76.88 389 GLN A C 1
ATOM 3174 O O . GLN A 1 389 ? 40.076 0.347 -14.520 1.00 76.88 389 GLN A O 1
ATOM 3179 N N . SER A 1 390 ? 41.593 1.110 -13.047 1.00 72.12 390 SER A N 1
ATOM 3180 C CA . SER A 1 390 ? 41.545 -0.091 -12.217 1.00 72.12 390 SER A CA 1
ATOM 3181 C C . SER A 1 390 ? 40.207 -0.191 -11.471 1.00 72.12 390 SER A C 1
ATOM 3183 O O . SER A 1 390 ? 39.667 0.824 -11.016 1.00 72.12 390 SER A O 1
ATOM 3185 N N . PRO A 1 391 ? 39.599 -1.385 -11.382 1.00 67.69 391 PRO A N 1
ATOM 3186 C CA . PRO A 1 391 ? 38.443 -1.598 -10.519 1.00 67.69 391 PRO A CA 1
ATOM 3187 C C . PRO A 1 391 ? 38.761 -1.315 -9.048 1.00 67.69 391 PRO A C 1
ATOM 3189 O O . PRO A 1 391 ? 39.926 -1.396 -8.639 1.00 67.69 391 PRO A O 1
ATOM 3192 N N . PRO A 1 392 ? 37.734 -1.049 -8.222 1.00 63.81 392 PRO A N 1
ATOM 3193 C CA . PRO A 1 392 ? 37.897 -1.020 -6.775 1.00 63.81 392 PRO A CA 1
ATOM 3194 C C . PRO A 1 392 ? 38.596 -2.299 -6.288 1.00 63.81 392 PRO A C 1
ATOM 3196 O O . PRO A 1 392 ? 38.208 -3.404 -6.661 1.00 63.81 392 PRO A O 1
ATOM 3199 N N . ASN A 1 393 ? 39.625 -2.146 -5.452 1.00 66.00 393 ASN A N 1
ATOM 3200 C CA . ASN A 1 393 ? 40.428 -3.242 -4.887 1.00 66.00 393 ASN A CA 1
ATOM 3201 C C . ASN A 1 393 ? 41.278 -4.042 -5.895 1.00 66.00 393 ASN A C 1
ATOM 3203 O O . ASN A 1 393 ? 41.738 -5.136 -5.570 1.00 66.00 393 ASN A O 1
ATOM 3207 N N . GLN A 1 394 ? 41.531 -3.507 -7.092 1.00 72.06 394 GLN A N 1
ATOM 3208 C CA . GLN A 1 394 ? 42.485 -4.078 -8.044 1.00 72.06 394 GLN A CA 1
ATOM 3209 C C . GLN A 1 394 ? 43.567 -3.058 -8.412 1.00 72.06 394 GLN A C 1
ATOM 3211 O O . GLN A 1 394 ? 43.301 -1.865 -8.546 1.00 72.06 394 GLN A O 1
ATOM 3216 N N . ALA A 1 395 ? 44.803 -3.533 -8.584 1.00 77.06 395 ALA A N 1
ATOM 3217 C CA . ALA A 1 395 ? 45.940 -2.695 -8.976 1.00 77.06 395 ALA A CA 1
ATOM 3218 C C . ALA A 1 395 ? 46.069 -2.538 -10.501 1.00 77.06 395 ALA A C 1
ATOM 3220 O O . ALA A 1 395 ? 46.697 -1.599 -10.984 1.00 77.06 395 ALA A O 1
ATOM 3221 N N . THR A 1 396 ? 45.476 -3.451 -11.272 1.00 80.19 396 THR A N 1
ATOM 3222 C CA . THR A 1 396 ? 45.606 -3.478 -12.730 1.00 80.19 396 THR A CA 1
ATOM 3223 C C . THR A 1 396 ? 44.481 -2.684 -13.380 1.00 80.19 396 THR A C 1
ATOM 3225 O O . THR A 1 396 ? 43.304 -3.012 -13.235 1.00 80.19 396 THR A O 1
ATOM 3228 N N . ALA A 1 397 ? 44.846 -1.637 -14.117 1.00 80.31 397 ALA A N 1
ATOM 3229 C CA . ALA A 1 397 ? 43.915 -0.910 -14.964 1.00 80.31 397 ALA A CA 1
ATOM 3230 C C . ALA A 1 397 ? 43.670 -1.661 -16.276 1.00 80.31 397 ALA A C 1
ATOM 3232 O O . ALA A 1 397 ? 44.580 -2.244 -16.864 1.00 80.31 397 ALA A O 1
ATOM 3233 N N . TYR A 1 398 ? 42.426 -1.630 -16.736 1.00 78.25 398 TYR A N 1
ATOM 3234 C CA . TYR A 1 398 ? 42.034 -2.106 -18.054 1.00 78.25 398 TYR A CA 1
ATOM 3235 C C . TYR A 1 398 ? 40.965 -1.181 -18.625 1.00 78.25 398 TYR A C 1
ATOM 3237 O O . TYR A 1 398 ? 40.325 -0.413 -17.902 1.00 78.25 398 TYR A O 1
ATOM 3245 N N . ASN A 1 399 ? 40.792 -1.229 -19.941 1.00 82.06 399 ASN A N 1
ATOM 3246 C CA . ASN A 1 399 ? 39.794 -0.412 -20.608 1.00 82.06 399 ASN A CA 1
ATOM 3247 C C . ASN A 1 399 ? 38.397 -1.021 -20.442 1.00 82.06 399 ASN A C 1
ATOM 3249 O O . ASN A 1 399 ? 38.216 -2.233 -20.558 1.00 82.06 399 ASN A O 1
ATOM 3253 N N . ARG A 1 400 ? 37.415 -0.166 -20.169 1.00 78.75 400 ARG A N 1
ATOM 3254 C CA . ARG A 1 400 ? 36.037 -0.558 -19.871 1.00 78.75 400 ARG A CA 1
ATOM 3255 C C . ARG A 1 400 ? 35.086 -0.477 -21.066 1.00 78.75 400 ARG A C 1
ATOM 3257 O O . ARG A 1 400 ? 33.897 -0.715 -20.880 1.00 78.75 400 ARG A O 1
ATOM 3264 N N . ILE A 1 401 ? 35.570 -0.178 -22.276 1.00 82.12 401 ILE A N 1
ATOM 3265 C CA . ILE A 1 401 ? 34.748 -0.253 -23.496 1.00 82.12 401 ILE A CA 1
ATOM 3266 C C . ILE A 1 401 ? 34.061 -1.621 -23.595 1.00 82.12 401 ILE A C 1
ATOM 3268 O O . ILE A 1 401 ? 34.687 -2.668 -23.433 1.00 82.12 401 ILE A O 1
ATOM 3272 N N . GLY A 1 402 ? 32.760 -1.608 -23.887 1.00 77.56 402 GLY A N 1
ATOM 3273 C CA . GLY A 1 402 ? 31.941 -2.810 -24.035 1.00 77.56 402 GLY A CA 1
ATOM 3274 C C . GLY A 1 402 ? 31.526 -3.462 -22.714 1.00 77.56 402 GLY A C 1
ATOM 3275 O O . GLY A 1 402 ? 30.791 -4.449 -22.738 1.00 77.56 402 GLY A O 1
ATOM 3276 N N . LEU A 1 403 ? 31.956 -2.926 -21.569 1.00 77.62 403 LEU A N 1
ATOM 3277 C CA . LEU A 1 403 ? 31.472 -3.340 -20.257 1.00 77.62 403 LEU A CA 1
ATOM 3278 C C . LEU A 1 403 ? 30.271 -2.493 -19.837 1.00 77.62 403 LEU A C 1
ATOM 3280 O O . LEU A 1 403 ? 30.127 -1.344 -20.255 1.00 77.62 403 LEU A O 1
ATOM 3284 N N . THR A 1 404 ? 29.417 -3.059 -18.993 1.00 70.62 404 THR A N 1
ATOM 3285 C CA . THR A 1 404 ? 28.307 -2.321 -18.394 1.00 70.62 404 THR A CA 1
ATOM 3286 C C . THR A 1 404 ? 28.806 -1.489 -17.236 1.00 70.62 404 THR A C 1
ATOM 3288 O O . THR A 1 404 ? 29.525 -2.038 -16.398 1.00 70.62 404 THR A O 1
ATOM 3291 N N . ASP A 1 405 ? 28.389 -0.233 -17.119 1.00 61.16 405 ASP A N 1
ATOM 3292 C CA . ASP A 1 405 ? 28.492 0.474 -15.847 1.00 61.16 405 ASP A CA 1
ATOM 3293 C C . ASP A 1 405 ? 27.617 -0.282 -14.834 1.00 61.16 405 ASP A C 1
ATOM 3295 O O . ASP A 1 405 ? 26.393 -0.280 -14.913 1.00 61.16 405 ASP A O 1
ATOM 3299 N N . ALA A 1 406 ? 28.212 -1.060 -13.920 1.00 50.12 406 ALA A N 1
ATOM 3300 C CA . ALA A 1 406 ? 27.431 -1.872 -12.988 1.00 50.12 406 ALA A CA 1
ATOM 3301 C C . ALA A 1 406 ? 26.860 -0.990 -11.865 1.00 50.12 406 ALA A C 1
ATOM 3303 O O . ALA A 1 406 ? 27.187 -1.132 -10.691 1.00 50.12 406 ALA A O 1
ATOM 3304 N N . GLY A 1 407 ? 25.948 -0.094 -12.234 1.00 45.34 407 GLY A N 1
ATOM 3305 C CA . GLY A 1 407 ? 24.920 0.458 -11.365 1.00 45.34 407 GLY A CA 1
ATOM 3306 C C . GLY A 1 407 ? 23.726 -0.492 -11.243 1.00 45.34 407 GLY A C 1
ATOM 3307 O O . GLY A 1 407 ? 22.596 -0.031 -11.152 1.00 45.34 407 GLY A O 1
ATOM 3308 N N . ALA A 1 408 ? 23.933 -1.814 -11.253 1.00 40.75 408 ALA A N 1
ATOM 3309 C CA . ALA A 1 408 ? 22.870 -2.804 -11.060 1.00 40.75 408 ALA A CA 1
ATOM 3310 C C . ALA A 1 408 ? 22.539 -2.965 -9.566 1.00 40.75 408 ALA A C 1
ATOM 3312 O O . ALA A 1 408 ? 22.617 -4.050 -8.991 1.00 40.75 408 ALA A O 1
ATOM 3313 N N . THR A 1 409 ? 22.189 -1.857 -8.915 1.00 36.78 409 THR A N 1
ATOM 3314 C CA . THR A 1 409 ? 21.651 -1.892 -7.553 1.00 36.78 409 THR A CA 1
ATOM 3315 C C . THR A 1 409 ? 20.225 -2.439 -7.640 1.00 36.78 409 THR A C 1
ATOM 3317 O O . THR A 1 409 ? 19.307 -1.688 -7.951 1.00 36.78 409 THR A O 1
ATOM 3320 N N . GLY A 1 410 ? 20.031 -3.745 -7.415 1.00 39.53 410 GLY A N 1
ATOM 3321 C CA . GLY A 1 410 ? 18.691 -4.352 -7.355 1.00 39.53 410 GLY A CA 1
ATOM 3322 C C . GLY A 1 410 ? 18.486 -5.693 -8.067 1.00 39.53 410 GLY A C 1
ATOM 3323 O O . GLY A 1 410 ? 17.363 -6.188 -8.044 1.00 39.53 410 GLY A O 1
ATOM 3324 N N . ASP A 1 411 ? 19.516 -6.301 -8.666 1.00 33.09 411 ASP A N 1
ATOM 3325 C CA . ASP A 1 411 ? 19.388 -7.631 -9.284 1.00 33.09 411 ASP A CA 1
ATOM 3326 C C . ASP A 1 411 ? 19.631 -8.751 -8.248 1.00 33.09 411 ASP A C 1
ATOM 3328 O O . ASP A 1 411 ? 20.728 -8.834 -7.681 1.00 33.09 411 ASP A O 1
ATOM 3332 N N . PRO A 1 412 ? 18.652 -9.632 -7.963 1.00 30.72 412 PRO A N 1
ATOM 3333 C CA . PRO A 1 412 ? 18.885 -10.777 -7.095 1.00 30.72 412 PRO A CA 1
ATOM 3334 C C . PRO A 1 412 ? 19.779 -11.788 -7.827 1.00 30.72 412 PRO A C 1
ATOM 3336 O O . PRO A 1 412 ? 19.383 -12.364 -8.835 1.00 30.72 412 PRO A O 1
ATOM 3339 N N . GLY A 1 413 ? 20.996 -11.997 -7.316 1.00 37.44 413 GLY A N 1
ATOM 3340 C CA . GLY A 1 413 ? 21.943 -13.003 -7.821 1.00 37.44 413 GLY A CA 1
ATOM 3341 C C . GLY A 1 413 ? 23.256 -12.459 -8.390 1.00 37.44 413 GLY A C 1
ATOM 3342 O O . GLY A 1 413 ? 24.117 -13.248 -8.773 1.00 37.44 413 GLY A O 1
ATOM 3343 N N . ILE A 1 414 ? 23.462 -11.140 -8.408 1.00 34.84 414 ILE A N 1
ATOM 3344 C CA . ILE A 1 414 ? 24.724 -10.529 -8.840 1.00 34.84 414 ILE A CA 1
ATOM 3345 C C . ILE A 1 414 ? 25.417 -9.903 -7.621 1.00 34.84 414 ILE A C 1
ATOM 3347 O O . ILE A 1 414 ? 24.843 -9.054 -6.949 1.00 34.84 414 ILE A O 1
ATOM 3351 N N . LEU A 1 415 ? 26.650 -10.345 -7.339 1.00 35.47 415 LEU A N 1
ATOM 3352 C CA . LEU A 1 415 ? 27.540 -9.840 -6.278 1.00 35.47 415 LEU A CA 1
ATOM 3353 C C . LEU A 1 415 ? 27.462 -8.307 -6.140 1.00 35.47 415 LEU A C 1
ATOM 3355 O O . LEU A 1 415 ? 27.548 -7.622 -7.167 1.00 35.47 415 LEU A O 1
ATOM 3359 N N . GLU A 1 416 ? 27.341 -7.813 -4.896 1.00 42.12 416 GLU A N 1
ATOM 3360 C CA . GLU A 1 416 ? 27.346 -6.387 -4.521 1.00 42.12 416 GLU A CA 1
ATOM 3361 C C . GLU A 1 416 ? 28.405 -5.623 -5.334 1.00 42.12 416 GLU A C 1
ATOM 3363 O O . GLU A 1 416 ? 29.604 -5.822 -5.140 1.00 42.12 416 GLU A O 1
ATOM 3368 N N . SER A 1 417 ? 27.986 -4.779 -6.282 1.00 44.19 417 SER A N 1
ATOM 3369 C CA . SER A 1 417 ? 28.914 -3.970 -7.074 1.00 44.19 417 SER A CA 1
ATOM 3370 C C . SER A 1 417 ? 29.126 -2.606 -6.423 1.00 44.19 417 SER A C 1
ATOM 3372 O O . SER A 1 417 ? 28.182 -1.898 -6.075 1.00 44.19 417 SER A O 1
ATOM 3374 N N . VAL A 1 418 ? 30.392 -2.225 -6.267 1.00 47.34 418 VAL A N 1
ATOM 3375 C CA . VAL A 1 418 ? 30.798 -0.875 -5.858 1.00 47.34 418 VAL A CA 1
ATOM 3376 C C . VAL A 1 418 ? 30.730 0.040 -7.087 1.00 47.34 418 VAL A C 1
ATOM 3378 O O . VAL A 1 418 ? 31.011 -0.402 -8.200 1.00 47.34 418 VAL A O 1
ATOM 3381 N N . VAL A 1 419 ? 30.384 1.320 -6.910 1.00 47.28 419 VAL A N 1
ATOM 3382 C CA . VAL A 1 419 ? 30.472 2.336 -7.978 1.00 47.28 419 VAL A CA 1
ATOM 3383 C C . VAL A 1 419 ? 31.853 2.252 -8.643 1.00 47.28 419 VAL A C 1
ATOM 3385 O O . VAL A 1 419 ? 32.872 2.416 -7.976 1.00 47.28 419 VAL A O 1
ATOM 3388 N N . GLY A 1 420 ? 31.887 1.972 -9.950 1.00 50.09 420 GLY A N 1
ATOM 3389 C CA . GLY A 1 420 ? 33.130 1.761 -10.701 1.00 50.09 420 GLY A CA 1
ATOM 3390 C C . GLY A 1 420 ? 33.490 0.298 -10.986 1.00 50.09 420 GLY A C 1
ATOM 3391 O O . GLY A 1 420 ? 34.520 0.057 -11.613 1.00 50.09 420 GLY A O 1
ATOM 3392 N N . ASP A 1 421 ? 32.665 -0.666 -10.574 1.00 56.38 421 ASP A N 1
ATOM 3393 C CA . ASP A 1 421 ? 32.730 -2.052 -11.043 1.00 56.38 421 ASP A CA 1
ATOM 3394 C C . ASP A 1 421 ? 32.004 -2.162 -12.398 1.00 56.38 421 ASP A C 1
ATOM 3396 O O . ASP A 1 421 ? 30.866 -1.719 -12.539 1.00 56.38 421 ASP A O 1
ATOM 3400 N N . TYR A 1 422 ? 32.676 -2.672 -13.429 1.00 64.06 422 TYR A N 1
ATOM 3401 C CA . TYR A 1 422 ? 32.137 -2.770 -14.790 1.00 64.06 422 TYR A CA 1
ATOM 3402 C C . TYR A 1 422 ? 32.130 -4.238 -15.214 1.00 64.06 422 TYR A C 1
ATOM 3404 O O . TYR A 1 422 ? 33.174 -4.893 -15.199 1.00 64.06 422 TYR A O 1
ATOM 3412 N N . LYS A 1 423 ? 30.964 -4.769 -15.598 1.00 65.00 423 LYS A N 1
ATOM 3413 C CA . LYS A 1 423 ? 30.772 -6.207 -15.867 1.00 65.00 423 LYS A CA 1
ATOM 3414 C C . LYS A 1 423 ? 30.648 -6.482 -17.362 1.00 65.00 423 LYS A C 1
ATOM 3416 O O . LYS A 1 423 ? 30.233 -5.624 -18.132 1.00 65.00 423 LYS A O 1
ATOM 3421 N N . ARG A 1 424 ? 31.033 -7.685 -17.797 1.00 68.69 424 ARG A N 1
ATOM 3422 C CA . ARG A 1 424 ? 30.889 -8.114 -19.199 1.00 68.69 424 ARG A CA 1
ATOM 3423 C C . ARG A 1 424 ? 29.421 -8.492 -19.459 1.00 68.69 424 ARG A C 1
ATOM 3425 O O . ARG A 1 424 ? 28.986 -9.495 -18.899 1.00 68.69 424 ARG A O 1
ATOM 3432 N N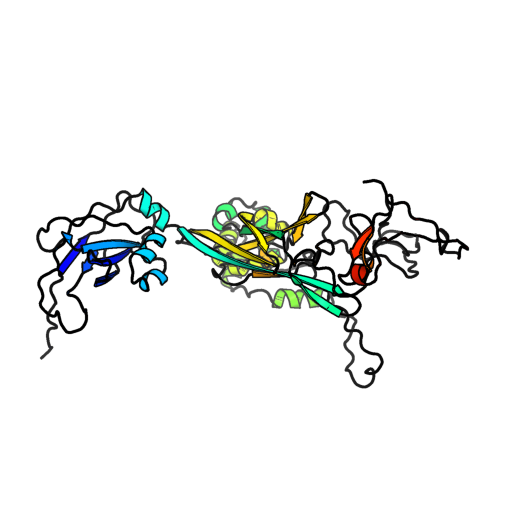 . PRO A 1 425 ? 28.672 -7.785 -20.328 1.00 64.31 425 PRO A N 1
ATOM 3433 C CA . PRO A 1 425 ? 27.286 -8.156 -20.648 1.00 64.31 425 PRO A CA 1
ATOM 3434 C C . PRO A 1 425 ? 27.183 -9.329 -21.640 1.00 64.31 425 PRO A C 1
ATOM 3436 O O . PRO A 1 425 ? 26.096 -9.836 -21.922 1.00 64.31 425 PRO A O 1
ATOM 3439 N N . PHE A 1 426 ? 28.323 -9.765 -22.185 1.00 67.56 426 PHE A N 1
ATOM 3440 C CA . PHE A 1 426 ? 28.433 -10.715 -23.293 1.00 67.56 426 PHE A CA 1
ATOM 3441 C C . PHE A 1 426 ? 28.915 -12.102 -22.840 1.00 67.56 426 PHE A C 1
ATOM 3443 O O . PHE A 1 426 ? 29.836 -12.668 -23.421 1.00 67.56 426 PHE A O 1
ATOM 3450 N N . GLY A 1 427 ? 28.315 -12.658 -21.784 1.00 54.69 427 GLY A N 1
ATOM 3451 C CA . GLY A 1 427 ? 28.669 -13.990 -21.266 1.00 54.69 427 GLY A CA 1
ATOM 3452 C C . GLY A 1 427 ? 28.226 -15.175 -22.144 1.00 54.69 427 GLY A C 1
ATOM 3453 O O . GLY A 1 427 ? 28.530 -16.317 -21.815 1.00 54.69 427 GLY A O 1
ATOM 3454 N N . GLY A 1 428 ? 27.513 -14.925 -23.247 1.00 61.19 428 GLY A N 1
ATOM 3455 C CA . GLY A 1 428 ? 26.967 -15.942 -24.152 1.00 61.19 428 GLY A CA 1
ATOM 3456 C C . GLY A 1 428 ? 26.734 -15.402 -25.569 1.00 61.19 428 GLY A C 1
ATOM 3457 O O . GLY A 1 428 ? 27.327 -14.398 -25.963 1.00 61.19 428 GLY A O 1
ATOM 3458 N N . LYS A 1 429 ? 25.868 -16.057 -26.357 1.00 61.12 429 LYS A N 1
ATOM 3459 C CA . LYS A 1 429 ? 25.487 -15.559 -27.695 1.00 61.12 429 LYS A CA 1
ATOM 3460 C C . LYS A 1 429 ? 24.735 -14.220 -27.562 1.00 61.12 429 LYS A C 1
ATOM 3462 O O . LYS A 1 429 ? 23.858 -14.129 -26.705 1.00 61.12 429 LYS A O 1
ATOM 3467 N N . PRO A 1 430 ? 25.021 -13.204 -28.396 1.00 63.97 430 PRO A N 1
ATOM 3468 C CA . PRO A 1 430 ? 24.330 -11.919 -28.321 1.00 63.97 430 PRO A CA 1
ATOM 3469 C C . PRO A 1 430 ? 22.852 -12.081 -28.709 1.00 63.97 430 PRO A C 1
ATOM 3471 O O . PRO A 1 430 ? 22.540 -12.416 -29.852 1.00 63.97 430 PRO A O 1
ATOM 3474 N N . SER A 1 431 ? 21.943 -11.843 -27.761 1.00 65.62 431 SER A N 1
ATOM 3475 C CA . SER A 1 431 ? 20.505 -11.702 -28.015 1.00 65.62 431 SER A CA 1
ATOM 3476 C C . SER A 1 431 ? 20.096 -10.232 -27.898 1.00 65.62 431 SER A C 1
ATOM 3478 O O . SER A 1 431 ? 20.656 -9.484 -27.101 1.00 65.62 431 SER A O 1
ATOM 3480 N N . PHE A 1 432 ? 19.141 -9.799 -28.719 1.00 71.38 432 PHE A N 1
ATOM 3481 C CA . PHE A 1 432 ? 18.673 -8.414 -28.759 1.00 71.38 432 PHE A CA 1
ATOM 3482 C C . PHE A 1 432 ? 17.178 -8.379 -28.503 1.00 71.38 432 PHE A C 1
ATOM 3484 O O . PHE A 1 432 ? 16.413 -9.045 -29.204 1.00 71.38 432 PHE A O 1
ATOM 3491 N N . TYR A 1 433 ? 16.758 -7.577 -27.530 1.00 67.44 433 TYR A N 1
ATOM 3492 C CA . TYR A 1 433 ? 15.351 -7.250 -27.350 1.00 67.44 433 TYR A CA 1
ATOM 3493 C C . TYR A 1 433 ? 15.073 -5.913 -28.034 1.00 67.44 433 TYR A C 1
ATOM 3495 O O . TYR A 1 433 ? 15.621 -4.881 -27.642 1.00 67.44 433 TYR A O 1
ATOM 3503 N N . MET A 1 434 ? 14.261 -5.937 -29.088 1.00 69.19 434 MET A N 1
ATOM 3504 C CA . MET A 1 434 ? 13.991 -4.787 -29.955 1.00 69.19 434 MET A CA 1
ATOM 3505 C C . MET A 1 434 ? 12.494 -4.533 -30.087 1.00 69.19 434 MET A C 1
ATOM 3507 O O . MET A 1 434 ? 11.685 -5.433 -29.861 1.00 69.19 434 MET A O 1
ATOM 3511 N N . GLY A 1 435 ? 12.140 -3.318 -30.486 1.00 69.12 435 GLY A N 1
ATOM 3512 C CA . GLY A 1 435 ? 10.799 -2.995 -30.951 1.00 69.12 435 GLY A CA 1
ATOM 3513 C C . GLY A 1 435 ? 10.836 -2.207 -32.257 1.00 69.12 435 GLY A C 1
ATOM 3514 O O . GLY A 1 435 ? 11.854 -1.607 -32.614 1.00 69.12 435 GLY A O 1
ATOM 3515 N N . PHE A 1 436 ? 9.708 -2.234 -32.958 1.00 72.94 436 PHE A N 1
ATOM 3516 C CA . PHE A 1 436 ? 9.500 -1.573 -34.241 1.00 72.94 436 PHE A CA 1
ATOM 3517 C C . PHE A 1 436 ? 8.401 -0.525 -34.087 1.00 72.94 436 PHE A C 1
ATOM 3519 O O . PHE A 1 436 ? 7.443 -0.740 -33.340 1.00 72.94 436 PHE A O 1
ATOM 3526 N N . GLY A 1 437 ? 8.569 0.610 -34.756 1.00 69.19 437 GLY A N 1
ATOM 3527 C CA . GLY A 1 437 ? 7.560 1.654 -34.841 1.00 69.19 437 GLY A CA 1
ATOM 3528 C C . GLY A 1 437 ? 6.393 1.293 -35.765 1.00 69.19 437 GLY A C 1
ATOM 3529 O O . GLY A 1 437 ? 6.473 0.332 -36.534 1.00 69.19 437 GLY A O 1
ATOM 3530 N N . SER A 1 438 ? 5.287 2.033 -35.664 1.00 70.06 438 SER A N 1
ATOM 3531 C CA . SER A 1 438 ? 4.000 1.686 -36.303 1.00 70.06 438 SER A CA 1
ATOM 3532 C C . SER A 1 438 ? 4.023 1.875 -37.799 1.00 70.06 438 SER A C 1
ATOM 3534 O O . SER A 1 438 ? 3.252 1.229 -38.504 1.00 70.06 438 SER A O 1
ATOM 3536 N N . ASP A 1 439 ? 4.899 2.755 -38.271 1.00 72.81 439 ASP A N 1
ATOM 3537 C CA . ASP A 1 439 ? 4.881 3.212 -39.651 1.00 72.81 439 ASP A CA 1
ATOM 3538 C C . ASP A 1 439 ? 5.896 2.440 -40.506 1.00 72.81 439 ASP A C 1
ATOM 3540 O O . ASP A 1 439 ? 5.848 2.513 -41.729 1.00 72.81 439 ASP A O 1
ATOM 3544 N N . LEU A 1 440 ? 6.750 1.609 -39.892 1.00 74.56 440 LEU A N 1
ATOM 3545 C CA . LEU A 1 440 ? 7.690 0.714 -40.587 1.00 74.56 440 LEU A CA 1
ATOM 3546 C C . LEU A 1 440 ? 7.013 -0.265 -41.568 1.00 74.56 440 LEU A C 1
ATOM 3548 O O . LEU A 1 440 ? 7.500 -0.417 -42.687 1.00 74.56 440 LEU A O 1
ATOM 3552 N N . PRO A 1 441 ? 5.879 -0.910 -41.233 1.00 70.56 441 PRO A N 1
ATOM 3553 C CA . PRO A 1 441 ? 5.138 -1.693 -42.221 1.00 70.56 441 PRO A CA 1
ATOM 3554 C C . PRO A 1 441 ? 4.616 -0.835 -43.385 1.00 70.56 441 PRO A C 1
ATOM 3556 O O . PRO A 1 441 ? 4.651 -1.271 -44.535 1.00 70.56 441 PRO A O 1
ATOM 3559 N N . ASN A 1 442 ? 4.193 0.405 -43.108 1.00 70.44 442 ASN A N 1
ATOM 3560 C CA . ASN A 1 442 ? 3.676 1.335 -44.119 1.00 70.44 442 ASN A CA 1
ATOM 3561 C C . ASN A 1 442 ? 4.773 1.846 -45.071 1.00 70.44 442 ASN A C 1
ATOM 3563 O O . ASN A 1 442 ? 4.460 2.274 -46.180 1.00 70.44 442 ASN A O 1
ATOM 3567 N N . THR A 1 443 ? 6.051 1.756 -44.688 1.00 71.00 443 THR A N 1
ATOM 3568 C CA . THR A 1 443 ? 7.197 2.047 -45.568 1.00 71.00 443 THR A CA 1
ATOM 3569 C C . THR A 1 443 ? 7.632 0.844 -46.415 1.00 71.00 443 THR A C 1
ATOM 3571 O O . THR A 1 443 ? 8.619 0.924 -47.144 1.00 71.00 443 THR A O 1
ATOM 3574 N N . GLY A 1 444 ? 6.902 -0.278 -46.357 1.00 77.12 444 GLY A N 1
ATOM 3575 C CA . GLY A 1 444 ? 7.218 -1.494 -47.110 1.00 77.12 444 GLY A CA 1
ATOM 3576 C C . GLY A 1 444 ? 8.356 -2.327 -46.506 1.00 77.12 444 GLY A C 1
ATOM 3577 O O . GLY A 1 444 ? 8.871 -3.234 -47.165 1.00 77.12 444 GLY A O 1
ATOM 3578 N N . ILE A 1 445 ? 8.758 -2.046 -45.261 1.00 77.75 445 ILE A N 1
ATOM 3579 C CA . ILE A 1 445 ? 9.835 -2.750 -44.559 1.00 77.75 445 ILE A CA 1
ATOM 3580 C C . ILE A 1 445 ? 9.231 -3.845 -43.671 1.00 77.75 445 ILE A C 1
ATOM 3582 O O . ILE A 1 445 ? 8.699 -3.585 -42.597 1.00 77.75 445 ILE A O 1
ATOM 3586 N N . TYR A 1 446 ? 9.357 -5.101 -44.107 1.00 75.94 446 TYR A N 1
ATOM 3587 C CA . TYR A 1 446 ? 8.781 -6.268 -43.412 1.00 75.94 446 TYR A CA 1
ATOM 3588 C C . TYR A 1 446 ? 9.818 -7.190 -42.767 1.00 75.94 446 TYR A C 1
ATOM 3590 O O . TYR A 1 446 ? 9.479 -8.079 -41.988 1.00 75.94 446 TYR A O 1
ATOM 3598 N N . HIS A 1 447 ? 11.090 -7.007 -43.109 1.00 79.50 447 HIS A N 1
ATOM 3599 C CA . HIS A 1 447 ? 12.165 -7.899 -42.704 1.00 79.50 447 HIS A CA 1
ATOM 3600 C C . HIS A 1 447 ? 13.338 -7.084 -42.181 1.00 79.50 447 HIS A C 1
ATOM 3602 O O . HIS A 1 447 ? 13.685 -6.047 -42.742 1.00 79.50 447 HIS A O 1
ATOM 3608 N N . TYR A 1 448 ? 13.992 -7.598 -41.145 1.00 78.12 448 TYR A N 1
ATOM 3609 C CA . TYR A 1 448 ? 15.254 -7.067 -40.652 1.00 78.12 448 TYR A CA 1
ATOM 3610 C C . TYR A 1 448 ? 16.301 -8.178 -40.607 1.00 78.12 448 TYR A C 1
ATOM 3612 O O . TYR A 1 448 ? 15.989 -9.362 -40.459 1.00 78.12 448 TYR A O 1
ATOM 3620 N N . ARG A 1 449 ? 17.568 -7.788 -40.746 1.00 81.94 449 ARG A N 1
ATOM 3621 C CA . ARG A 1 449 ? 18.724 -8.667 -40.570 1.00 81.94 449 ARG A CA 1
ATOM 3622 C C . ARG A 1 449 ? 19.763 -7.932 -39.746 1.00 81.94 449 ARG A C 1
ATOM 3624 O O . ARG A 1 449 ? 19.956 -6.733 -39.919 1.00 81.94 449 ARG A O 1
ATOM 3631 N N . TRP A 1 450 ? 20.434 -8.663 -38.868 1.00 78.75 450 TRP A N 1
ATOM 3632 C CA . TRP A 1 450 ? 21.531 -8.123 -38.082 1.00 78.75 450 TRP A CA 1
ATOM 3633 C C . TRP A 1 450 ? 22.853 -8.408 -38.774 1.00 78.75 450 TRP A C 1
ATOM 3635 O O . TRP A 1 450 ? 23.081 -9.507 -39.284 1.00 78.75 450 TRP A O 1
ATOM 3645 N N . SER A 1 451 ? 23.736 -7.421 -38.752 1.00 86.00 451 SER A N 1
ATOM 3646 C CA . SER A 1 451 ? 25.127 -7.579 -39.145 1.00 86.00 451 SER A CA 1
ATOM 3647 C C . SER A 1 451 ? 26.027 -6.910 -38.123 1.00 86.00 451 SER A C 1
ATOM 3649 O O . SER A 1 451 ? 25.675 -5.868 -37.574 1.00 86.00 451 SER A O 1
ATOM 3651 N N . TYR A 1 452 ? 27.198 -7.484 -37.891 1.00 86.44 452 TYR A N 1
ATOM 3652 C CA . TYR A 1 452 ? 28.211 -6.929 -37.005 1.00 86.44 452 TYR A CA 1
ATOM 3653 C C . TYR A 1 452 ? 29.529 -6.785 -37.762 1.00 86.44 452 TYR A C 1
ATOM 3655 O O . TYR A 1 452 ? 29.791 -7.527 -38.702 1.00 86.44 452 TYR A O 1
ATOM 3663 N N . ARG A 1 453 ? 30.362 -5.833 -37.350 1.00 90.88 453 ARG A N 1
ATOM 3664 C CA . ARG A 1 453 ? 31.749 -5.719 -37.808 1.00 90.88 453 ARG A CA 1
ATOM 3665 C C . ARG A 1 453 ? 32.640 -5.448 -36.611 1.00 90.88 453 ARG A C 1
ATOM 3667 O O . ARG A 1 453 ? 32.243 -4.704 -35.710 1.00 90.88 453 ARG A O 1
ATOM 3674 N N . GLN A 1 454 ? 33.826 -6.034 -36.597 1.00 88.25 454 GLN A N 1
ATOM 3675 C CA . GLN A 1 454 ? 34.819 -5.710 -35.589 1.00 88.25 454 GLN A CA 1
ATOM 3676 C C . GLN A 1 454 ? 35.455 -4.351 -35.905 1.00 88.25 454 GLN A C 1
ATOM 3678 O O . GLN A 1 454 ? 35.953 -4.137 -37.002 1.00 88.25 454 GLN A O 1
ATOM 3683 N N . LEU A 1 455 ? 35.426 -3.421 -34.948 1.00 86.81 455 LEU A N 1
ATOM 3684 C CA . LEU A 1 455 ? 36.072 -2.108 -35.102 1.00 86.81 455 LEU A CA 1
ATOM 3685 C C . LEU A 1 455 ? 37.486 -2.082 -34.515 1.00 86.81 455 LEU A C 1
ATOM 3687 O O . LEU A 1 455 ? 38.355 -1.365 -35.009 1.00 86.81 455 LEU A O 1
ATOM 3691 N N . ARG A 1 456 ? 37.701 -2.836 -33.435 1.00 85.31 456 ARG A N 1
ATOM 3692 C CA . ARG A 1 456 ? 38.957 -2.882 -32.689 1.00 85.31 456 ARG A CA 1
ATOM 3693 C C . ARG A 1 456 ? 39.257 -4.305 -32.206 1.00 85.31 456 ARG A C 1
ATOM 3695 O O . ARG A 1 456 ? 38.331 -5.098 -32.000 1.00 85.31 456 ARG A O 1
ATOM 3702 N N . SER A 1 457 ? 40.531 -4.647 -32.044 1.00 84.19 457 SER A N 1
ATOM 3703 C CA . SER A 1 457 ? 40.998 -5.902 -31.433 1.00 84.19 457 SER A CA 1
ATOM 3704 C C . SER A 1 457 ? 40.990 -5.820 -29.904 1.00 84.19 457 SER A C 1
ATOM 3706 O O . SER A 1 457 ? 40.569 -4.820 -29.324 1.00 84.19 457 SER A O 1
ATOM 3708 N N . ALA A 1 458 ? 41.385 -6.904 -29.229 1.00 78.94 458 ALA A N 1
ATOM 3709 C CA . ALA A 1 458 ? 41.360 -6.996 -27.765 1.00 78.94 458 ALA A CA 1
ATOM 3710 C C . ALA A 1 458 ? 42.285 -5.978 -27.065 1.00 78.94 458 ALA A C 1
ATOM 3712 O O . ALA A 1 458 ? 42.036 -5.603 -25.924 1.00 78.94 458 ALA A O 1
ATOM 3713 N N . ASP A 1 459 ? 43.323 -5.519 -27.760 1.00 81.75 459 ASP A N 1
ATOM 3714 C CA . ASP A 1 459 ? 44.244 -4.443 -27.374 1.00 81.75 459 ASP A CA 1
ATOM 3715 C C . ASP A 1 459 ? 43.744 -3.041 -27.780 1.00 81.75 459 ASP A C 1
ATOM 3717 O O . ASP A 1 459 ? 44.442 -2.052 -27.582 1.00 81.75 459 ASP A O 1
ATOM 3721 N N . LEU A 1 460 ? 42.537 -2.954 -28.351 1.00 81.19 460 LEU A N 1
ATOM 3722 C CA . LEU A 1 460 ? 41.894 -1.749 -28.874 1.00 81.19 460 LEU A CA 1
ATOM 3723 C C . LEU A 1 460 ? 42.561 -1.108 -30.096 1.00 81.19 460 LEU A C 1
ATOM 3725 O O . LEU A 1 460 ? 42.148 -0.016 -30.501 1.00 81.19 460 LEU A O 1
ATOM 3729 N N . SER A 1 461 ? 43.520 -1.781 -30.733 1.00 87.38 461 SER A N 1
ATOM 3730 C CA . SER A 1 461 ? 44.018 -1.333 -32.031 1.00 87.38 461 SER A CA 1
ATOM 3731 C C . SER A 1 461 ? 42.932 -1.489 -33.103 1.00 87.38 461 SER A C 1
ATOM 3733 O O . SER A 1 461 ? 42.020 -2.314 -32.990 1.00 87.38 461 SER A O 1
ATOM 3735 N N . ALA A 1 462 ? 42.946 -0.609 -34.106 1.00 89.06 462 ALA A N 1
ATOM 3736 C CA . ALA A 1 462 ? 41.929 -0.604 -35.151 1.00 89.06 462 ALA A CA 1
ATOM 3737 C C . ALA A 1 462 ? 42.035 -1.868 -36.013 1.00 89.06 462 ALA A C 1
ATOM 3739 O O . ALA A 1 462 ? 43.127 -2.254 -36.426 1.00 89.06 462 ALA A O 1
ATOM 3740 N N . VAL A 1 463 ? 40.892 -2.482 -36.323 1.00 92.06 463 VAL A N 1
ATOM 3741 C CA . VAL A 1 463 ? 40.821 -3.679 -37.171 1.00 92.06 463 VAL A CA 1
ATOM 3742 C C . VAL A 1 463 ? 40.061 -3.349 -38.447 1.00 92.06 463 VAL A C 1
ATOM 3744 O O . VAL A 1 463 ? 38.980 -2.761 -38.407 1.00 92.06 463 VAL A O 1
ATOM 3747 N N . ALA A 1 464 ? 40.618 -3.754 -39.586 1.00 90.62 464 ALA A N 1
ATOM 3748 C CA . ALA A 1 464 ? 39.898 -3.756 -40.849 1.00 90.62 464 ALA A CA 1
ATOM 3749 C C . ALA A 1 464 ? 39.015 -5.011 -40.915 1.00 90.62 464 ALA A C 1
ATOM 3751 O O . ALA A 1 464 ? 39.513 -6.115 -41.126 1.00 90.62 464 ALA A O 1
ATOM 3752 N N . ASP A 1 465 ? 37.708 -4.844 -40.712 1.00 91.69 465 ASP A N 1
ATOM 3753 C CA . ASP A 1 465 ? 36.726 -5.926 -40.814 1.00 91.69 465 ASP A CA 1
ATOM 3754 C C . ASP A 1 465 ? 35.533 -5.525 -41.692 1.00 91.69 465 ASP A C 1
ATOM 3756 O O . ASP A 1 465 ? 35.206 -4.345 -41.853 1.00 91.69 465 ASP A O 1
ATOM 3760 N N . SER A 1 466 ? 34.858 -6.530 -42.244 1.00 92.44 466 SER A N 1
ATOM 3761 C CA . SER A 1 466 ? 33.628 -6.372 -43.023 1.00 92.44 466 SER A CA 1
ATOM 3762 C C . SER A 1 466 ? 32.397 -6.746 -42.196 1.00 92.44 466 SER A C 1
ATOM 3764 O O . SER A 1 466 ? 32.488 -7.446 -41.186 1.00 92.44 466 SER A O 1
ATOM 3766 N N . PHE A 1 467 ? 31.224 -6.262 -42.611 1.00 91.56 467 PHE A N 1
ATOM 3767 C CA . PHE A 1 467 ? 29.967 -6.644 -41.973 1.00 91.56 467 PHE A CA 1
ATOM 3768 C C . PHE A 1 467 ? 29.670 -8.126 -42.215 1.00 91.56 467 PHE A C 1
ATOM 3770 O O . PHE A 1 467 ? 29.487 -8.565 -43.348 1.00 91.56 467 PHE A O 1
ATOM 3777 N N . LYS A 1 468 ? 29.576 -8.883 -41.127 1.00 90.12 468 LYS A N 1
ATOM 3778 C CA . LYS A 1 468 ? 29.208 -10.298 -41.100 1.00 90.12 468 LYS A CA 1
ATOM 3779 C C . LYS A 1 468 ? 27.764 -10.435 -40.628 1.00 90.12 468 LYS A C 1
ATOM 3781 O O . LYS A 1 468 ? 27.351 -9.688 -39.736 1.00 90.12 468 LYS A O 1
ATOM 3786 N N . PRO A 1 469 ? 26.980 -11.372 -41.183 1.00 86.00 469 PRO A N 1
ATOM 3787 C CA . PRO A 1 469 ? 25.632 -11.626 -40.702 1.00 86.00 469 PRO A CA 1
ATOM 3788 C C . PRO A 1 469 ? 25.689 -12.123 -39.259 1.00 86.00 469 PRO A C 1
ATOM 3790 O O . PRO A 1 469 ? 26.454 -13.028 -38.923 1.00 86.00 469 PRO A O 1
ATOM 3793 N N . LEU A 1 470 ? 24.854 -1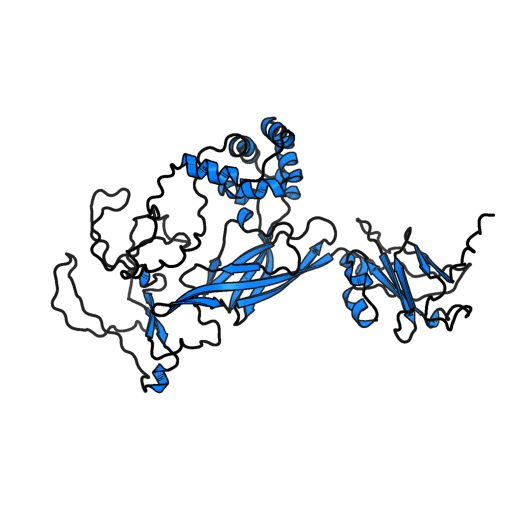1.546 -38.405 1.00 77.56 470 LEU A N 1
ATOM 3794 C CA . LEU A 1 470 ? 24.670 -12.045 -37.058 1.00 77.56 470 LEU A CA 1
ATOM 3795 C C . LEU A 1 470 ? 23.534 -13.064 -37.070 1.00 77.56 470 LEU A C 1
ATOM 3797 O O . LEU A 1 470 ? 22.371 -12.707 -37.248 1.00 77.56 470 LEU A O 1
ATOM 3801 N N . ILE A 1 471 ? 23.884 -14.339 -36.918 1.00 69.19 471 ILE A N 1
ATOM 3802 C CA . ILE A 1 471 ? 22.922 -15.441 -36.943 1.00 69.19 471 ILE A CA 1
ATOM 3803 C C . ILE A 1 471 ? 22.167 -15.444 -35.603 1.00 69.19 471 ILE A C 1
ATOM 3805 O O . ILE A 1 471 ? 22.795 -15.704 -34.572 1.00 69.19 471 ILE A O 1
ATOM 3809 N N . PRO A 1 472 ? 20.847 -15.170 -35.577 1.00 55.28 472 PRO A N 1
ATOM 3810 C CA . PRO A 1 472 ? 20.067 -15.246 -34.346 1.00 55.28 472 PRO A CA 1
ATOM 3811 C C . PRO A 1 472 ? 20.126 -16.676 -33.804 1.00 55.28 472 PRO A C 1
ATOM 3813 O O . PRO A 1 472 ? 20.031 -17.634 -34.577 1.00 55.28 472 PRO A O 1
ATOM 3816 N N . SER A 1 473 ? 20.268 -16.857 -32.490 1.00 47.34 473 SER A N 1
ATOM 3817 C CA . SER A 1 473 ? 20.093 -18.189 -31.910 1.00 47.34 473 SER A CA 1
ATOM 3818 C C . SER A 1 473 ? 18.684 -18.680 -32.247 1.00 47.34 473 SER A C 1
ATOM 3820 O O . SER A 1 473 ? 17.714 -17.979 -31.948 1.00 47.34 473 SER A O 1
ATOM 3822 N N . ARG A 1 474 ? 18.561 -19.863 -32.866 1.00 37.28 474 ARG A N 1
ATOM 3823 C CA . ARG A 1 474 ? 17.271 -20.566 -32.924 1.00 37.28 474 ARG A CA 1
ATOM 3824 C C . ARG A 1 474 ? 16.758 -20.657 -31.483 1.00 37.28 474 ARG A C 1
ATOM 3826 O O . ARG A 1 474 ? 17.522 -21.095 -30.623 1.00 37.28 474 ARG A O 1
ATOM 3833 N N . ARG A 1 475 ? 15.560 -20.119 -31.238 1.00 36.19 475 ARG A N 1
ATOM 3834 C CA . ARG A 1 475 ? 14.864 -20.269 -29.956 1.00 36.19 475 ARG A CA 1
ATOM 3835 C C . ARG A 1 475 ? 14.649 -21.739 -29.652 1.00 36.19 475 ARG A C 1
ATOM 3837 O O . ARG A 1 475 ? 14.380 -22.480 -30.627 1.00 36.19 475 ARG A O 1
#